Protein AF-A0A2G8K1V8-F1 (afdb_monomer)

pLDDT: mean 70.68, std 26.76, range [28.2, 98.19]

Sequence (501 aa):
MASGQPIEHNTVLDRLANGLPRGEQGTGIEHSLQYPGMRNQDLNGSEVDSEEAGELIFDANVTGGLTEKPRKEKEEWYPQGLLGGAAPRSRRSQKKMRSLNVNGNGSPSVHMNNWQELLDEYDGLDYSSSSMGDGDEDDSIGNLSPVTASTPMVPTGSSPMFPAGSLPISSTFQLSQTGGTTHFQNIVQDLRYKIAKEKQSARLATSKLRQISDEKQDILMRMDDINRERQELKDAMLQMEKKLQTFTHEIELEREKRCSAELLLKKTKDQMTKKDHQLSDEQHTREQAELALCKLQVDYQNVPECSATVYKLEAERDELHHQLIERENSRKFQQKLMDTQQMKQEAIYETGSVVLLEAADESRKAAWSQSEKLKEELFAMKVEMERLQFKHKGNEGVLTGQILELESKLADLRQEQIVSEDALHHASQAFHAQLTAVKIENSQLKSALDQEGRKTEELNEKLNASEKENREKDKELQDLDHMHQELERNAKSELDKMNVI

Structure (mmCIF, N/CA/C/O backbone):
data_AF-A0A2G8K1V8-F1
#
_entry.id   AF-A0A2G8K1V8-F1
#
loop_
_atom_site.group_PDB
_atom_site.id
_atom_site.type_symbol
_atom_site.label_atom_id
_atom_site.label_alt_id
_atom_site.label_comp_id
_atom_site.label_asym_id
_atom_site.label_entity_id
_atom_site.label_seq_id
_atom_site.pdbx_PDB_ins_code
_atom_site.Cartn_x
_atom_site.Cartn_y
_atom_site.Cartn_z
_atom_site.occupancy
_atom_site.B_iso_or_equiv
_atom_site.auth_seq_id
_atom_site.auth_comp_id
_atom_site.auth_asym_id
_atom_site.auth_atom_id
_atom_site.pdbx_PDB_model_num
ATOM 1 N N . MET A 1 1 ? -20.005 2.394 119.372 1.00 39.12 1 MET A N 1
ATOM 2 C CA . MET A 1 1 ? -19.359 1.837 118.165 1.00 39.12 1 MET A CA 1
ATOM 3 C C . MET A 1 1 ? -20.028 2.528 116.989 1.00 39.12 1 MET A C 1
ATOM 5 O O . MET A 1 1 ? -21.221 2.345 116.822 1.00 39.12 1 MET A O 1
ATOM 9 N N . ALA A 1 2 ? -19.462 3.662 116.561 1.00 36.28 2 ALA A N 1
ATOM 10 C CA . ALA A 1 2 ? -18.552 3.774 115.406 1.00 36.28 2 ALA A CA 1
ATOM 11 C C . ALA A 1 2 ? -19.291 3.398 114.111 1.00 36.28 2 ALA A C 1
ATOM 13 O O . ALA A 1 2 ? -19.784 2.283 114.024 1.00 36.28 2 ALA A O 1
ATOM 14 N N . SER A 1 3 ? -19.440 4.229 113.085 1.00 38.47 3 SER A N 1
ATOM 15 C CA . SER A 1 3 ? -18.963 5.578 112.716 1.00 38.47 3 SER A CA 1
ATOM 16 C C . SER A 1 3 ? -19.802 5.928 111.467 1.00 38.47 3 SER A C 1
ATOM 18 O O . SER A 1 3 ? -19.991 5.049 110.635 1.00 38.47 3 SER A O 1
ATOM 20 N N . GLY A 1 4 ? -20.505 7.060 111.354 1.00 34.50 4 GLY A N 1
ATOM 21 C CA . GLY A 1 4 ? -19.966 8.399 111.066 1.00 34.50 4 GLY A CA 1
ATOM 22 C C . GLY A 1 4 ? -19.501 8.471 109.602 1.00 34.50 4 GLY A C 1
ATOM 23 O O . GLY A 1 4 ? -18.690 7.648 109.212 1.00 34.50 4 GLY A O 1
ATOM 24 N N . GLN A 1 5 ? -19.905 9.387 108.727 1.00 37.78 5 GLN A N 1
ATOM 25 C CA . GLN A 1 5 ? -20.803 10.544 108.735 1.00 37.78 5 GLN A CA 1
ATOM 26 C C . GLN A 1 5 ? -20.985 10.967 107.234 1.00 37.78 5 GLN A C 1
ATOM 28 O O . GLN A 1 5 ? -20.459 10.270 106.367 1.00 37.78 5 GLN A O 1
ATOM 33 N N . PRO A 1 6 ? -21.758 12.019 106.895 1.00 51.94 6 PRO A N 1
ATOM 34 C CA . PRO A 1 6 ? -22.650 12.016 105.725 1.00 51.94 6 PRO A CA 1
ATOM 35 C C . PRO A 1 6 ? -22.453 13.211 104.738 1.00 51.94 6 PRO A C 1
ATOM 37 O O . PRO A 1 6 ? -21.639 14.075 105.031 1.00 51.94 6 PRO A O 1
ATOM 40 N N . ILE A 1 7 ? -23.277 13.253 103.663 1.00 39.75 7 ILE A N 1
ATOM 41 C CA . ILE A 1 7 ? -23.833 14.409 102.874 1.00 39.75 7 ILE A CA 1
ATOM 42 C C . ILE A 1 7 ? -22.768 15.326 102.185 1.00 39.75 7 ILE A C 1
ATOM 44 O O . ILE A 1 7 ? -21.720 15.606 102.738 1.00 39.75 7 ILE A O 1
ATOM 48 N N . GLU A 1 8 ? -22.877 15.752 100.918 1.00 36.56 8 GLU A N 1
ATOM 49 C CA . GLU A 1 8 ? -23.840 16.726 100.377 1.00 36.56 8 GLU A CA 1
ATOM 50 C C . GLU A 1 8 ? -23.857 16.750 98.824 1.00 36.56 8 GLU A C 1
ATOM 52 O O . GLU A 1 8 ? -22.811 16.785 98.184 1.00 36.56 8 GLU A O 1
ATOM 57 N N . HIS A 1 9 ? -25.085 16.798 98.285 1.00 34.38 9 HIS A N 1
ATOM 58 C CA . HIS A 1 9 ? -25.606 17.543 97.119 1.00 34.38 9 HIS A CA 1
ATOM 59 C C . HIS A 1 9 ? -25.006 17.354 95.696 1.00 34.38 9 HIS A C 1
ATOM 61 O O . HIS A 1 9 ? -23.849 17.652 95.441 1.00 34.38 9 HIS A O 1
ATOM 67 N N . ASN A 1 10 ? -25.743 16.797 94.710 1.00 36.66 10 ASN A N 1
ATOM 68 C CA . ASN A 1 10 ? -26.861 17.390 93.922 1.00 36.66 10 ASN A CA 1
ATOM 69 C C . ASN A 1 10 ? -26.485 18.756 93.296 1.00 36.66 10 ASN A C 1
ATOM 71 O O . ASN A 1 10 ? -26.051 19.639 94.015 1.00 36.66 10 ASN A O 1
ATOM 75 N N . THR A 1 11 ? -26.625 19.047 91.996 1.00 40.75 11 THR A N 1
ATOM 76 C CA . THR A 1 11 ? -27.726 18.746 91.060 1.00 40.75 11 THR A CA 1
ATOM 77 C C . THR A 1 11 ? -27.368 19.192 89.622 1.00 40.75 11 THR A C 1
ATOM 79 O O . THR A 1 11 ? -26.747 20.232 89.451 1.00 40.75 11 THR A O 1
ATOM 82 N N . VAL A 1 12 ? -27.868 18.431 88.635 1.00 34.31 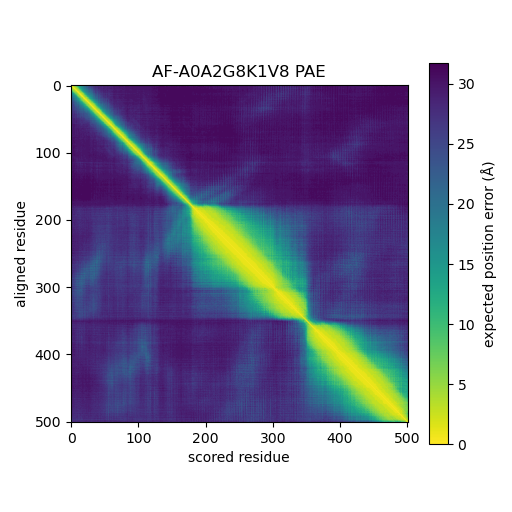12 VAL A N 1
ATOM 83 C CA . VAL A 1 12 ? -28.704 18.844 87.471 1.00 34.31 12 VAL A CA 1
ATOM 84 C C . VAL A 1 12 ? -28.117 19.704 86.326 1.00 34.31 12 VAL A C 1
ATOM 86 O O . VAL A 1 12 ? -27.719 20.844 86.509 1.00 34.31 12 VAL A O 1
ATOM 89 N N . LEU A 1 13 ? -28.202 19.108 85.121 1.00 38.31 13 LEU A N 1
ATOM 90 C CA . LEU A 1 13 ? -28.552 19.656 83.792 1.00 38.31 13 LEU A CA 1
ATOM 91 C C . LEU A 1 13 ? -28.467 21.182 83.595 1.00 38.31 13 LEU A C 1
ATOM 93 O O . LEU A 1 13 ? -29.262 21.902 84.186 1.00 38.31 13 LEU A O 1
ATOM 97 N N . ASP A 1 14 ? -27.674 21.638 82.616 1.00 32.78 14 ASP A N 1
ATOM 98 C CA . ASP A 1 14 ? -28.214 22.287 81.406 1.00 32.78 14 ASP A CA 1
ATOM 99 C C . ASP A 1 14 ? -27.119 22.667 80.377 1.00 32.78 14 ASP A C 1
ATOM 101 O O . ASP A 1 14 ? -26.053 23.160 80.734 1.00 32.78 14 ASP A O 1
ATOM 105 N N . ARG A 1 15 ? -27.496 22.549 79.093 1.00 34.97 15 ARG A N 1
ATOM 106 C CA . ARG A 1 15 ? -27.154 23.432 77.949 1.00 34.97 15 ARG A CA 1
ATOM 107 C C . ARG A 1 15 ? -25.833 23.297 77.162 1.00 34.97 15 ARG A C 1
ATOM 109 O O . ARG A 1 15 ? -24.773 23.750 77.560 1.00 34.97 15 ARG A O 1
ATOM 116 N N . LEU A 1 16 ? -26.061 22.877 75.909 1.00 33.94 16 LEU A N 1
ATOM 117 C CA . LEU A 1 16 ? -25.781 23.589 74.646 1.00 33.94 16 LEU A CA 1
ATOM 118 C C . LEU A 1 16 ? -24.328 23.871 74.222 1.00 33.94 16 LEU A C 1
ATOM 120 O O . LEU A 1 16 ? -23.631 24.698 74.789 1.00 33.94 16 L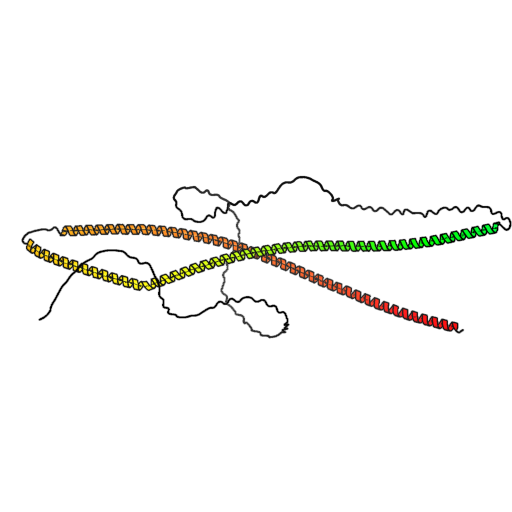EU A O 1
ATOM 124 N N . ALA A 1 17 ? -24.007 23.284 73.064 1.00 33.38 17 ALA A N 1
ATOM 125 C CA . ALA A 1 17 ? -23.553 23.960 71.845 1.00 33.38 17 ALA A CA 1
ATOM 126 C C . ALA A 1 17 ? -22.481 25.058 71.965 1.00 33.38 17 ALA A C 1
ATOM 128 O O . ALA A 1 17 ? -22.768 26.181 72.369 1.00 33.38 17 ALA A O 1
ATOM 129 N N . ASN A 1 18 ? -21.298 24.749 71.427 1.00 32.91 18 ASN A N 1
ATOM 130 C CA . ASN A 1 18 ? -20.546 25.513 70.415 1.00 32.91 18 ASN A CA 1
ATOM 131 C C . ASN A 1 18 ? -19.044 25.329 70.629 1.00 32.91 18 ASN A C 1
ATOM 133 O O . ASN A 1 18 ? -18.551 25.478 71.742 1.00 32.91 18 ASN A O 1
ATOM 137 N N . GLY A 1 19 ? -18.308 25.111 69.539 1.00 29.94 19 GLY A N 1
ATOM 138 C CA . GLY A 1 19 ? -16.871 25.377 69.527 1.00 29.94 19 GLY A CA 1
ATOM 139 C C . GLY A 1 19 ? -16.054 24.387 68.716 1.00 29.94 19 GLY A C 1
ATOM 140 O O . GLY A 1 19 ? -15.461 23.470 69.269 1.00 29.94 19 GLY A O 1
ATOM 141 N N . LEU A 1 20 ? -15.970 24.633 67.407 1.00 40.09 20 LEU A N 1
ATOM 142 C CA . LEU A 1 20 ? -14.781 24.312 66.610 1.00 40.09 20 LEU A CA 1
ATOM 143 C C . LEU A 1 20 ? -13.490 24.682 67.366 1.00 40.09 20 LEU A C 1
ATOM 145 O O . LEU A 1 20 ? -13.468 25.697 68.068 1.00 40.09 20 LEU A O 1
ATOM 149 N N . PRO A 1 21 ? -12.375 24.008 67.047 1.00 46.66 21 PRO A N 1
ATOM 150 C CA . PRO A 1 21 ? -11.209 24.798 66.669 1.00 46.66 21 PRO A CA 1
ATOM 151 C C . PRO A 1 21 ? -10.567 24.337 65.352 1.00 46.66 21 PRO A C 1
ATOM 153 O O . PRO A 1 21 ? -10.441 23.152 65.052 1.00 46.66 21 PRO A O 1
ATOM 156 N N . ARG A 1 22 ? -10.158 25.340 64.567 1.00 40.06 22 ARG A N 1
ATOM 157 C CA . ARG A 1 22 ? -9.173 25.263 63.477 1.00 40.06 22 ARG A CA 1
ATOM 158 C C . ARG A 1 22 ? -7.762 25.159 64.062 1.00 40.06 22 ARG A C 1
ATOM 160 O O . ARG A 1 22 ? -7.512 25.897 65.005 1.00 40.06 22 ARG A O 1
ATOM 167 N N . GLY A 1 23 ? -6.880 24.424 63.366 1.00 33.31 23 GLY A N 1
ATOM 168 C CA . GLY A 1 23 ? -5.416 24.632 63.262 1.00 33.31 23 GLY A CA 1
ATOM 169 C C . GLY A 1 23 ? -4.625 24.524 64.575 1.00 33.31 23 GLY A C 1
ATOM 170 O O . GLY A 1 23 ? -5.103 24.887 65.630 1.00 33.31 23 GLY A O 1
ATOM 171 N N . GLU A 1 24 ? -3.381 24.076 64.633 1.00 35.91 24 GLU A N 1
ATOM 172 C CA . GLU A 1 24 ? -2.321 24.054 63.639 1.00 35.91 24 GLU A CA 1
ATOM 173 C C . GLU A 1 24 ? -1.115 23.310 64.273 1.00 35.91 24 GLU A C 1
ATOM 175 O O . GLU A 1 24 ? -1.011 23.233 65.496 1.00 35.91 24 GLU A O 1
ATOM 180 N N . GLN A 1 25 ? -0.186 22.864 63.423 1.00 35.66 25 GLN A N 1
ATOM 181 C CA . GLN A 1 25 ? 1.227 22.543 63.700 1.00 35.66 25 GLN A CA 1
ATOM 182 C C . GLN A 1 25 ? 1.598 21.136 64.191 1.00 35.66 25 GLN A C 1
ATOM 184 O O . GLN A 1 25 ? 1.165 20.629 65.221 1.00 35.66 25 GLN A O 1
ATOM 189 N N . GLY A 1 26 ? 2.446 20.508 63.371 1.00 32.47 26 GLY A N 1
ATOM 190 C CA . GLY A 1 26 ? 2.947 19.158 63.546 1.00 32.47 26 GLY A CA 1
ATOM 191 C C . GLY A 1 26 ? 4.135 19.038 64.492 1.00 32.47 26 GLY A C 1
ATOM 192 O O . GLY A 1 26 ? 4.849 19.991 64.766 1.00 32.47 26 GLY A O 1
ATOM 193 N N . THR A 1 27 ? 4.368 17.797 64.894 1.00 38.88 27 THR A N 1
ATOM 194 C CA . THR A 1 27 ? 5.666 17.114 65.014 1.00 38.88 27 THR A CA 1
ATOM 195 C C . THR A 1 27 ? 5.323 15.646 64.685 1.00 38.88 27 THR A C 1
ATOM 197 O O . THR A 1 27 ? 4.282 15.158 65.107 1.00 38.88 27 THR A O 1
ATOM 200 N N . GLY A 1 28 ? 5.951 14.947 63.741 1.00 30.25 28 GLY A N 1
ATOM 201 C CA . GLY A 1 28 ? 7.371 14.644 63.685 1.00 30.25 28 GLY A CA 1
ATOM 202 C C . GLY A 1 28 ? 7.646 13.433 64.577 1.00 30.25 28 GLY A C 1
ATOM 203 O O . GLY A 1 28 ? 7.835 13.638 65.765 1.00 30.25 28 GLY A O 1
ATOM 204 N N . ILE A 1 29 ? 7.608 12.212 64.022 1.00 35.41 29 ILE A N 1
ATOM 205 C CA . ILE A 1 29 ? 8.532 11.087 64.285 1.00 35.41 29 ILE A CA 1
ATOM 206 C C . ILE A 1 29 ? 8.177 9.919 63.350 1.00 35.41 29 ILE A C 1
ATOM 208 O O . ILE A 1 29 ? 7.035 9.477 63.238 1.00 35.41 29 ILE A O 1
ATOM 212 N N . GLU A 1 30 ? 9.219 9.478 62.662 1.00 32.38 30 GLU A N 1
ATOM 213 C CA . GLU A 1 30 ? 9.320 8.397 61.695 1.00 32.38 30 GLU A CA 1
ATOM 214 C C . GLU A 1 30 ? 9.299 7.023 62.382 1.00 32.38 30 GLU A C 1
ATOM 216 O O . GLU A 1 30 ? 9.859 6.871 63.463 1.00 32.38 30 GLU A O 1
ATOM 221 N N . HIS A 1 31 ? 8.792 5.991 61.702 1.00 36.31 31 HIS A N 1
ATOM 222 C CA . HIS A 1 31 ? 9.449 4.683 61.716 1.00 36.31 31 HIS A CA 1
ATOM 223 C C . HIS A 1 31 ? 9.363 4.021 60.335 1.00 36.31 31 HIS A C 1
ATOM 225 O O . HIS A 1 31 ? 8.300 3.832 59.750 1.00 36.31 31 HIS A O 1
ATOM 231 N N . SER A 1 32 ? 10.565 3.733 59.850 1.00 34.16 32 SER A N 1
ATOM 232 C CA . SER A 1 32 ? 10.989 3.083 58.615 1.00 34.16 32 SER A CA 1
ATOM 233 C C . SER A 1 32 ? 10.643 1.589 58.564 1.00 34.16 32 SER A C 1
ATOM 235 O O . SER A 1 32 ? 10.622 0.961 59.617 1.00 34.16 32 SER A O 1
ATOM 237 N N . LEU A 1 33 ? 10.447 1.049 57.350 1.00 35.03 33 LEU A N 1
ATOM 238 C CA . LEU A 1 33 ? 10.785 -0.309 56.851 1.00 35.03 33 LEU A CA 1
ATOM 239 C C . LEU A 1 33 ? 10.371 -0.346 55.348 1.00 35.03 33 LEU A C 1
ATOM 241 O O . LEU A 1 33 ? 9.186 -0.397 55.051 1.00 35.03 33 LEU A O 1
ATOM 245 N N . GLN A 1 34 ? 11.203 -0.020 54.347 1.00 29.50 34 GLN A N 1
ATOM 246 C CA . GLN A 1 34 ? 12.388 -0.696 53.770 1.00 29.50 34 GLN A CA 1
ATOM 247 C C . GLN A 1 34 ? 12.076 -1.725 52.636 1.00 29.50 34 GLN A C 1
ATOM 249 O O . GLN A 1 34 ? 12.007 -2.915 52.906 1.00 29.50 34 GLN A O 1
ATOM 254 N N . TYR A 1 35 ? 12.021 -1.205 51.385 1.00 32.41 35 TYR A N 1
ATOM 255 C CA . TYR A 1 35 ? 12.565 -1.684 50.070 1.00 32.41 35 TYR A CA 1
ATOM 256 C C . TYR A 1 35 ? 12.156 -3.045 49.436 1.00 32.41 35 TYR A C 1
ATOM 258 O O . TYR A 1 35 ? 11.627 -3.891 50.146 1.00 32.41 35 TYR A O 1
ATOM 266 N N . PRO A 1 36 ? 12.477 -3.336 48.134 1.00 51.41 36 PRO A N 1
ATOM 267 C CA . PRO A 1 36 ? 13.115 -2.547 47.039 1.00 51.41 36 PRO A CA 1
ATOM 268 C C . PRO A 1 36 ? 12.257 -2.513 45.736 1.00 51.41 36 PRO A C 1
ATOM 270 O O . PRO A 1 36 ? 11.264 -3.212 45.640 1.00 51.41 36 PRO A O 1
ATOM 273 N N . GLY A 1 37 ? 12.491 -1.771 44.648 1.00 31.09 37 GLY A N 1
ATOM 274 C CA . GLY A 1 37 ? 13.639 -1.069 44.078 1.00 31.09 37 GLY A CA 1
ATOM 275 C C . GLY A 1 37 ? 13.636 -1.334 42.561 1.00 31.09 37 GLY A C 1
ATOM 276 O O . GLY A 1 37 ? 13.859 -2.467 42.163 1.00 31.09 37 GLY A O 1
ATOM 277 N N . MET A 1 38 ? 13.393 -0.325 41.718 1.00 33.84 38 MET A N 1
ATOM 278 C CA . MET A 1 38 ? 13.709 -0.345 40.279 1.00 33.84 38 MET A CA 1
ATOM 279 C C . MET A 1 38 ? 14.062 1.083 39.857 1.00 33.84 38 MET A C 1
ATOM 281 O O . MET A 1 38 ? 13.335 2.036 40.124 1.00 33.84 38 MET A O 1
ATOM 285 N N . ARG A 1 39 ? 15.263 1.210 39.300 1.00 34.16 39 ARG A N 1
ATOM 286 C CA . ARG A 1 39 ? 16.010 2.442 39.062 1.00 34.16 39 ARG A CA 1
ATOM 287 C C . ARG A 1 39 ? 15.945 2.728 37.564 1.00 34.16 39 ARG A C 1
ATOM 289 O O . ARG A 1 39 ? 16.475 1.937 36.792 1.00 34.16 39 ARG A O 1
ATOM 296 N N . ASN A 1 40 ? 15.334 3.842 37.172 1.00 37.81 40 ASN A N 1
ATOM 297 C CA . ASN A 1 40 ? 15.485 4.381 35.822 1.00 37.81 40 ASN A CA 1
ATOM 298 C C . ASN A 1 40 ? 16.899 4.955 35.677 1.00 37.81 40 ASN A C 1
ATOM 300 O O . ASN A 1 40 ? 17.365 5.692 36.549 1.00 37.81 40 ASN A O 1
ATOM 304 N N . GLN A 1 41 ? 17.580 4.591 34.595 1.00 35.41 41 GLN A N 1
ATOM 305 C CA . GLN A 1 41 ? 18.757 5.298 34.108 1.00 35.41 41 GLN A CA 1
ATOM 306 C C . GLN A 1 41 ? 18.497 5.681 32.658 1.00 35.41 41 GLN A C 1
ATOM 308 O O . GLN A 1 41 ? 18.479 4.829 31.774 1.00 35.41 41 GLN A O 1
ATOM 313 N N . ASP A 1 42 ? 18.297 6.979 32.462 1.00 37.44 42 ASP A N 1
ATOM 314 C CA . ASP A 1 42 ? 18.572 7.667 31.214 1.00 37.44 42 ASP A CA 1
ATOM 315 C C . ASP A 1 42 ? 20.082 7.618 30.964 1.00 37.44 42 ASP A C 1
ATOM 317 O O . ASP A 1 42 ? 20.871 7.919 31.865 1.00 37.44 42 ASP A O 1
ATOM 321 N N . LEU A 1 43 ? 20.494 7.280 29.743 1.00 38.31 43 LEU A N 1
ATOM 322 C CA . LEU A 1 43 ? 21.831 7.599 29.260 1.00 38.31 43 LEU A CA 1
ATOM 323 C C . LEU A 1 43 ? 21.760 8.181 27.853 1.00 38.31 43 LEU A C 1
ATOM 325 O O . LEU A 1 43 ? 21.160 7.626 26.935 1.00 38.31 43 LEU A O 1
ATOM 329 N N . ASN A 1 44 ? 22.396 9.343 27.772 1.00 34.66 44 ASN A N 1
ATOM 330 C CA . ASN A 1 44 ? 22.628 10.178 26.614 1.00 34.66 44 ASN A CA 1
ATOM 331 C C . ASN A 1 44 ? 23.350 9.442 25.486 1.00 34.66 44 ASN A C 1
ATOM 333 O O . ASN A 1 44 ? 24.187 8.570 25.718 1.00 34.66 44 ASN A O 1
ATOM 337 N N . GLY A 1 45 ? 23.072 9.901 24.268 1.00 32.69 45 GLY A N 1
ATOM 338 C CA . GLY A 1 45 ? 23.845 9.574 23.084 1.00 32.69 45 GLY A CA 1
ATOM 339 C C . GLY A 1 45 ? 25.270 10.123 23.139 1.00 32.69 45 GLY A C 1
ATOM 340 O O . GLY A 1 45 ? 25.528 11.211 23.656 1.00 32.69 45 GLY A O 1
ATOM 341 N N . SER A 1 46 ? 26.179 9.364 22.539 1.00 32.09 46 SER A N 1
ATOM 342 C CA . SER A 1 46 ? 27.445 9.863 22.020 1.00 32.09 46 SER A CA 1
ATOM 343 C C . SER A 1 46 ? 27.729 9.177 20.687 1.00 32.09 46 SER A C 1
ATOM 345 O O . SER A 1 46 ? 27.913 7.963 20.621 1.00 32.09 46 SER A O 1
ATOM 347 N N . GLU A 1 47 ? 27.728 10.002 19.653 1.00 37.03 47 GLU A N 1
ATOM 348 C CA . GLU A 1 47 ? 28.310 9.817 18.328 1.00 37.03 47 GLU A CA 1
ATOM 349 C C . GLU A 1 47 ? 29.815 9.533 18.460 1.00 37.03 47 GLU A C 1
ATOM 351 O O . GLU A 1 47 ? 30.510 10.334 19.085 1.00 37.03 47 GLU A O 1
ATOM 356 N N . VAL A 1 48 ? 30.320 8.436 17.882 1.00 37.62 48 VAL A N 1
ATOM 357 C CA . VAL A 1 48 ? 31.717 8.334 17.423 1.00 37.62 48 VAL A CA 1
ATOM 358 C C . VAL A 1 48 ? 31.791 7.345 16.255 1.00 37.62 48 VAL A C 1
ATOM 360 O O . VAL A 1 48 ? 31.415 6.181 16.391 1.00 37.62 48 VAL A O 1
ATOM 363 N N . ASP A 1 49 ? 32.297 7.835 15.126 1.00 38.25 49 ASP A N 1
ATOM 364 C CA . ASP A 1 49 ? 32.725 7.079 13.951 1.00 38.25 49 ASP A CA 1
ATOM 365 C C . ASP A 1 49 ? 33.853 6.092 14.274 1.00 38.25 49 ASP A C 1
ATOM 367 O O . ASP A 1 49 ? 34.772 6.425 15.024 1.00 38.25 49 ASP A O 1
ATOM 371 N N . SER A 1 50 ? 33.855 4.921 13.632 1.00 36.44 50 SER A N 1
ATOM 372 C CA . SER A 1 50 ? 35.079 4.223 13.206 1.00 36.44 50 SER A CA 1
ATOM 373 C C . SER A 1 50 ? 34.739 3.138 12.187 1.00 36.44 50 SER A C 1
ATOM 375 O O . SER A 1 50 ? 33.950 2.230 12.448 1.00 36.44 50 SER A O 1
ATOM 377 N N . GLU A 1 51 ? 35.351 3.278 11.018 1.00 37.00 51 GLU A N 1
ATOM 378 C CA . GLU A 1 51 ? 35.442 2.290 9.954 1.00 37.00 51 GLU A CA 1
ATOM 379 C C . GLU A 1 51 ? 36.305 1.080 10.365 1.00 37.00 51 GLU A C 1
ATOM 381 O O . GLU A 1 51 ? 37.112 1.150 11.290 1.00 37.00 51 GLU A O 1
ATOM 386 N N . GLU A 1 52 ? 36.177 0.026 9.554 1.00 35.00 52 GLU A N 1
ATOM 387 C CA . GLU A 1 52 ? 37.233 -0.916 9.149 1.00 35.00 52 GLU A CA 1
ATOM 388 C C . GLU A 1 52 ? 37.130 -2.390 9.618 1.00 35.00 52 GLU A C 1
ATOM 390 O O . GLU A 1 52 ? 37.346 -2.755 10.768 1.00 35.00 52 GLU A O 1
ATOM 395 N N . ALA A 1 53 ? 36.851 -3.215 8.597 1.00 34.34 53 ALA A N 1
ATOM 396 C CA . ALA A 1 53 ? 37.320 -4.571 8.292 1.00 34.34 53 ALA A CA 1
ATOM 397 C C . ALA A 1 53 ? 37.058 -5.759 9.241 1.00 34.34 53 ALA A C 1
ATOM 399 O O . ALA A 1 53 ? 37.519 -5.842 10.375 1.00 34.34 53 ALA A O 1
ATOM 400 N N . GLY A 1 54 ? 36.452 -6.794 8.649 1.00 29.91 54 GLY A N 1
ATOM 401 C CA . GLY A 1 54 ? 36.424 -8.153 9.181 1.00 29.91 54 GLY A CA 1
ATOM 402 C C . GLY A 1 54 ? 35.671 -9.116 8.266 1.00 29.91 54 GLY A C 1
ATOM 403 O O . GLY A 1 54 ? 34.564 -9.534 8.594 1.00 29.91 54 GLY A O 1
ATOM 404 N N . GLU A 1 55 ? 36.259 -9.457 7.114 1.00 35.53 55 GLU A N 1
ATOM 405 C CA . GLU A 1 55 ? 35.886 -10.646 6.337 1.00 35.53 55 GLU A CA 1
ATOM 406 C C . GLU A 1 55 ? 35.993 -11.896 7.219 1.00 35.53 55 GLU A C 1
ATOM 408 O O . GLU A 1 55 ? 37.067 -12.197 7.739 1.00 35.53 55 GLU A O 1
ATOM 413 N N . LEU A 1 56 ? 34.912 -12.669 7.336 1.00 33.84 56 LEU A N 1
ATOM 414 C CA . LEU A 1 56 ? 34.988 -14.060 7.771 1.00 33.84 56 LEU A CA 1
ATOM 415 C C . LEU A 1 56 ? 34.087 -14.937 6.901 1.00 33.84 56 LEU A C 1
ATOM 417 O O . LEU A 1 56 ? 32.862 -14.938 6.990 1.00 33.84 56 LEU A O 1
ATOM 421 N N . ILE A 1 57 ? 34.782 -15.685 6.052 1.00 33.97 57 ILE A N 1
ATOM 422 C CA . ILE A 1 57 ? 34.357 -16.867 5.312 1.00 33.97 57 ILE A CA 1
ATOM 423 C C . ILE A 1 57 ? 33.897 -17.936 6.315 1.00 33.97 57 ILE A C 1
ATOM 425 O O . ILE A 1 57 ? 34.616 -18.224 7.272 1.00 33.97 57 ILE A O 1
ATOM 429 N N . PHE A 1 58 ? 32.751 -18.576 6.072 1.00 29.47 58 PHE A N 1
ATOM 430 C CA . PHE A 1 58 ? 32.427 -19.863 6.691 1.00 29.47 58 PHE A CA 1
ATOM 431 C C . PHE A 1 58 ? 31.926 -20.849 5.638 1.00 29.47 58 PHE A C 1
ATOM 433 O O . PHE A 1 58 ? 30.835 -20.703 5.088 1.00 29.47 58 PHE A O 1
ATOM 440 N N . ASP A 1 59 ? 32.756 -21.861 5.393 1.00 29.86 59 ASP A N 1
ATOM 441 C CA . ASP A 1 59 ? 32.412 -23.073 4.666 1.00 29.86 59 ASP A CA 1
ATOM 442 C C . ASP A 1 59 ? 31.704 -24.093 5.578 1.00 29.86 59 ASP A C 1
ATOM 444 O O . ASP A 1 59 ? 32.038 -24.275 6.747 1.00 29.86 59 ASP A O 1
ATOM 448 N N . ALA A 1 60 ? 30.723 -24.737 4.950 1.00 33.19 60 ALA A N 1
ATOM 449 C CA . ALA A 1 60 ? 30.114 -26.059 5.099 1.00 33.19 60 ALA A CA 1
ATOM 450 C C . ALA A 1 60 ? 30.301 -26.970 6.344 1.00 33.19 60 ALA A C 1
ATOM 452 O O . ALA A 1 60 ? 31.384 -27.204 6.869 1.00 33.19 60 ALA A O 1
ATOM 453 N N . ASN A 1 61 ? 29.201 -27.712 6.560 1.00 30.92 61 ASN A N 1
ATOM 454 C CA . ASN A 1 61 ? 29.044 -29.056 7.141 1.00 30.92 61 ASN A CA 1
ATOM 455 C C . ASN A 1 61 ? 28.960 -29.218 8.665 1.00 30.92 61 ASN A C 1
ATOM 457 O O . ASN A 1 61 ? 29.956 -29.492 9.322 1.00 30.92 61 ASN A O 1
ATOM 461 N N . VAL A 1 62 ? 27.719 -29.337 9.164 1.00 31.72 62 VAL A N 1
ATOM 462 C CA . VAL A 1 62 ? 27.358 -30.387 10.134 1.00 31.72 62 VAL A CA 1
ATOM 463 C C . VAL A 1 62 ? 25.978 -30.964 9.793 1.00 31.72 62 VAL A C 1
ATOM 465 O O . VAL A 1 62 ? 24.951 -30.296 9.850 1.00 31.72 62 VAL A O 1
ATOM 468 N N . THR A 1 63 ? 25.982 -32.244 9.437 1.00 38.00 63 THR A N 1
ATOM 469 C CA . THR A 1 63 ? 24.839 -33.154 9.317 1.00 38.00 63 THR A CA 1
ATOM 470 C C . THR A 1 63 ? 24.231 -33.485 10.681 1.00 38.00 63 THR A C 1
ATOM 472 O O . THR A 1 63 ? 24.956 -33.886 11.589 1.00 38.00 63 THR A O 1
ATOM 475 N N . GLY A 1 64 ? 22.902 -33.444 10.796 1.00 30.92 64 GLY A N 1
ATOM 476 C CA . GLY A 1 64 ? 22.174 -33.962 11.957 1.00 30.92 64 GLY A CA 1
ATOM 477 C C . GLY A 1 64 ? 20.711 -34.236 11.623 1.00 30.92 64 GLY A C 1
ATOM 478 O O . GLY A 1 64 ? 19.878 -33.341 11.693 1.00 30.92 64 GLY A O 1
ATOM 479 N N . GLY A 1 65 ? 20.409 -35.471 11.218 1.00 29.31 65 GLY A N 1
ATOM 480 C CA . GLY A 1 65 ? 19.047 -35.941 10.980 1.00 29.31 65 GLY A CA 1
ATOM 481 C C . GLY A 1 65 ? 18.354 -36.363 12.275 1.00 29.31 65 GLY A C 1
ATOM 482 O O . GLY A 1 65 ? 18.953 -37.041 13.107 1.00 29.31 65 GLY A O 1
ATOM 483 N N . LEU A 1 66 ? 17.072 -36.021 12.405 1.00 33.69 66 LEU A N 1
ATOM 484 C CA . LEU A 1 66 ? 16.152 -36.645 13.351 1.00 33.69 66 LEU A CA 1
ATOM 485 C C . LEU A 1 66 ? 14.843 -36.984 12.634 1.00 33.69 66 LEU A C 1
ATOM 487 O O . LEU A 1 66 ? 14.267 -36.193 11.897 1.00 33.69 66 LEU A O 1
ATOM 491 N N . THR A 1 67 ? 14.448 -38.234 12.828 1.00 36.03 67 THR A N 1
ATOM 492 C CA . THR A 1 67 ? 13.346 -38.959 12.203 1.00 36.03 67 THR A CA 1
ATOM 493 C C . THR A 1 67 ? 12.019 -38.682 12.912 1.00 36.03 67 THR A C 1
ATOM 495 O O . THR A 1 67 ? 11.919 -38.951 14.110 1.00 36.03 67 THR A O 1
ATOM 498 N N . GLU A 1 68 ? 10.976 -38.275 12.186 1.00 34.12 68 GLU A N 1
ATOM 499 C CA . GLU A 1 68 ? 9.597 -38.263 12.695 1.00 34.12 68 GLU A CA 1
ATOM 500 C C . GLU A 1 68 ? 8.772 -39.431 12.131 1.00 34.12 68 GLU A C 1
ATOM 502 O O . GLU A 1 68 ? 8.787 -39.733 10.938 1.00 34.12 68 GLU A O 1
ATOM 507 N N . LYS A 1 69 ? 8.065 -40.121 13.035 1.00 35.97 69 LYS A N 1
ATOM 508 C CA . LYS A 1 69 ? 7.126 -41.220 12.760 1.00 35.97 69 LYS A CA 1
ATOM 509 C C . LYS A 1 69 ? 5.731 -40.666 12.422 1.00 35.97 69 LYS A C 1
ATOM 511 O O . LYS A 1 69 ? 5.325 -39.682 13.037 1.00 35.97 69 LYS A O 1
ATOM 516 N N . PRO A 1 70 ? 4.932 -41.342 11.574 1.00 37.78 70 PRO A N 1
ATOM 517 C CA . PRO A 1 70 ? 3.561 -40.931 11.293 1.00 37.78 70 PRO A CA 1
ATOM 518 C C . PRO A 1 70 ? 2.583 -41.456 12.361 1.00 37.78 70 PRO A C 1
ATOM 520 O O . PRO A 1 70 ? 2.640 -42.622 12.761 1.00 37.78 70 PRO A O 1
ATOM 523 N N . ARG A 1 71 ? 1.655 -40.598 12.803 1.00 30.89 71 ARG A N 1
ATOM 524 C CA . ARG A 1 71 ? 0.478 -40.976 13.605 1.00 30.89 71 ARG A CA 1
ATOM 525 C C . ARG A 1 71 ? -0.653 -41.441 12.686 1.00 30.89 71 ARG A C 1
ATOM 527 O O . ARG A 1 71 ? -0.976 -40.774 11.709 1.00 30.89 71 ARG A O 1
ATOM 534 N N . LYS A 1 72 ? -1.261 -42.572 13.043 1.00 34.06 72 LYS A N 1
ATOM 535 C CA . LYS A 1 72 ? -2.459 -43.148 12.427 1.00 34.06 72 LYS A CA 1
ATOM 536 C C . LYS A 1 72 ? -3.713 -42.860 13.258 1.00 34.06 72 LYS A C 1
ATOM 538 O O . LYS A 1 72 ? -3.664 -42.966 14.478 1.00 34.06 72 LYS A O 1
ATOM 543 N N . GLU A 1 73 ? -4.791 -42.616 12.509 1.00 32.78 73 GLU A N 1
ATOM 544 C CA . GLU A 1 73 ? -6.190 -43.036 12.710 1.00 32.78 73 GLU A CA 1
ATOM 545 C C . GLU A 1 73 ? -6.976 -42.484 13.918 1.00 32.78 73 GLU A C 1
ATOM 547 O O . GLU A 1 73 ? -6.656 -42.744 15.075 1.00 32.78 73 GLU A O 1
ATOM 552 N N . LYS A 1 74 ? -8.115 -41.836 13.620 1.00 31.44 74 LYS A N 1
ATOM 553 C CA . LYS A 1 74 ? -9.443 -42.450 13.811 1.00 31.44 74 LYS A CA 1
ATOM 554 C C . LYS A 1 74 ? -10.535 -41.735 13.004 1.00 31.44 74 LYS A C 1
ATOM 556 O O . LYS A 1 74 ? -10.643 -40.514 13.021 1.00 31.44 74 LYS A O 1
ATOM 561 N N . GLU A 1 75 ? -11.297 -42.554 12.287 1.00 35.19 75 GLU A N 1
ATOM 562 C CA . GLU A 1 75 ? -12.551 -42.260 11.593 1.00 35.19 75 GLU A CA 1
ATOM 563 C C . GLU A 1 75 ? -13.701 -42.084 12.592 1.00 35.19 75 GLU A C 1
ATOM 565 O O . GLU A 1 75 ? -13.727 -42.790 13.597 1.00 35.19 75 GLU A O 1
ATOM 570 N N . GLU A 1 76 ? -14.697 -41.256 12.259 1.00 29.56 76 GLU A N 1
ATOM 571 C CA . GLU A 1 76 ? -16.097 -41.535 12.606 1.00 29.56 76 GLU A CA 1
ATOM 572 C C . GLU A 1 76 ? -17.080 -40.748 11.700 1.00 29.56 76 GLU A C 1
ATOM 574 O O . GLU A 1 76 ? -17.178 -39.528 11.755 1.00 29.56 76 GLU A O 1
ATOM 579 N N . TRP A 1 77 ? -17.735 -41.508 10.812 1.00 32.75 77 TRP A N 1
ATOM 580 C CA . TRP A 1 77 ? -19.119 -41.452 10.300 1.00 32.75 77 TRP A CA 1
ATOM 581 C C . TRP A 1 77 ? -19.819 -40.137 9.862 1.00 32.75 77 TRP A C 1
ATOM 583 O O . TRP A 1 77 ? -20.097 -39.233 10.640 1.00 32.75 77 TRP A O 1
ATOM 593 N N . TYR A 1 78 ? -20.267 -40.158 8.594 1.00 38.09 78 TYR A N 1
ATOM 594 C CA . TYR A 1 78 ? -21.310 -39.316 7.970 1.00 38.09 78 TYR A CA 1
ATOM 595 C C . TYR A 1 78 ? -22.741 -39.766 8.349 1.00 38.09 78 TYR A C 1
ATOM 597 O O . TYR A 1 78 ? -22.933 -40.904 8.785 1.00 38.09 78 TYR A O 1
ATOM 605 N N . PRO A 1 79 ? -23.773 -38.953 8.029 1.00 49.34 79 PRO A N 1
ATOM 606 C CA . PRO A 1 79 ? -24.635 -39.366 6.911 1.00 49.34 79 PRO A CA 1
ATOM 607 C C . PRO A 1 79 ? -25.075 -38.247 5.941 1.00 49.34 79 PRO A C 1
ATOM 609 O O . PRO A 1 79 ? -25.075 -37.058 6.244 1.00 49.34 79 PRO A O 1
ATOM 612 N N . GLN A 1 80 ? -25.443 -38.707 4.741 1.00 37.19 80 GLN A N 1
ATOM 613 C CA . GLN A 1 80 ? -25.892 -37.999 3.534 1.00 37.19 80 GLN A CA 1
ATOM 614 C C . GLN A 1 80 ? -27.318 -37.409 3.594 1.00 37.19 80 GLN A C 1
ATOM 616 O O . GLN A 1 80 ? -28.199 -37.961 4.247 1.00 37.19 80 GLN A O 1
ATOM 621 N N . GLY A 1 81 ? -27.569 -36.424 2.717 1.00 31.22 81 GLY A N 1
ATOM 622 C CA . GLY A 1 81 ? -28.869 -36.133 2.079 1.00 31.22 81 GLY A CA 1
ATOM 623 C C . GLY A 1 81 ? -28.811 -34.807 1.294 1.00 31.22 81 GLY A C 1
ATOM 624 O O . GLY A 1 81 ? -28.657 -33.765 1.909 1.00 31.22 81 GLY A O 1
ATOM 625 N N . LEU A 1 82 ? -28.585 -34.795 -0.029 1.00 35.41 82 LEU A N 1
ATOM 626 C CA . LEU A 1 82 ? -29.535 -34.830 -1.167 1.00 35.41 82 LEU A CA 1
ATOM 627 C C . LEU A 1 82 ? -30.471 -33.609 -1.334 1.00 35.41 82 LEU A C 1
ATOM 629 O O . LEU A 1 82 ? -31.261 -33.310 -0.448 1.00 35.41 82 LEU A O 1
ATOM 633 N N . LEU A 1 83 ? -30.464 -33.081 -2.576 1.00 33.16 83 LEU A N 1
ATOM 634 C CA . LEU A 1 83 ? -31.425 -32.166 -3.240 1.00 33.16 83 LEU A CA 1
ATOM 635 C C . LEU A 1 83 ? -31.357 -30.700 -2.774 1.00 33.16 83 LEU A C 1
ATOM 637 O O . LEU A 1 83 ? -31.268 -30.420 -1.595 1.00 33.16 83 LEU A O 1
ATOM 641 N N . GLY A 1 84 ? -31.417 -29.668 -3.609 1.00 29.62 84 GLY A N 1
ATOM 642 C CA . GLY A 1 84 ? -31.720 -29.497 -5.026 1.00 29.62 84 GLY A CA 1
ATOM 643 C C . GLY A 1 84 ? -31.822 -27.978 -5.257 1.00 29.62 84 GLY A C 1
ATOM 644 O O . GLY A 1 84 ? -32.160 -27.234 -4.338 1.00 29.62 84 GLY A O 1
ATOM 645 N N . GLY A 1 85 ? -31.452 -27.498 -6.443 1.00 34.38 85 GLY A N 1
ATOM 646 C CA . GLY A 1 85 ? -31.398 -26.063 -6.732 1.00 34.38 85 GLY A CA 1
ATOM 647 C C . GLY A 1 85 ? -32.765 -25.374 -6.802 1.00 34.38 85 GLY A C 1
ATOM 648 O O . GLY A 1 85 ? -33.756 -25.997 -7.164 1.00 34.38 85 GLY A O 1
ATOM 649 N N . ALA A 1 86 ? -32.779 -24.068 -6.525 1.00 30.53 86 ALA A N 1
ATOM 650 C CA . ALA A 1 86 ? -33.592 -23.054 -7.206 1.00 30.53 86 ALA A CA 1
ATOM 651 C C . ALA A 1 86 ? -33.276 -21.656 -6.640 1.00 30.53 86 ALA A C 1
ATOM 653 O O . ALA A 1 86 ? -33.272 -21.449 -5.430 1.00 30.53 86 ALA A O 1
ATOM 654 N N . ALA A 1 87 ? -33.055 -20.686 -7.530 1.00 41.78 87 ALA A N 1
ATOM 655 C CA . ALA A 1 87 ? -33.063 -19.257 -7.213 1.00 41.78 87 ALA A CA 1
ATOM 656 C C . ALA A 1 87 ? -34.475 -18.777 -6.809 1.00 41.78 87 ALA A C 1
ATOM 658 O O . ALA A 1 87 ? -35.470 -19.365 -7.240 1.00 41.78 87 ALA A O 1
ATOM 659 N N . PRO A 1 88 ? -34.590 -17.654 -6.075 1.00 44.59 88 PRO A N 1
ATOM 660 C CA . PRO A 1 88 ? -35.303 -16.504 -6.656 1.00 44.59 88 PRO A CA 1
ATOM 661 C C . PRO A 1 88 ? -34.672 -15.146 -6.276 1.00 44.59 88 PRO A C 1
ATOM 663 O O . PRO A 1 88 ? -34.261 -14.909 -5.150 1.00 44.59 88 PRO A O 1
ATOM 666 N N . ARG A 1 89 ? -34.443 -14.253 -7.246 1.00 33.72 89 ARG A N 1
ATOM 667 C CA . ARG A 1 89 ? -35.332 -13.142 -7.657 1.00 33.72 89 ARG A CA 1
ATOM 668 C C . ARG A 1 89 ? -35.657 -12.107 -6.564 1.00 33.72 89 ARG A C 1
ATOM 670 O O . ARG A 1 89 ? -36.595 -12.242 -5.788 1.00 33.72 89 ARG A O 1
ATOM 677 N N . SER A 1 90 ? -34.920 -11.001 -6.673 1.00 38.75 90 SER A N 1
ATOM 678 C CA . SER A 1 90 ? -35.194 -9.651 -6.172 1.00 38.75 90 SER A CA 1
ATOM 679 C C . SER A 1 90 ? -36.615 -9.153 -6.479 1.00 38.75 90 SER A C 1
ATOM 681 O O . SER A 1 90 ? -37.085 -9.274 -7.614 1.00 38.75 90 SER A O 1
ATOM 683 N N . ARG A 1 91 ? -37.267 -8.552 -5.469 1.00 37.50 91 ARG A N 1
ATOM 684 C CA . ARG A 1 91 ? -38.345 -7.546 -5.586 1.00 37.50 91 ARG A CA 1
ATOM 685 C C . ARG A 1 91 ? -38.724 -6.982 -4.207 1.00 37.50 91 ARG A C 1
ATOM 687 O O . ARG A 1 91 ? -39.360 -7.697 -3.443 1.00 37.50 91 ARG A O 1
ATOM 694 N N . ARG A 1 92 ? -38.469 -5.688 -3.950 1.00 32.41 92 ARG A N 1
ATOM 695 C CA . ARG A 1 92 ? -39.398 -4.719 -3.299 1.00 32.41 92 ARG A CA 1
ATOM 696 C C . ARG A 1 92 ? -38.718 -3.343 -3.227 1.00 32.41 92 ARG A C 1
ATOM 698 O O . ARG A 1 92 ? -37.658 -3.226 -2.642 1.00 32.41 92 ARG A O 1
ATOM 705 N N . SER A 1 93 ? -39.143 -2.351 -4.010 1.00 30.44 93 SER A N 1
ATOM 706 C CA . SER A 1 93 ? -40.295 -1.446 -3.817 1.00 30.44 93 SER A CA 1
ATOM 707 C C . SER A 1 93 ? -40.138 -0.498 -2.628 1.00 30.44 93 SER A C 1
ATOM 709 O O . SER A 1 93 ? -40.290 -0.889 -1.475 1.00 30.44 93 SER A O 1
ATOM 711 N N . GLN A 1 94 ? -39.962 0.777 -2.972 1.00 39.66 94 GLN A N 1
ATOM 712 C CA . GLN A 1 94 ? -40.145 1.948 -2.123 1.00 39.66 94 GLN A CA 1
ATOM 713 C C . GLN A 1 94 ? -41.535 1.968 -1.468 1.00 39.66 94 GLN A C 1
ATOM 715 O O . GLN A 1 94 ? -42.533 1.643 -2.121 1.00 39.66 94 GLN A O 1
ATOM 720 N N . LYS A 1 95 ? -41.620 2.448 -0.218 1.00 32.53 95 LYS A N 1
ATOM 721 C CA . LYS A 1 95 ? -42.823 3.124 0.290 1.00 32.53 95 LYS A CA 1
ATOM 722 C C . LYS A 1 95 ? -42.511 4.055 1.470 1.00 32.53 95 LYS A C 1
ATOM 724 O O . LYS A 1 95 ? -42.047 3.617 2.513 1.00 32.53 95 LYS A O 1
ATOM 729 N N . LYS A 1 96 ? -42.820 5.340 1.262 1.00 40.06 96 LYS A N 1
ATOM 730 C CA . LYS A 1 96 ? -42.944 6.421 2.255 1.00 40.06 96 LYS A CA 1
ATOM 731 C C . LYS A 1 96 ? -43.969 6.074 3.340 1.00 40.06 96 LYS A C 1
ATOM 733 O O . LYS A 1 96 ? -45.044 5.584 3.000 1.00 40.06 96 LYS A O 1
ATOM 738 N N . MET A 1 97 ? -43.711 6.497 4.579 1.00 28.20 97 MET A N 1
ATOM 739 C CA . MET A 1 97 ? -44.743 6.776 5.585 1.00 28.20 97 MET A CA 1
ATOM 740 C C . MET A 1 97 ? -44.421 8.079 6.328 1.00 28.20 97 MET A C 1
ATOM 742 O O . MET A 1 97 ? -43.279 8.349 6.682 1.00 28.20 97 MET A O 1
ATOM 746 N N . ARG A 1 98 ? -45.472 8.891 6.478 1.00 35.53 98 ARG A N 1
ATOM 747 C CA . ARG A 1 98 ? -45.556 10.186 7.164 1.00 35.53 98 ARG A CA 1
ATOM 748 C C . ARG A 1 98 ? -45.349 10.031 8.674 1.00 35.53 98 ARG A C 1
ATOM 750 O O . ARG A 1 98 ? -45.890 9.091 9.250 1.00 35.53 98 ARG A O 1
ATOM 757 N N . SER A 1 99 ? -44.711 11.012 9.309 1.00 31.22 99 SER A N 1
ATOM 758 C CA . SER A 1 99 ? -44.787 11.237 10.756 1.00 31.22 99 SER A CA 1
ATOM 759 C C . SER A 1 99 ? -45.849 12.294 11.089 1.00 31.22 99 SER A C 1
ATOM 761 O O . SER A 1 99 ? -46.041 13.273 10.366 1.00 31.22 99 SER A O 1
ATOM 763 N N . LEU A 1 100 ? -46.581 12.033 12.174 1.00 32.66 100 LEU A N 1
ATOM 764 C CA . LEU A 1 100 ? -47.530 12.931 12.824 1.00 32.66 100 LEU A CA 1
ATOM 765 C C . LEU A 1 100 ? -46.808 13.753 13.894 1.00 32.66 100 LEU A C 1
ATOM 767 O O . LEU A 1 100 ? -45.887 13.271 14.548 1.00 32.66 100 LEU A O 1
ATOM 771 N N . ASN A 1 101 ? -47.277 14.985 14.056 1.00 34.06 101 ASN A N 1
ATOM 772 C CA . ASN A 1 101 ? -46.793 15.995 14.984 1.00 34.06 101 ASN A CA 1
ATOM 773 C C . ASN A 1 101 ? -47.647 15.970 16.268 1.00 34.06 101 ASN A C 1
ATOM 775 O O . ASN A 1 101 ? -48.874 15.981 16.155 1.00 34.06 101 ASN A O 1
ATOM 779 N N . VAL A 1 102 ? -47.032 15.986 17.457 1.00 35.41 102 VAL A N 1
ATOM 780 C CA . VAL A 1 102 ? -47.691 16.303 18.742 1.00 35.41 102 VAL A CA 1
ATOM 781 C C . VAL A 1 102 ? -46.728 17.117 19.616 1.00 35.41 102 VAL A C 1
ATOM 783 O O . VAL A 1 102 ? -45.607 16.699 19.884 1.00 35.41 102 VAL A O 1
ATOM 786 N N . ASN A 1 103 ? -47.213 18.286 20.041 1.00 35.06 103 ASN A N 1
ATOM 787 C CA . ASN A 1 103 ? -46.593 19.268 20.936 1.00 35.06 103 ASN A CA 1
ATOM 788 C C . ASN A 1 103 ? -46.745 18.893 22.426 1.00 35.06 103 ASN A C 1
ATOM 790 O O . ASN A 1 103 ? -47.792 18.366 22.800 1.00 35.06 103 ASN A O 1
ATOM 794 N N . GLY A 1 104 ? -45.819 19.367 23.281 1.00 32.94 104 GLY A N 1
ATOM 795 C CA . GLY A 1 104 ? -46.196 19.903 24.604 1.00 32.94 104 GLY A CA 1
ATOM 796 C C . GLY A 1 104 ? -45.240 19.745 25.804 1.00 32.94 104 GLY A C 1
ATOM 797 O O . GLY A 1 104 ? -45.431 18.836 26.597 1.00 32.94 104 GLY A O 1
ATOM 798 N N . ASN A 1 105 ? -44.369 20.751 25.995 1.00 32.34 105 ASN A N 1
ATOM 799 C CA . ASN A 1 105 ? -43.945 21.431 27.246 1.00 32.34 105 ASN A CA 1
ATOM 800 C C . ASN A 1 105 ? -43.086 20.767 28.359 1.00 32.34 105 ASN A C 1
ATOM 802 O O . ASN A 1 105 ? -43.542 19.873 29.061 1.00 32.34 105 ASN A O 1
ATOM 806 N N . GLY A 1 106 ? -41.961 21.441 28.693 1.00 30.34 106 GLY A N 1
ATOM 807 C CA . GLY A 1 106 ? -41.571 21.751 30.091 1.00 30.34 106 GLY A CA 1
ATOM 808 C C . GLY A 1 106 ? -40.126 21.446 30.550 1.00 30.34 106 GLY A C 1
ATOM 809 O O . GLY A 1 106 ? -39.886 20.395 31.123 1.00 30.34 106 GLY A O 1
ATOM 810 N N . SER A 1 107 ? -39.201 22.400 30.364 1.00 34.09 107 SER A N 1
ATOM 811 C CA . SER A 1 107 ? -37.774 22.479 30.806 1.00 34.09 107 SER A CA 1
ATOM 812 C C . SER A 1 107 ? -37.542 22.510 32.350 1.00 34.09 107 SER A C 1
ATOM 814 O O . SER A 1 107 ? -38.525 22.782 33.041 1.00 34.09 107 SER A O 1
ATOM 816 N N . PRO A 1 108 ? -36.303 22.337 32.926 1.00 45.59 108 PRO A N 1
ATOM 817 C CA . PRO A 1 108 ? -35.023 22.878 32.416 1.00 45.59 108 PRO A CA 1
ATOM 818 C C . PRO A 1 108 ? -33.697 22.077 32.576 1.00 45.59 108 PRO A C 1
ATOM 820 O O . PRO A 1 108 ? -33.421 21.437 33.581 1.00 45.59 108 PRO A O 1
ATOM 823 N N . SER A 1 109 ? -32.829 22.293 31.576 1.00 35.88 109 SER A N 1
ATOM 824 C CA . SER A 1 109 ? -31.382 22.593 31.646 1.00 35.88 109 SER A CA 1
ATOM 825 C C . SER A 1 109 ? -30.440 21.716 32.486 1.00 35.88 109 SER A C 1
ATOM 827 O O . SER A 1 109 ? -30.226 22.001 33.661 1.00 35.88 109 SER A O 1
ATOM 829 N N . VAL A 1 110 ? -29.676 20.850 31.803 1.00 35.34 110 VAL A N 1
ATOM 830 C CA . VAL A 1 110 ? -28.218 20.714 32.005 1.00 35.34 110 VAL A CA 1
ATOM 831 C C . VAL A 1 110 ? -27.554 20.526 30.632 1.00 35.34 110 VAL A C 1
ATOM 833 O O . VAL A 1 110 ? -28.000 19.714 29.828 1.00 35.34 110 VAL A O 1
ATOM 836 N N . HIS A 1 111 ? -26.523 21.328 30.367 1.00 43.19 111 HIS A N 1
ATOM 837 C CA . HIS A 1 111 ? -25.655 21.319 29.186 1.00 43.19 111 HIS A CA 1
ATOM 838 C C . HIS A 1 111 ? -25.283 19.914 28.681 1.00 43.19 111 HIS A C 1
ATOM 840 O O . HIS A 1 111 ? -24.634 19.172 29.412 1.00 43.19 111 HIS A O 1
ATOM 846 N N . MET A 1 112 ? -25.549 19.623 27.401 1.00 35.16 112 MET A N 1
ATOM 847 C CA . MET A 1 112 ? -24.702 18.740 26.589 1.00 35.16 112 MET A CA 1
ATOM 848 C C . MET A 1 112 ? -24.774 19.093 25.094 1.00 35.16 112 MET A C 1
ATOM 850 O O . MET A 1 112 ? -25.762 18.848 24.415 1.00 35.16 112 MET A O 1
ATOM 854 N N . ASN A 1 113 ? -23.664 19.671 24.639 1.00 43.28 113 ASN A N 1
ATOM 855 C CA . ASN A 1 113 ? -22.926 19.363 23.414 1.00 43.28 113 ASN A CA 1
ATOM 856 C C . ASN A 1 113 ? -23.637 19.493 22.061 1.00 43.28 113 ASN A C 1
ATOM 858 O O . ASN A 1 113 ? -24.211 18.569 21.492 1.00 43.28 113 ASN A O 1
ATOM 862 N N . ASN A 1 114 ? -23.423 20.696 21.545 1.00 41.47 114 ASN A N 1
ATOM 863 C CA . ASN A 1 114 ? -23.510 21.169 20.182 1.00 41.47 114 ASN A CA 1
ATOM 864 C C . ASN A 1 114 ? -22.679 20.305 19.202 1.00 41.47 114 ASN A C 1
ATOM 866 O O . ASN A 1 114 ? -21.461 20.438 19.144 1.00 41.47 114 ASN A O 1
ATOM 870 N N . TRP A 1 115 ? -23.332 19.423 18.441 1.00 38.47 115 TRP A N 1
ATOM 871 C CA . TRP A 1 115 ? -22.737 18.714 17.289 1.00 38.47 115 TRP A CA 1
ATOM 872 C C . TRP A 1 115 ? -23.466 19.001 15.968 1.00 38.47 115 TRP A C 1
ATOM 874 O O . TRP A 1 115 ? -23.116 18.443 14.933 1.00 38.47 115 TRP A O 1
ATOM 884 N N . GLN A 1 116 ? -24.474 19.876 15.984 1.00 38.81 116 GLN A N 1
ATOM 885 C CA . GLN A 1 116 ? -25.278 20.212 14.803 1.00 38.81 116 GLN A CA 1
ATOM 886 C C . GLN A 1 116 ? -24.975 21.589 14.211 1.00 38.81 116 GLN A C 1
ATOM 888 O O . GLN A 1 116 ? -25.437 21.874 13.116 1.00 38.81 116 GLN A O 1
ATOM 893 N N . GLU A 1 117 ? -24.135 22.394 14.860 1.00 40.38 117 GLU A N 1
ATOM 894 C CA . GLU A 1 117 ? -23.667 23.684 14.329 1.00 40.38 117 GLU A CA 1
ATOM 895 C C . GLU A 1 117 ? -22.351 23.559 13.528 1.00 40.38 117 GLU A C 1
ATOM 897 O O . GLU A 1 117 ? -21.832 24.546 13.027 1.00 40.38 117 GLU A O 1
ATOM 902 N N . LEU A 1 118 ? -21.828 22.336 13.358 1.00 42.97 118 LEU A N 1
ATOM 903 C CA . LEU A 1 118 ? -20.595 22.037 12.606 1.00 42.97 118 LEU A CA 1
ATOM 904 C C . LEU A 1 118 ? -20.862 21.383 11.237 1.00 42.97 118 LEU A C 1
ATOM 906 O O . LEU A 1 118 ? -19.953 20.838 10.618 1.00 42.97 118 LEU A O 1
ATOM 910 N N . LEU A 1 119 ? -22.121 21.394 10.787 1.00 42.41 119 LEU A N 1
ATOM 911 C CA . LEU A 1 119 ? -22.550 20.820 9.505 1.00 42.41 119 LEU A CA 1
ATOM 912 C C . LEU A 1 119 ? -23.093 21.861 8.511 1.00 42.41 119 LEU A C 1
ATOM 914 O O . LEU A 1 119 ? -23.447 21.476 7.402 1.00 42.41 119 LEU A O 1
ATOM 918 N N . ASP A 1 120 ? -23.105 23.150 8.872 1.00 41.72 120 ASP A N 1
ATOM 919 C CA . ASP A 1 120 ? -23.596 24.241 8.009 1.00 41.72 120 ASP A CA 1
ATOM 920 C C . ASP A 1 120 ? -22.489 25.205 7.518 1.00 41.72 120 ASP A C 1
ATOM 922 O O . ASP A 1 120 ? -22.783 26.205 6.860 1.00 41.72 120 ASP A O 1
ATOM 926 N N . GLU A 1 121 ? -21.204 24.895 7.730 1.00 40.53 121 GLU A N 1
ATOM 927 C CA . GLU A 1 121 ? -20.106 25.609 7.055 1.00 40.53 121 GLU A CA 1
ATOM 928 C C . GLU A 1 121 ? -19.905 25.078 5.628 1.00 40.53 121 GLU A C 1
ATOM 930 O O . GLU A 1 121 ? -19.067 24.233 5.343 1.00 40.53 121 GLU A O 1
ATOM 935 N N . TYR A 1 122 ? -20.761 25.572 4.735 1.00 41.62 122 TYR A N 1
ATOM 936 C CA . TYR A 1 122 ? -20.381 26.229 3.481 1.00 41.62 122 TYR A CA 1
ATOM 937 C C . TYR A 1 122 ? -19.049 25.776 2.834 1.00 41.62 122 TYR A C 1
ATOM 939 O O . TYR A 1 122 ? -18.067 26.520 2.815 1.00 41.62 122 TYR A O 1
ATOM 947 N N . ASP A 1 123 ? -19.033 24.597 2.206 1.00 38.53 123 ASP A N 1
ATOM 948 C CA . ASP A 1 123 ? -17.999 24.253 1.221 1.00 38.53 123 ASP A CA 1
ATOM 949 C C . ASP A 1 123 ? -18.207 25.113 -0.038 1.00 38.53 123 ASP A C 1
ATOM 951 O O . ASP A 1 123 ? -18.986 24.798 -0.942 1.00 38.53 123 ASP A O 1
ATOM 955 N N . GLY A 1 124 ? -17.512 26.250 -0.066 1.00 43.00 124 GLY A N 1
ATOM 956 C CA . GLY A 1 124 ? -17.352 27.120 -1.226 1.00 43.00 124 GLY A CA 1
ATOM 957 C C . GLY A 1 124 ? -16.489 26.464 -2.300 1.00 43.00 124 GLY A C 1
ATOM 958 O O . GLY A 1 124 ? -15.338 26.845 -2.492 1.00 43.00 124 GLY A O 1
A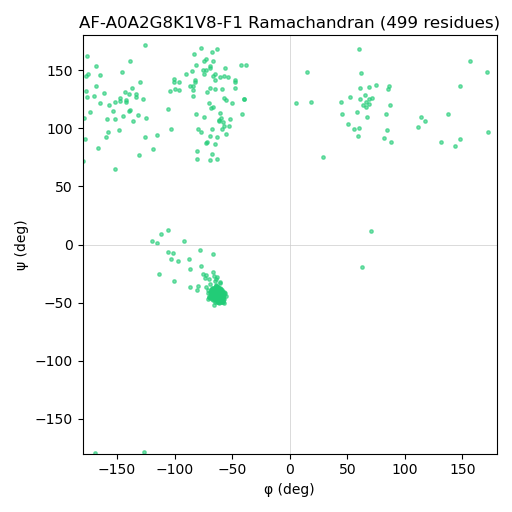TOM 959 N N . LEU A 1 125 ? -17.047 25.467 -2.986 1.00 38.72 125 LEU A N 1
ATOM 960 C CA . LEU A 1 125 ? -16.515 24.949 -4.243 1.00 38.72 125 LEU A CA 1
ATOM 961 C C . LEU A 1 125 ? -17.552 25.145 -5.345 1.00 38.72 125 LEU A C 1
ATOM 963 O O . LEU A 1 125 ? -18.325 24.263 -5.723 1.00 38.72 125 LEU A O 1
ATOM 967 N N . ASP A 1 126 ? -17.543 26.361 -5.857 1.00 36.41 126 ASP A N 1
ATOM 968 C CA . ASP A 1 126 ? -18.142 26.783 -7.101 1.00 36.41 126 ASP A CA 1
ATOM 969 C C . ASP A 1 126 ? -17.542 25.981 -8.266 1.00 36.41 126 ASP A C 1
ATOM 971 O O . ASP A 1 126 ? -16.473 26.256 -8.809 1.00 36.41 126 ASP A O 1
ATOM 975 N N . TYR A 1 127 ? -18.297 24.963 -8.679 1.00 41.16 127 TYR A N 1
ATOM 976 C CA . TYR A 1 127 ? -18.224 24.388 -10.013 1.00 41.16 127 TYR A CA 1
ATOM 977 C C . TYR A 1 127 ? -18.584 25.471 -11.037 1.00 41.16 127 TYR A C 1
ATOM 979 O O . TYR A 1 127 ? -19.753 25.813 -11.205 1.00 41.16 127 TYR A O 1
ATOM 987 N N . SER A 1 128 ? -17.590 25.966 -11.769 1.00 35.00 128 SER A N 1
ATOM 988 C CA . SER A 1 128 ? -17.811 26.634 -13.052 1.00 35.00 128 SER A CA 1
ATOM 989 C C . SER A 1 128 ? -17.158 25.823 -14.162 1.00 35.00 128 SER A C 1
ATOM 991 O O . SER A 1 128 ? -15.975 25.957 -14.462 1.00 35.00 128 SER A O 1
ATOM 993 N N . SER A 1 129 ? -17.969 24.966 -14.780 1.00 38.59 129 SER A N 1
ATOM 994 C CA . SER A 1 129 ? -17.777 24.544 -16.163 1.00 38.59 129 SER A CA 1
ATOM 995 C C . SER A 1 129 ? -18.730 25.361 -17.034 1.00 38.59 129 SER A C 1
ATOM 997 O O . SER A 1 129 ? -19.907 25.463 -16.703 1.00 38.59 129 SER A O 1
ATOM 999 N N . SER A 1 130 ? -18.188 25.874 -18.144 1.00 36.72 130 SER A N 1
ATOM 1000 C CA . SER A 1 130 ? -18.827 26.449 -19.340 1.00 36.72 130 SER A CA 1
ATOM 1001 C C . SER A 1 130 ? -18.659 27.961 -19.543 1.00 36.72 130 SER A C 1
ATOM 1003 O O . SER A 1 130 ? -19.426 28.762 -19.020 1.00 36.72 130 SER A O 1
ATOM 1005 N N . SER A 1 131 ? -17.732 28.330 -20.431 1.00 33.25 131 SER A N 1
ATOM 1006 C CA . SER A 1 131 ? -18.017 29.296 -21.498 1.00 33.25 131 SER A CA 1
ATOM 1007 C C . SER A 1 131 ? -17.078 29.046 -22.677 1.00 33.25 131 SER A C 1
ATOM 1009 O O . SER A 1 131 ? -15.863 29.161 -22.556 1.00 33.25 131 SER A O 1
ATOM 1011 N N . MET A 1 132 ? -17.674 28.653 -23.800 1.00 41.28 132 MET A N 1
ATOM 1012 C CA . MET A 1 132 ? -17.082 28.709 -25.135 1.00 41.28 132 MET A CA 1
ATOM 1013 C C . MET A 1 132 ? -17.056 30.156 -25.661 1.00 41.28 132 MET A C 1
ATOM 1015 O O . MET A 1 132 ? -17.902 30.951 -25.254 1.00 41.28 132 MET A O 1
ATOM 1019 N N . GLY A 1 133 ? -16.160 30.414 -26.626 1.00 32.16 133 GLY A N 1
ATOM 1020 C CA . GLY A 1 133 ? -16.094 31.606 -27.497 1.00 32.16 133 GLY A CA 1
ATOM 1021 C C . GLY A 1 133 ? -15.321 32.771 -26.870 1.00 32.16 133 GLY A C 1
ATOM 1022 O O . GLY A 1 133 ? -15.503 33.048 -25.693 1.00 32.16 133 GLY A O 1
ATOM 1023 N N . ASP A 1 134 ? -14.438 33.507 -27.540 1.00 35.34 134 ASP A N 1
ATOM 1024 C CA . ASP A 1 134 ? -14.115 33.678 -28.963 1.00 35.34 134 ASP A CA 1
ATOM 1025 C C . ASP A 1 134 ? -12.784 34.462 -29.051 1.00 35.34 134 ASP A C 1
ATOM 1027 O O . ASP A 1 134 ? -12.529 35.268 -28.157 1.00 35.34 134 ASP A O 1
ATOM 1031 N N . GLY A 1 135 ? -12.030 34.272 -30.147 1.00 33.53 135 GLY A N 1
ATOM 1032 C CA . GLY A 1 135 ? -11.043 35.214 -30.722 1.00 33.53 135 GLY A CA 1
ATOM 1033 C C . GLY A 1 135 ? -9.758 35.469 -29.913 1.00 33.53 135 GLY A C 1
ATOM 1034 O O . GLY A 1 135 ? -9.798 35.669 -28.711 1.00 33.53 135 GLY A O 1
ATOM 1035 N N . ASP A 1 136 ? -8.542 35.504 -30.450 1.00 37.16 136 ASP A N 1
ATOM 1036 C CA . ASP A 1 136 ? -8.085 35.710 -31.818 1.00 37.16 136 ASP A CA 1
ATOM 1037 C C . ASP A 1 136 ? -6.604 35.276 -31.921 1.00 37.16 136 ASP A C 1
ATOM 1039 O O . ASP A 1 136 ? -5.833 35.434 -30.976 1.00 37.16 136 ASP A O 1
ATOM 1043 N N . GLU A 1 137 ? -6.261 34.740 -33.095 1.00 46.88 137 GLU A N 1
ATOM 1044 C CA . GLU A 1 137 ? -5.009 34.940 -33.847 1.00 46.88 137 GLU A CA 1
ATOM 1045 C C . GLU A 1 137 ? -3.646 34.650 -33.173 1.00 46.88 137 GLU A C 1
ATOM 1047 O O . GLU A 1 137 ? -3.048 35.521 -32.550 1.00 46.88 137 GLU A O 1
ATOM 1052 N N . ASP A 1 138 ? -3.071 33.470 -33.460 1.00 36.75 138 ASP A N 1
ATOM 1053 C CA . ASP A 1 138 ? -1.781 33.411 -34.181 1.00 36.75 138 ASP A CA 1
ATOM 1054 C C . ASP A 1 138 ? -1.596 32.036 -34.864 1.00 36.75 138 ASP A C 1
ATOM 1056 O O . ASP A 1 138 ? -1.212 31.033 -34.255 1.00 36.75 138 ASP A O 1
ATOM 1060 N N . ASP A 1 139 ? -1.933 31.991 -36.154 1.00 35.53 139 ASP A N 1
ATOM 1061 C CA . ASP A 1 139 ? -1.700 30.868 -37.059 1.00 35.53 139 ASP A CA 1
ATOM 1062 C C . ASP A 1 139 ? -0.254 30.908 -37.581 1.00 35.53 139 ASP A C 1
ATOM 1064 O O . ASP A 1 139 ? 0.112 31.739 -38.416 1.00 35.53 139 ASP A O 1
ATOM 1068 N N . SER A 1 140 ? 0.572 29.936 -37.190 1.00 43.72 140 SER A N 1
ATOM 1069 C CA . SER A 1 140 ? 1.725 29.518 -38.001 1.00 43.72 140 SER A CA 1
ATOM 1070 C C . SER A 1 140 ? 2.083 28.056 -37.764 1.00 43.72 140 SER A C 1
ATOM 1072 O O . SER A 1 140 ? 3.168 27.711 -37.302 1.00 43.72 140 SER A O 1
ATOM 1074 N N . ILE A 1 141 ? 1.168 27.168 -38.153 1.00 38.09 141 ILE A N 1
ATOM 1075 C CA . ILE A 1 141 ? 1.510 25.786 -38.503 1.00 38.09 141 ILE A CA 1
ATOM 1076 C C . ILE A 1 141 ? 0.959 25.516 -39.903 1.00 38.09 141 ILE A C 1
ATOM 1078 O O . ILE A 1 141 ? -0.194 25.144 -40.102 1.00 38.09 141 ILE A O 1
ATOM 1082 N N . GLY A 1 142 ? 1.814 25.748 -40.899 1.00 33.44 142 GLY A N 1
ATOM 1083 C CA . GLY A 1 142 ? 1.559 25.387 -42.286 1.00 33.44 142 GLY A CA 1
ATOM 1084 C C . GLY A 1 142 ? 1.607 23.873 -42.481 1.00 33.44 142 GLY A C 1
ATOM 1085 O O . GLY A 1 142 ? 2.616 23.224 -42.213 1.00 33.44 142 GLY A O 1
ATOM 1086 N N . ASN A 1 143 ? 0.487 23.350 -42.969 1.00 33.81 143 ASN A N 1
ATOM 1087 C CA . ASN A 1 143 ? 0.217 21.975 -43.365 1.00 33.81 143 ASN A CA 1
ATOM 1088 C C . ASN A 1 143 ? 1.276 21.305 -44.262 1.00 33.81 143 ASN A C 1
ATOM 1090 O O . ASN A 1 143 ? 1.756 21.862 -45.247 1.00 33.81 143 ASN A O 1
ATOM 1094 N N . LEU A 1 144 ? 1.501 20.029 -43.941 1.00 37.44 144 LEU A N 1
ATOM 1095 C CA . LEU A 1 144 ? 1.455 18.840 -44.806 1.00 37.44 144 LEU A CA 1
ATOM 1096 C C . LEU A 1 144 ? 1.229 19.065 -46.318 1.00 37.44 144 LEU A C 1
ATOM 1098 O O . LEU A 1 144 ? 0.164 19.518 -46.729 1.00 37.44 144 LEU A O 1
ATOM 1102 N N . SER A 1 145 ? 2.167 18.589 -47.148 1.00 35.38 145 SER A N 1
ATOM 1103 C CA . SER A 1 145 ? 2.038 17.378 -47.995 1.00 35.38 145 SER A CA 1
ATOM 1104 C C . SER A 1 145 ? 2.971 17.394 -49.223 1.00 35.38 145 SER A C 1
ATOM 1106 O O . SER A 1 145 ? 3.466 18.448 -49.622 1.00 35.38 145 SER A O 1
ATOM 1108 N N . PRO A 1 146 ? 3.284 16.213 -49.792 1.00 49.22 146 PRO A N 1
ATOM 1109 C CA . PRO A 1 146 ? 4.506 15.970 -50.543 1.00 49.22 146 PRO A CA 1
ATOM 1110 C C . PRO A 1 146 ? 4.357 16.352 -52.015 1.00 49.22 146 PRO A C 1
ATOM 1112 O O . PRO A 1 146 ? 3.385 15.987 -52.673 1.00 49.22 146 PRO A O 1
ATOM 1115 N N . VAL A 1 147 ? 5.370 17.019 -52.563 1.00 33.66 147 VAL A N 1
ATOM 1116 C CA . VAL A 1 147 ? 5.495 17.202 -54.010 1.00 33.66 147 VAL A CA 1
ATOM 1117 C C . VAL A 1 147 ? 6.547 16.233 -54.530 1.00 33.66 147 VAL A C 1
ATOM 1119 O O . VAL A 1 147 ? 7.751 16.466 -54.465 1.00 33.66 147 VAL A O 1
ATOM 1122 N N . THR A 1 148 ? 6.061 15.123 -55.077 1.00 51.06 148 THR A N 1
ATOM 1123 C CA . THR A 1 148 ? 6.743 14.403 -56.146 1.00 51.06 148 THR A CA 1
ATOM 1124 C C . THR A 1 148 ? 6.895 15.348 -57.336 1.00 51.06 148 THR A C 1
ATOM 1126 O O . THR A 1 148 ? 5.917 15.663 -58.011 1.00 51.06 148 THR A O 1
ATOM 1129 N N . ALA A 1 149 ? 8.118 15.786 -57.609 1.00 33.81 149 ALA A N 1
ATOM 1130 C CA . ALA A 1 149 ? 8.482 16.395 -58.880 1.00 33.81 149 ALA A CA 1
ATOM 1131 C C . ALA A 1 149 ? 9.761 15.729 -59.384 1.00 33.81 149 ALA A C 1
ATOM 1133 O O . ALA A 1 149 ? 10.862 16.271 -59.314 1.00 33.81 149 ALA A O 1
ATOM 1134 N N . SER A 1 150 ? 9.596 14.517 -59.913 1.00 44.97 150 SER A N 1
ATOM 1135 C CA . SER A 1 150 ? 10.471 14.028 -60.968 1.00 44.97 150 SER A CA 1
ATOM 1136 C C . SER A 1 150 ? 10.381 15.021 -62.123 1.00 44.97 150 SER A C 1
ATOM 1138 O O . SER A 1 150 ? 9.385 15.056 -62.840 1.00 44.97 150 SER A O 1
ATOM 1140 N N . THR A 1 151 ? 11.418 15.835 -62.296 1.00 35.47 151 THR A N 1
ATOM 1141 C CA . THR A 1 151 ? 11.647 16.548 -63.552 1.00 35.47 151 THR A CA 1
ATOM 1142 C C . THR A 1 151 ? 13.076 16.241 -63.981 1.00 35.47 151 THR A C 1
ATOM 1144 O O . THR A 1 151 ? 13.994 16.370 -63.168 1.00 35.47 151 THR A O 1
ATOM 1147 N N . PRO A 1 152 ? 13.270 15.741 -65.210 1.00 40.19 152 PRO A N 1
ATOM 1148 C CA . PRO A 1 152 ? 14.546 15.228 -65.673 1.00 40.19 152 PRO A CA 1
ATOM 1149 C C . PRO A 1 152 ? 15.584 16.344 -65.727 1.00 40.19 152 PRO A C 1
ATOM 1151 O O . PRO A 1 152 ? 15.293 17.461 -66.160 1.00 40.19 152 PRO A O 1
ATOM 1154 N N . MET A 1 153 ? 16.818 16.012 -65.347 1.00 37.38 153 MET A N 1
ATOM 1155 C CA . MET A 1 153 ? 17.978 16.791 -65.752 1.00 37.38 153 MET A CA 1
ATOM 1156 C C . MET A 1 153 ? 17.994 16.846 -67.281 1.00 37.38 153 MET A C 1
ATOM 1158 O O . MET A 1 153 ? 18.371 15.884 -67.945 1.00 37.38 153 MET A O 1
ATOM 1162 N N . VAL A 1 154 ? 17.567 17.972 -67.846 1.00 37.84 154 VAL A N 1
ATOM 1163 C CA . VAL A 1 154 ? 18.007 18.368 -69.177 1.00 37.84 154 VAL A CA 1
ATOM 1164 C C . VAL A 1 154 ? 19.489 18.694 -69.017 1.00 37.84 154 VAL A C 1
ATOM 1166 O O . VAL A 1 154 ? 19.815 19.607 -68.254 1.00 37.84 154 VAL A O 1
ATOM 1169 N N . PRO A 1 155 ? 20.409 17.981 -69.686 1.00 40.62 155 PRO A N 1
ATOM 1170 C CA . PRO A 1 155 ? 21.759 18.478 -69.814 1.00 40.62 155 PRO A CA 1
ATOM 1171 C C . PRO A 1 155 ? 21.640 19.703 -70.714 1.00 40.62 155 PRO A C 1
ATOM 1173 O O . PRO A 1 155 ? 21.510 19.587 -71.933 1.00 40.62 155 PRO A O 1
ATOM 1176 N N . THR A 1 156 ? 21.629 20.900 -70.131 1.00 36.41 156 THR A N 1
ATOM 1177 C CA . THR A 1 156 ? 22.018 22.086 -70.882 1.00 36.41 156 THR A CA 1
ATOM 1178 C C . THR A 1 156 ? 23.471 21.858 -71.249 1.00 36.41 156 THR A C 1
ATOM 1180 O O . THR A 1 156 ? 24.388 22.094 -70.467 1.00 36.41 156 THR A O 1
ATOM 1183 N N . GLY A 1 157 ? 23.654 21.285 -72.439 1.00 43.66 157 GLY A N 1
ATOM 1184 C CA . GLY A 1 157 ? 24.924 21.210 -73.120 1.00 43.66 157 GLY A CA 1
ATOM 1185 C C . GLY A 1 157 ? 25.453 22.625 -73.237 1.00 43.66 157 GLY A C 1
ATOM 1186 O O . GLY A 1 157 ? 25.120 23.359 -74.164 1.00 43.66 157 GLY A O 1
ATOM 1187 N N . SER A 1 158 ? 26.288 23.011 -72.281 1.00 36.97 158 SER A N 1
ATOM 1188 C CA . SER A 1 158 ? 27.300 24.029 -72.466 1.00 36.97 158 SER A CA 1
ATOM 1189 C C . SER A 1 158 ? 28.317 23.435 -73.431 1.00 36.97 158 SER A C 1
ATOM 1191 O O . SER A 1 158 ? 29.381 22.943 -73.062 1.00 36.97 158 SER A O 1
ATOM 1193 N N . SER A 1 159 ? 27.928 23.449 -74.708 1.00 39.19 159 SER A N 1
ATOM 1194 C CA . SER A 1 159 ? 28.841 23.430 -75.834 1.00 39.19 159 SER A CA 1
ATOM 1195 C C . SER A 1 159 ? 30.024 24.326 -75.475 1.00 39.19 159 SER A C 1
ATOM 1197 O O . SER A 1 159 ? 29.798 25.494 -75.136 1.00 39.19 159 SER A O 1
ATOM 1199 N N . PRO A 1 160 ? 31.276 23.844 -75.536 1.00 41.16 160 PRO A N 1
ATOM 1200 C CA . PRO A 1 160 ? 32.388 24.765 -75.580 1.00 41.16 160 PRO A CA 1
ATOM 1201 C C . PRO A 1 160 ? 32.178 25.574 -76.856 1.00 41.16 160 PRO A C 1
ATOM 1203 O O . PRO A 1 160 ? 32.298 25.065 -77.971 1.00 41.16 160 PRO A O 1
ATOM 1206 N N . MET A 1 161 ? 31.761 26.826 -76.683 1.00 36.78 161 MET A N 1
ATOM 1207 C CA . MET A 1 161 ? 31.734 27.818 -77.737 1.00 36.78 161 MET A CA 1
ATOM 1208 C C . MET A 1 161 ? 33.201 28.038 -78.096 1.00 36.78 161 MET A C 1
ATOM 1210 O O . MET A 1 161 ? 33.891 28.864 -77.502 1.00 36.78 161 MET A O 1
ATOM 1214 N N . PHE A 1 162 ? 33.714 27.204 -79.002 1.00 43.25 162 PHE A N 1
ATOM 1215 C CA . PHE A 1 162 ? 34.957 27.470 -79.695 1.00 43.25 162 PHE A CA 1
ATOM 1216 C C . PHE A 1 162 ? 34.831 28.896 -80.232 1.00 43.25 162 PHE A C 1
ATOM 1218 O O . PHE A 1 162 ? 33.890 29.162 -80.989 1.00 43.25 162 PHE A O 1
ATOM 1225 N N . PRO A 1 163 ? 35.720 29.836 -79.878 1.00 42.22 163 PRO A N 1
ATOM 1226 C CA . PRO A 1 163 ? 35.834 31.015 -80.700 1.00 42.22 163 PRO A CA 1
ATOM 1227 C C . PRO A 1 163 ? 36.253 30.498 -82.076 1.00 42.22 163 PRO A C 1
ATOM 1229 O O . PRO A 1 163 ? 37.335 29.931 -82.237 1.00 42.22 163 PRO A O 1
ATOM 1232 N N . ALA A 1 164 ? 35.362 30.646 -83.056 1.00 43.69 164 ALA A N 1
ATOM 1233 C CA . ALA A 1 164 ? 35.684 30.565 -84.469 1.00 43.69 164 ALA A CA 1
ATOM 1234 C C . ALA A 1 164 ? 36.660 31.707 -84.787 1.00 43.69 164 ALA A C 1
ATOM 1236 O O . ALA A 1 164 ? 36.306 32.728 -85.368 1.00 43.69 164 ALA A O 1
ATOM 1237 N N . GLY A 1 165 ? 37.903 31.551 -84.335 1.00 38.62 165 GLY A N 1
ATOM 1238 C CA . GLY A 1 165 ? 39.045 32.296 -84.810 1.00 38.62 165 GLY A CA 1
ATOM 1239 C C . GLY A 1 165 ? 39.351 31.768 -86.196 1.00 38.62 165 GLY A C 1
ATOM 1240 O O . GLY A 1 165 ? 40.102 30.810 -86.356 1.00 38.62 165 GLY A O 1
ATOM 1241 N N . SER A 1 166 ? 38.710 32.372 -87.191 1.00 37.97 166 SER A N 1
ATOM 1242 C CA . SER A 1 166 ? 39.125 32.313 -88.582 1.00 37.97 166 SER A CA 1
ATOM 1243 C C . SER A 1 166 ? 40.646 32.455 -88.655 1.00 37.97 166 SER A C 1
ATOM 1245 O O . SER A 1 166 ? 41.185 33.522 -88.358 1.00 37.97 166 SER A O 1
ATOM 1247 N N . LEU A 1 167 ? 41.348 31.395 -89.048 1.00 47.59 167 LEU A N 1
ATOM 1248 C CA . LEU A 1 167 ? 42.681 31.548 -89.611 1.00 47.59 167 LEU A CA 1
ATOM 1249 C C . LEU A 1 167 ? 42.497 32.277 -90.947 1.00 47.59 167 LEU A C 1
ATOM 1251 O O . LEU A 1 167 ? 41.837 31.721 -91.830 1.00 47.59 167 LEU A O 1
ATOM 1255 N N . PRO A 1 168 ? 43.052 33.482 -91.156 1.00 44.38 168 PRO A N 1
ATOM 1256 C CA . PRO A 1 168 ? 43.167 34.005 -92.501 1.00 44.38 168 PRO A CA 1
ATOM 1257 C C . PRO A 1 168 ? 44.274 33.208 -93.201 1.00 44.38 168 PRO A C 1
ATOM 1259 O O . PRO A 1 168 ? 45.437 33.600 -93.204 1.00 44.38 168 PRO A O 1
ATOM 1262 N N . ILE A 1 169 ? 43.926 32.073 -93.808 1.00 48.78 169 ILE A N 1
ATOM 1263 C CA . ILE A 1 169 ? 44.724 31.517 -94.907 1.00 48.78 169 ILE A CA 1
ATOM 1264 C C . ILE A 1 169 ? 44.307 32.292 -96.156 1.00 48.78 169 ILE A C 1
ATOM 1266 O O . ILE A 1 169 ? 43.524 31.817 -96.970 1.00 48.78 169 ILE A O 1
ATOM 1270 N N . SER A 1 170 ? 44.754 33.543 -96.248 1.00 43.91 170 SER A N 1
ATOM 1271 C CA . SER A 1 170 ? 44.780 34.290 -97.504 1.00 43.91 170 SER A CA 1
ATOM 1272 C C . SER A 1 170 ? 45.646 35.534 -97.339 1.00 43.91 170 SER A C 1
ATOM 1274 O O . SER A 1 170 ? 45.173 36.634 -97.066 1.00 43.91 170 SER A O 1
ATOM 1276 N N . SER A 1 171 ? 46.952 35.351 -97.493 1.00 39.69 171 SER A N 1
ATOM 1277 C CA . SER A 1 171 ? 47.823 36.419 -97.963 1.00 39.69 171 SER A CA 1
ATOM 1278 C C . SER A 1 171 ? 48.917 35.809 -98.832 1.00 39.69 171 SER A C 1
ATOM 1280 O O . SER A 1 171 ? 49.778 35.044 -98.402 1.00 39.69 171 SER A O 1
ATOM 1282 N N . THR A 1 172 ? 48.803 36.111 -100.116 1.00 47.00 172 THR A N 1
ATOM 1283 C CA . THR A 1 172 ? 49.746 35.821 -101.186 1.00 47.00 172 THR A CA 1
ATOM 1284 C C . THR A 1 172 ? 51.139 36.317 -100.785 1.00 47.00 172 THR A C 1
ATOM 1286 O O . THR A 1 172 ? 51.383 37.521 -100.747 1.00 47.00 172 THR A O 1
ATOM 1289 N N . PHE A 1 173 ? 52.064 35.408 -100.471 1.00 43.78 173 PHE A N 1
ATOM 1290 C CA . PHE A 1 173 ? 53.465 35.753 -100.220 1.00 43.78 173 PHE A CA 1
ATOM 1291 C C . PHE A 1 173 ? 54.175 35.949 -101.568 1.00 43.78 173 PHE A C 1
ATOM 1293 O O . PHE A 1 173 ? 54.562 34.984 -102.226 1.00 43.78 173 PHE A O 1
ATOM 1300 N N . GLN A 1 174 ? 54.344 37.202 -101.998 1.00 44.91 174 GLN A N 1
ATOM 1301 C CA . GLN A 1 174 ? 55.330 37.533 -103.028 1.00 44.91 174 GLN A CA 1
ATOM 1302 C C . GLN A 1 174 ? 56.726 37.479 -102.394 1.00 44.91 174 GLN A C 1
ATOM 1304 O O . GLN A 1 174 ? 57.081 38.300 -101.550 1.00 44.91 174 GLN A O 1
ATOM 1309 N N . LEU A 1 175 ? 57.508 36.471 -102.783 1.00 46.94 175 LEU A N 1
ATOM 1310 C CA . LEU A 1 175 ? 58.907 36.313 -102.397 1.00 46.94 175 LEU A CA 1
ATOM 1311 C C . LEU A 1 175 ? 59.774 37.281 -103.221 1.00 46.94 175 LEU A C 1
ATOM 1313 O O . LEU A 1 175 ? 60.169 36.975 -104.344 1.00 46.94 175 LEU A O 1
ATOM 1317 N N . SER A 1 176 ? 60.102 38.441 -102.654 1.00 42.00 176 SER A N 1
ATOM 1318 C CA . SER A 1 176 ? 61.280 39.217 -103.057 1.00 42.00 176 SER A CA 1
ATOM 1319 C C . SER A 1 176 ? 62.421 38.991 -102.058 1.00 42.00 176 SER A C 1
ATOM 1321 O O . SER A 1 176 ? 62.207 38.870 -100.851 1.00 42.00 176 SER A O 1
ATOM 1323 N N . GLN A 1 177 ? 63.627 38.868 -102.612 1.00 49.31 177 GLN A N 1
ATOM 1324 C CA . GLN A 1 177 ? 64.863 38.355 -102.018 1.00 49.31 177 GLN A CA 1
ATOM 1325 C C . GLN A 1 177 ? 65.206 38.931 -100.622 1.00 49.31 177 GLN A C 1
ATOM 1327 O O . GLN A 1 177 ? 64.992 40.106 -100.332 1.00 49.31 177 GLN A O 1
ATOM 1332 N N . THR A 1 178 ? 65.736 38.048 -99.763 1.00 52.59 178 THR A N 1
ATOM 1333 C CA . THR A 1 178 ? 66.425 38.278 -98.467 1.00 52.59 178 THR A CA 1
ATOM 1334 C C . THR A 1 178 ? 65.675 38.931 -97.290 1.00 52.59 178 THR A C 1
ATOM 1336 O O . THR A 1 178 ? 66.092 38.708 -96.156 1.00 52.59 178 THR A O 1
ATOM 1339 N N . GLY A 1 179 ? 64.559 39.642 -97.490 1.00 54.62 179 GLY A N 1
ATOM 1340 C CA . GLY A 1 179 ? 63.767 40.248 -96.397 1.00 54.62 179 GLY A CA 1
ATOM 1341 C C . GLY A 1 179 ? 62.504 39.475 -95.977 1.00 54.62 179 GLY A C 1
ATOM 1342 O O . GLY A 1 179 ? 62.129 39.483 -94.811 1.00 54.62 179 GLY A O 1
ATOM 1343 N N . GLY A 1 180 ? 61.838 38.766 -96.896 1.00 57.59 180 GLY A N 1
ATOM 1344 C CA . GLY A 1 180 ? 60.562 38.083 -96.608 1.00 57.59 180 GLY A CA 1
ATOM 1345 C C . GLY A 1 180 ? 60.683 36.787 -95.791 1.00 57.59 180 GLY A C 1
ATOM 1346 O O . GLY A 1 180 ? 59.750 36.402 -95.085 1.00 57.59 180 GLY A O 1
ATOM 1347 N N . THR A 1 181 ? 61.838 36.120 -95.843 1.00 61.84 181 THR A N 1
ATOM 1348 C CA . THR A 1 181 ? 62.099 34.863 -95.121 1.00 61.84 181 THR A CA 1
ATOM 1349 C C . THR A 1 181 ? 62.262 35.072 -93.617 1.00 61.84 181 THR A C 1
ATOM 1351 O O . THR A 1 181 ? 61.772 34.256 -92.840 1.00 61.84 181 THR A O 1
ATOM 1354 N N . THR A 1 182 ? 62.878 36.177 -93.190 1.00 70.19 182 THR A N 1
ATOM 1355 C CA . THR A 1 182 ? 63.045 36.526 -91.768 1.00 70.19 182 THR A CA 1
ATOM 1356 C C . THR A 1 182 ? 61.715 36.940 -91.135 1.00 70.19 182 THR A C 1
ATOM 1358 O O . THR A 1 182 ? 61.404 36.517 -90.024 1.00 70.19 182 THR A O 1
ATOM 1361 N N . HIS A 1 183 ? 60.865 37.676 -91.860 1.00 74.00 183 HIS A N 1
ATOM 1362 C CA . HIS A 1 183 ? 59.505 37.995 -91.410 1.00 74.00 183 HIS A CA 1
ATOM 1363 C C . HIS A 1 183 ? 58.630 36.745 -91.251 1.00 74.00 183 HIS A C 1
ATOM 1365 O O . HIS A 1 183 ? 57.949 36.604 -90.237 1.00 74.00 183 HIS A O 1
ATOM 1371 N N . PHE A 1 184 ? 58.685 35.807 -92.201 1.00 77.00 184 PHE A N 1
ATOM 1372 C CA . PHE A 1 184 ? 57.973 34.532 -92.084 1.00 77.00 184 PHE A CA 1
ATOM 1373 C C . PHE A 1 184 ? 58.482 33.692 -90.900 1.00 77.00 184 PHE A C 1
ATOM 1375 O O . PHE A 1 184 ? 57.681 33.160 -90.133 1.00 77.00 184 PHE A O 1
ATOM 1382 N N . GLN A 1 185 ? 59.802 33.622 -90.694 1.00 83.19 185 GLN A N 1
ATOM 1383 C CA . GLN A 1 185 ? 60.398 32.936 -89.541 1.00 83.19 185 GLN A CA 1
ATOM 1384 C C . GLN A 1 185 ? 59.958 33.550 -88.204 1.00 83.19 185 GLN A C 1
ATOM 1386 O O . GLN A 1 185 ? 59.585 32.807 -87.296 1.00 83.19 185 GLN A O 1
ATOM 1391 N N . ASN A 1 186 ? 59.909 34.881 -88.103 1.00 83.88 186 ASN A N 1
ATOM 1392 C CA . ASN A 1 186 ? 59.435 35.582 -86.907 1.00 83.88 186 ASN A CA 1
ATOM 1393 C C . ASN A 1 186 ? 57.946 35.318 -86.629 1.00 83.88 186 ASN A C 1
ATOM 1395 O O . ASN A 1 186 ? 57.574 35.073 -85.484 1.00 83.88 186 ASN A O 1
ATOM 1399 N N . ILE A 1 187 ? 57.096 35.297 -87.664 1.00 88.19 187 ILE A N 1
ATOM 1400 C CA . ILE A 1 187 ? 55.668 34.960 -87.526 1.00 88.19 187 ILE A CA 1
ATOM 1401 C C . ILE A 1 187 ? 55.500 33.511 -87.056 1.00 88.19 187 ILE A C 1
ATOM 1403 O O . ILE A 1 187 ? 54.729 33.240 -86.138 1.00 88.19 187 ILE A O 1
ATOM 1407 N N . VAL A 1 188 ? 56.245 32.567 -87.637 1.00 87.81 188 VAL A N 1
ATOM 1408 C CA . VAL A 1 188 ? 56.209 31.158 -87.217 1.00 87.81 188 VAL A CA 1
ATOM 1409 C C . VAL A 1 188 ? 56.698 30.999 -85.775 1.00 87.81 188 VAL A C 1
ATOM 1411 O O . VAL A 1 188 ? 56.116 30.221 -85.019 1.00 87.81 188 VAL A O 1
ATOM 1414 N N . GLN A 1 189 ? 57.736 31.730 -85.364 1.00 90.06 189 GLN A N 1
ATOM 1415 C CA . GLN A 1 189 ? 58.238 31.706 -83.990 1.00 90.06 189 GLN A CA 1
ATOM 1416 C C . GLN A 1 189 ? 57.224 32.293 -82.994 1.00 90.06 189 GLN A C 1
ATOM 1418 O O . GLN A 1 189 ? 56.990 31.680 -81.951 1.00 90.06 189 GLN A O 1
ATOM 1423 N N . ASP A 1 190 ? 56.569 33.408 -83.328 1.00 90.00 190 ASP A N 1
ATOM 1424 C CA . ASP A 1 190 ? 55.509 34.013 -82.508 1.00 90.00 190 ASP A CA 1
ATOM 1425 C C . ASP A 1 190 ? 54.286 33.087 -82.382 1.00 90.00 190 ASP A C 1
ATOM 1427 O O . ASP A 1 190 ? 53.772 32.864 -81.285 1.00 90.00 190 ASP A O 1
ATOM 1431 N N . LEU A 1 191 ? 53.868 32.443 -83.477 1.00 91.56 191 LEU A N 1
ATOM 1432 C CA . LEU A 1 191 ? 52.800 31.439 -83.449 1.00 91.56 191 LEU A CA 1
ATOM 1433 C C . LEU A 1 191 ? 53.178 30.223 -82.594 1.00 91.56 191 LEU A C 1
ATOM 1435 O O . LEU A 1 191 ? 52.360 29.753 -81.805 1.00 91.56 191 LEU A O 1
ATOM 1439 N N . ARG A 1 192 ? 54.422 29.731 -82.684 1.00 92.31 192 ARG A N 1
ATOM 1440 C CA . ARG A 1 192 ? 54.915 28.642 -81.818 1.00 92.31 192 ARG A CA 1
ATOM 1441 C C . ARG A 1 192 ? 54.889 29.039 -80.345 1.00 92.31 192 ARG A C 1
ATOM 1443 O O . ARG A 1 192 ? 54.469 28.232 -79.517 1.00 92.31 192 ARG A O 1
ATOM 1450 N N . TYR A 1 193 ? 55.299 30.265 -80.022 1.00 94.44 193 TYR A N 1
ATOM 1451 C CA . TYR A 1 193 ? 55.247 30.786 -78.659 1.00 94.44 193 TYR A CA 1
ATOM 1452 C C . TYR A 1 193 ? 53.803 30.896 -78.146 1.00 94.44 193 TYR A C 1
ATOM 1454 O O . TYR A 1 193 ? 53.507 30.423 -77.047 1.00 94.44 193 TYR A O 1
ATOM 1462 N N . LYS A 1 194 ? 52.880 31.431 -78.955 1.00 94.12 194 LYS A N 1
ATOM 1463 C CA . LYS A 1 194 ? 51.448 31.509 -78.620 1.00 94.12 194 LYS A CA 1
ATOM 1464 C C . LYS A 1 194 ? 50.838 30.128 -78.385 1.00 94.12 194 LYS A C 1
ATOM 1466 O O . LYS A 1 194 ? 50.220 29.923 -77.346 1.00 94.12 194 LYS A O 1
ATOM 1471 N N . ILE A 1 195 ? 51.103 29.161 -79.268 1.00 92.94 195 ILE A N 1
ATOM 1472 C CA . ILE A 1 195 ? 50.653 27.768 -79.108 1.00 92.94 195 ILE A CA 1
ATOM 1473 C C . ILE A 1 195 ? 51.232 27.148 -77.830 1.00 92.94 195 ILE A C 1
ATOM 1475 O O . ILE A 1 195 ? 50.526 26.444 -77.112 1.00 92.94 195 ILE A O 1
ATOM 1479 N N . ALA A 1 196 ? 52.509 27.389 -77.517 1.00 93.81 196 ALA A N 1
ATOM 1480 C CA . ALA A 1 196 ? 53.123 26.879 -76.292 1.00 93.81 196 ALA A CA 1
ATOM 1481 C C . ALA A 1 196 ? 52.476 27.482 -75.032 1.00 93.81 196 ALA A C 1
ATOM 1483 O O . ALA A 1 196 ? 52.156 26.746 -74.096 1.00 93.81 196 ALA A O 1
ATOM 1484 N N . LYS A 1 197 ? 52.220 28.796 -75.028 1.00 95.38 197 LYS A N 1
ATOM 1485 C CA . LYS A 1 197 ? 51.526 29.497 -73.938 1.00 95.38 197 LYS A CA 1
ATOM 1486 C C . LYS A 1 197 ? 50.092 28.994 -73.763 1.00 95.38 197 LYS A C 1
ATOM 1488 O O . LYS A 1 197 ? 49.659 28.766 -72.636 1.00 95.38 197 LYS A O 1
ATOM 1493 N N . GLU A 1 198 ? 49.371 28.779 -74.857 1.00 93.81 198 GLU A N 1
ATOM 1494 C CA . GLU A 1 198 ? 48.004 28.257 -74.839 1.00 93.81 198 GLU A CA 1
ATOM 1495 C C . GLU A 1 198 ? 47.953 26.802 -74.359 1.00 93.81 198 GLU A C 1
ATOM 1497 O O . GLU A 1 198 ? 47.153 26.477 -73.487 1.00 93.81 198 GLU A O 1
ATOM 1502 N N . LYS A 1 199 ? 48.879 25.944 -74.811 1.00 94.88 199 LYS A N 1
ATOM 1503 C CA . LYS A 1 199 ? 49.029 24.575 -74.286 1.00 94.88 199 LYS A CA 1
ATOM 1504 C C . LYS A 1 199 ? 49.321 24.566 -72.786 1.00 94.88 199 LYS A C 1
ATOM 1506 O O . LYS A 1 199 ? 48.760 23.742 -72.067 1.00 94.88 199 LYS A O 1
ATOM 1511 N N . GLN A 1 200 ? 50.173 25.470 -72.303 1.00 95.25 200 GLN A N 1
ATOM 1512 C CA . GLN A 1 200 ? 50.448 25.597 -70.871 1.00 95.25 200 GLN A CA 1
ATOM 1513 C C . GLN A 1 200 ? 49.209 26.071 -70.098 1.00 95.25 200 GLN A C 1
ATOM 1515 O O . GLN A 1 200 ? 48.895 25.509 -69.051 1.00 95.25 200 GLN A O 1
ATOM 1520 N N . SER A 1 201 ? 48.471 27.047 -70.632 1.00 95.56 201 SER A N 1
ATOM 1521 C CA . SER A 1 201 ? 47.200 27.512 -70.062 1.00 95.56 201 SER A CA 1
ATOM 1522 C C . SER A 1 201 ? 46.163 26.384 -69.987 1.00 95.56 201 SER A C 1
ATOM 1524 O O . SER A 1 201 ? 45.564 26.163 -68.936 1.00 95.56 201 SER A O 1
ATOM 1526 N N . ALA A 1 202 ? 46.017 25.597 -71.058 1.00 94.50 202 ALA A N 1
ATOM 1527 C CA . ALA A 1 202 ? 45.105 24.457 -71.114 1.00 94.50 202 ALA A CA 1
ATOM 1528 C C . ALA A 1 202 ? 45.466 23.370 -70.087 1.00 94.50 202 ALA A C 1
ATOM 1530 O O . ALA A 1 202 ? 44.582 22.834 -69.418 1.00 94.50 202 ALA A O 1
ATOM 1531 N N . ARG A 1 203 ? 46.762 23.078 -69.895 1.00 95.75 203 ARG A N 1
ATOM 1532 C CA . ARG A 1 203 ? 47.228 22.148 -68.849 1.00 95.75 203 ARG A CA 1
ATOM 1533 C C . ARG A 1 203 ? 46.879 22.645 -67.446 1.00 95.75 203 ARG A C 1
ATOM 1535 O O . ARG A 1 203 ? 46.364 21.869 -66.646 1.00 95.75 203 ARG A O 1
ATOM 1542 N N . LEU A 1 204 ? 47.107 23.929 -67.159 1.00 97.06 204 LEU A N 1
ATOM 1543 C CA . LEU A 1 204 ? 46.757 24.531 -65.867 1.00 97.06 204 LEU A CA 1
ATOM 1544 C C . LEU A 1 204 ? 45.243 24.514 -65.622 1.00 97.06 204 LEU A C 1
ATOM 1546 O O . LEU A 1 204 ? 44.811 24.167 -64.527 1.00 97.06 204 LEU A O 1
ATOM 1550 N N . ALA A 1 205 ? 44.438 24.837 -66.637 1.00 96.06 205 ALA A N 1
ATOM 1551 C CA . ALA A 1 205 ? 42.982 24.768 -66.552 1.00 96.06 205 ALA A CA 1
ATOM 1552 C C . ALA A 1 205 ? 42.494 23.335 -66.287 1.00 96.06 205 ALA A C 1
ATOM 1554 O O . ALA A 1 205 ? 41.653 23.128 -65.419 1.00 96.06 205 ALA A O 1
ATOM 1555 N N . THR A 1 206 ? 43.078 22.343 -66.965 1.00 96.19 206 THR A N 1
ATOM 1556 C CA . THR A 1 206 ? 42.750 20.922 -66.760 1.00 96.19 206 THR A CA 1
ATOM 1557 C C . THR A 1 206 ? 43.108 20.467 -65.343 1.00 96.19 206 THR A C 1
ATOM 1559 O O . THR A 1 206 ? 42.313 19.796 -64.693 1.00 96.19 206 THR A O 1
ATOM 1562 N N . SER A 1 207 ? 44.274 20.875 -64.828 1.00 96.69 207 SER A N 1
ATOM 1563 C CA . SER A 1 207 ? 44.690 20.562 -63.455 1.00 96.69 207 SER A CA 1
ATOM 1564 C C . SER A 1 207 ? 43.763 21.191 -62.414 1.00 96.69 207 SER A C 1
ATOM 1566 O O . SER A 1 207 ? 43.405 20.524 -61.449 1.00 96.69 207 SER A O 1
ATOM 1568 N N . LYS A 1 208 ? 43.343 22.448 -62.613 1.00 97.81 208 LYS A N 1
ATOM 1569 C CA . LYS A 1 208 ? 42.371 23.115 -61.734 1.00 97.81 208 LYS A CA 1
ATOM 1570 C C . LYS A 1 208 ? 41.000 22.451 -61.793 1.00 97.81 208 LYS A C 1
ATOM 1572 O O . LYS A 1 208 ? 40.367 22.290 -60.761 1.00 97.81 208 LYS A O 1
ATOM 1577 N N . LEU A 1 209 ? 40.546 22.051 -62.981 1.00 97.44 209 LEU A N 1
ATOM 1578 C CA . LEU A 1 209 ? 39.270 21.355 -63.139 1.00 97.44 209 LEU A CA 1
ATOM 1579 C C . LEU A 1 209 ? 39.284 20.001 -62.426 1.00 97.44 209 LEU A C 1
ATOM 1581 O O . LEU A 1 209 ? 38.303 19.653 -61.777 1.00 97.44 209 LEU A O 1
ATOM 1585 N N . ARG A 1 210 ? 40.407 19.274 -62.488 1.00 97.50 210 ARG A N 1
ATOM 1586 C CA . ARG A 1 210 ? 40.600 18.046 -61.712 1.00 97.50 210 ARG A CA 1
ATOM 1587 C C . ARG A 1 210 ? 40.566 18.319 -60.208 1.00 97.50 210 ARG A C 1
ATOM 1589 O O . ARG A 1 210 ? 39.787 17.682 -59.521 1.00 97.50 210 ARG A O 1
ATOM 1596 N N . GLN A 1 211 ? 41.313 19.315 -59.729 1.00 97.88 211 GLN A N 1
ATOM 1597 C CA . GLN A 1 211 ? 41.305 19.700 -58.314 1.00 97.88 211 GLN A CA 1
ATOM 1598 C C . GLN A 1 211 ? 39.895 20.063 -57.820 1.00 97.88 211 GLN A C 1
ATOM 1600 O O . GLN A 1 211 ? 39.466 19.563 -56.791 1.00 97.88 211 GLN A O 1
ATOM 1605 N N . ILE A 1 212 ? 39.148 20.879 -58.570 1.00 97.62 212 ILE A N 1
ATOM 1606 C CA . ILE A 1 212 ? 37.764 21.242 -58.222 1.00 97.62 212 ILE A CA 1
ATOM 1607 C C . ILE A 1 212 ? 36.851 20.010 -58.241 1.00 97.62 212 ILE A C 1
ATOM 1609 O O . ILE A 1 212 ? 35.930 19.914 -57.435 1.00 97.62 212 ILE A O 1
ATOM 1613 N N . SER A 1 213 ? 37.076 19.068 -59.162 1.00 97.31 213 SER A N 1
ATOM 1614 C CA . SER A 1 213 ? 36.326 17.810 -59.202 1.00 97.31 213 SER A CA 1
ATOM 1615 C C . SER A 1 213 ? 36.591 16.954 -57.963 1.00 97.31 213 SER A C 1
ATOM 1617 O O . SER A 1 213 ? 35.642 16.405 -57.408 1.00 97.31 213 SER A O 1
ATOM 1619 N N . ASP A 1 214 ? 37.849 16.867 -57.530 1.00 97.94 214 ASP A N 1
ATOM 1620 C CA . ASP A 1 214 ? 38.252 16.128 -56.331 1.00 97.94 214 ASP A CA 1
ATOM 1621 C C . ASP A 1 214 ? 37.677 16.811 -55.070 1.00 97.94 214 ASP A C 1
ATOM 1623 O O . ASP A 1 214 ? 36.988 16.171 -54.282 1.00 97.94 214 ASP A O 1
ATOM 1627 N N . GLU A 1 215 ? 37.812 18.138 -54.944 1.00 97.94 215 GLU A N 1
ATOM 1628 C CA . GLU A 1 215 ? 37.220 18.928 -53.849 1.00 97.94 215 GLU A CA 1
ATOM 1629 C C . GLU A 1 215 ? 35.689 18.804 -53.801 1.00 97.94 215 GLU A C 1
ATOM 1631 O O . GLU A 1 215 ? 35.098 18.690 -52.726 1.00 97.94 215 GLU A O 1
ATOM 1636 N N . LYS A 1 216 ? 35.018 18.797 -54.960 1.00 97.69 216 LYS A N 1
ATOM 1637 C CA . LYS A 1 216 ? 33.570 18.570 -55.045 1.00 97.69 216 LYS A CA 1
ATOM 1638 C C . LYS A 1 216 ? 33.203 17.186 -54.515 1.00 97.69 216 LYS A C 1
ATOM 1640 O O . LYS A 1 216 ? 32.212 17.071 -53.796 1.00 97.69 216 LYS A O 1
ATOM 1645 N N . GLN A 1 217 ? 33.957 16.153 -54.886 1.00 97.88 217 GLN A N 1
ATOM 1646 C CA . GLN A 1 217 ? 33.711 14.792 -54.418 1.00 97.88 217 GLN A CA 1
ATOM 1647 C C . GLN A 1 217 ? 33.909 14.688 -52.900 1.00 97.88 217 GLN A C 1
ATOM 1649 O O . GLN A 1 217 ? 33.048 14.135 -52.218 1.00 97.88 217 GLN A O 1
ATOM 1654 N N . ASP A 1 218 ? 34.967 15.298 -52.365 1.00 97.88 218 ASP A N 1
ATOM 1655 C CA . ASP A 1 218 ? 35.226 15.356 -50.923 1.00 97.88 218 ASP A CA 1
ATOM 1656 C C . ASP A 1 218 ? 34.098 16.071 -50.164 1.00 97.88 218 ASP A C 1
ATOM 1658 O O . ASP A 1 218 ? 33.664 15.614 -49.105 1.00 97.88 218 ASP A O 1
ATOM 1662 N N . ILE A 1 219 ? 33.588 17.186 -50.700 1.00 97.94 219 ILE A N 1
ATOM 1663 C CA . ILE A 1 219 ? 32.454 17.911 -50.106 1.00 97.94 219 ILE A CA 1
ATOM 1664 C C . ILE A 1 219 ? 31.191 17.046 -50.109 1.00 97.94 219 ILE A C 1
ATOM 1666 O O . ILE A 1 219 ? 30.472 17.038 -49.111 1.00 97.94 219 ILE A O 1
ATOM 1670 N N . LEU A 1 220 ? 30.917 16.316 -51.195 1.00 97.81 220 LEU A N 1
ATOM 1671 C CA . LEU A 1 220 ? 29.765 15.414 -51.264 1.00 97.81 220 LEU A CA 1
ATOM 1672 C C . LEU A 1 220 ? 29.868 14.293 -50.226 1.00 97.81 220 LEU A C 1
ATOM 1674 O O . LEU A 1 220 ? 28.904 14.063 -49.503 1.00 97.81 220 LEU A O 1
ATOM 1678 N N . MET A 1 221 ? 31.043 13.675 -50.074 1.00 97.94 221 MET A N 1
ATOM 1679 C CA . MET A 1 221 ? 31.260 12.653 -49.045 1.00 97.94 221 MET A CA 1
ATOM 1680 C C . MET A 1 221 ? 31.038 13.206 -47.631 1.00 97.94 221 MET A C 1
ATOM 1682 O O . MET A 1 221 ? 30.313 12.606 -46.844 1.00 97.94 221 MET A O 1
ATOM 1686 N N . ARG A 1 222 ? 31.574 14.396 -47.324 1.00 98.19 222 ARG A N 1
ATOM 1687 C CA . ARG A 1 222 ? 31.340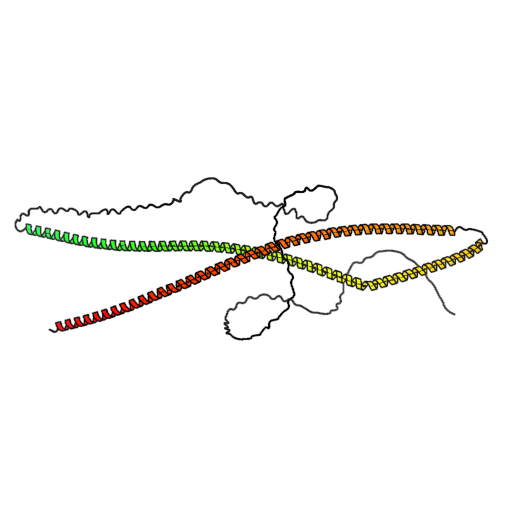 15.052 -46.024 1.00 98.19 222 ARG A CA 1
ATOM 1688 C C . ARG A 1 222 ? 29.870 15.394 -45.799 1.00 98.19 222 ARG A C 1
ATOM 1690 O O . ARG A 1 222 ? 29.387 15.317 -44.675 1.00 98.19 222 ARG A O 1
ATOM 1697 N N . MET A 1 223 ? 29.158 15.803 -46.846 1.00 98.00 223 MET A N 1
ATOM 1698 C CA . MET A 1 223 ? 27.726 16.081 -46.763 1.00 98.00 223 MET A CA 1
ATOM 1699 C C . MET A 1 223 ? 26.937 14.808 -46.437 1.00 98.00 223 MET A C 1
ATOM 1701 O O . MET A 1 223 ? 26.019 14.862 -45.618 1.00 98.00 223 MET A O 1
ATOM 1705 N N . ASP A 1 224 ? 27.302 13.674 -47.035 1.00 97.81 224 ASP A N 1
ATOM 1706 C CA . ASP A 1 224 ? 26.690 12.377 -46.743 1.00 97.81 224 ASP A CA 1
ATOM 1707 C C . ASP A 1 224 ? 26.977 11.924 -45.303 1.00 97.81 224 ASP A C 1
ATOM 1709 O O . ASP A 1 224 ? 26.052 11.493 -44.611 1.00 97.81 224 ASP A O 1
ATOM 1713 N N . ASP A 1 225 ? 28.203 12.119 -44.806 1.00 97.94 225 ASP A N 1
ATOM 1714 C CA . ASP A 1 225 ? 28.555 11.857 -43.404 1.00 97.94 225 ASP A CA 1
ATOM 1715 C C . ASP A 1 225 ? 27.740 12.719 -42.430 1.00 97.94 225 ASP A C 1
ATOM 1717 O O . ASP A 1 225 ? 27.118 12.189 -41.511 1.00 97.94 225 ASP A O 1
ATOM 1721 N N . ILE A 1 226 ? 27.640 14.030 -42.677 1.00 98.12 226 ILE A N 1
ATOM 1722 C CA . ILE A 1 226 ? 26.819 14.938 -41.858 1.00 98.12 226 ILE A CA 1
ATOM 1723 C C . ILE A 1 226 ? 25.340 14.528 -41.901 1.00 98.12 226 ILE A C 1
ATOM 1725 O O . ILE A 1 226 ? 24.635 14.593 -40.892 1.00 98.12 226 ILE A O 1
ATOM 1729 N N . ASN A 1 227 ? 24.832 14.114 -43.065 1.00 97.69 227 ASN A N 1
ATOM 1730 C CA . ASN A 1 227 ? 23.449 13.663 -43.198 1.00 97.69 227 ASN A CA 1
ATOM 1731 C C . ASN A 1 227 ? 23.189 12.379 -42.398 1.00 97.69 227 ASN A C 1
ATOM 1733 O O . ASN A 1 227 ? 22.116 12.263 -41.798 1.00 97.69 227 ASN A O 1
ATOM 1737 N N . ARG A 1 228 ? 24.156 11.456 -42.371 1.00 98.06 228 ARG A N 1
ATOM 1738 C CA . ARG A 1 228 ? 24.119 10.227 -41.572 1.00 98.06 228 ARG A CA 1
ATOM 1739 C C . ARG A 1 228 ? 24.156 10.534 -40.076 1.00 98.06 228 ARG A C 1
ATOM 1741 O O . ARG A 1 228 ? 23.234 10.131 -39.374 1.00 98.06 228 ARG A O 1
ATOM 1748 N N . GLU A 1 229 ? 25.115 11.333 -39.611 1.00 98.19 229 GLU A N 1
ATOM 1749 C CA . GLU A 1 229 ? 25.203 11.765 -38.205 1.00 98.19 229 GLU A CA 1
ATOM 1750 C C . GLU A 1 229 ? 23.928 12.488 -37.748 1.00 98.19 229 GLU A C 1
ATOM 1752 O O . GLU A 1 229 ? 23.410 12.250 -36.658 1.00 98.19 229 GLU A O 1
ATOM 1757 N N . ARG A 1 230 ? 23.351 13.339 -38.607 1.00 98.12 230 ARG A N 1
ATOM 1758 C CA . ARG A 1 230 ? 22.076 14.009 -38.320 1.00 98.12 230 ARG A CA 1
ATOM 1759 C C . ARG A 1 230 ? 20.925 13.015 -38.164 1.00 98.12 230 ARG A C 1
ATOM 1761 O O . ARG A 1 230 ? 20.029 13.266 -37.361 1.00 98.12 230 ARG A O 1
ATOM 1768 N N . GLN A 1 231 ? 20.898 11.939 -38.949 1.00 97.19 231 GLN A N 1
ATOM 1769 C CA . GLN A 1 231 ? 19.868 10.909 -38.819 1.00 97.19 231 GLN A CA 1
ATOM 1770 C C . GLN A 1 231 ? 20.055 10.106 -37.528 1.00 97.19 231 GLN A C 1
ATOM 1772 O O . GLN A 1 231 ? 19.097 9.956 -36.775 1.00 97.19 231 GLN A O 1
ATOM 1777 N N . GLU A 1 232 ? 21.287 9.699 -37.221 1.00 97.81 232 GLU A N 1
ATOM 1778 C CA . GLU A 1 232 ? 21.636 9.021 -35.966 1.00 97.81 232 GLU A CA 1
ATOM 1779 C C . GLU A 1 232 ? 21.243 9.871 -34.743 1.00 97.81 232 GLU A C 1
ATOM 1781 O O . GLU A 1 232 ? 20.651 9.363 -33.789 1.00 97.81 232 GLU A O 1
ATOM 1786 N N . LEU A 1 233 ? 21.477 11.188 -34.794 1.00 98.00 233 LEU A N 1
ATOM 1787 C CA . LEU A 1 233 ? 21.085 12.114 -33.731 1.00 98.00 233 LEU A CA 1
ATOM 1788 C C . LEU A 1 233 ? 19.561 12.216 -33.569 1.00 98.00 233 LEU A C 1
ATOM 1790 O O . LEU A 1 233 ? 19.066 12.259 -32.442 1.00 98.00 233 LEU A O 1
ATOM 1794 N N . LYS A 1 234 ? 18.802 12.243 -34.672 1.00 97.94 234 LYS A N 1
ATOM 1795 C CA . LYS A 1 234 ? 17.329 12.245 -34.626 1.00 97.94 234 LYS A CA 1
ATOM 1796 C C . LYS A 1 234 ? 16.788 10.962 -34.005 1.00 97.94 234 LYS A C 1
ATOM 1798 O O . LYS A 1 234 ? 15.892 11.030 -33.166 1.00 97.94 234 LYS A O 1
ATOM 1803 N N . ASP A 1 235 ? 17.351 9.820 -34.383 1.00 96.94 235 ASP A N 1
ATOM 1804 C CA . ASP A 1 235 ? 16.944 8.523 -33.849 1.00 96.94 235 ASP A CA 1
ATOM 1805 C C . ASP A 1 235 ? 17.265 8.432 -32.349 1.00 96.94 235 ASP A C 1
ATOM 1807 O O . ASP A 1 235 ? 16.422 8.005 -31.557 1.00 96.94 235 ASP A O 1
ATOM 1811 N N . ALA A 1 236 ? 18.441 8.914 -31.930 1.00 97.12 236 ALA A N 1
ATOM 1812 C CA . ALA A 1 236 ? 18.816 9.001 -30.520 1.00 97.12 236 ALA A CA 1
ATOM 1813 C C . ALA A 1 236 ? 17.880 9.927 -29.724 1.00 97.12 236 ALA A C 1
ATOM 1815 O O . ALA A 1 236 ? 17.458 9.577 -28.621 1.00 97.12 236 ALA A O 1
ATOM 1816 N N . MET A 1 237 ? 17.509 11.082 -30.283 1.00 98.00 237 MET A N 1
ATOM 1817 C CA . MET A 1 237 ? 16.579 12.022 -29.653 1.00 98.00 237 MET A CA 1
ATOM 1818 C C . MET A 1 237 ? 15.196 11.391 -29.444 1.00 98.00 237 MET A C 1
ATOM 1820 O O . MET A 1 237 ? 14.668 11.445 -28.336 1.00 98.00 237 MET A O 1
ATOM 1824 N N . LEU A 1 238 ? 14.656 10.713 -30.463 1.00 97.81 238 LEU A N 1
ATOM 1825 C CA . LEU A 1 238 ? 13.377 10.003 -30.371 1.00 97.81 238 LEU A CA 1
ATOM 1826 C C . LEU A 1 238 ? 13.418 8.888 -29.312 1.00 97.81 238 LEU A C 1
ATOM 1828 O O . LEU A 1 238 ? 12.472 8.706 -28.544 1.00 97.81 238 LEU A O 1
ATOM 1832 N N . GLN A 1 239 ? 14.524 8.140 -29.236 1.00 96.44 239 GLN A N 1
ATOM 1833 C CA . GLN A 1 239 ? 14.707 7.119 -28.203 1.00 96.44 239 GLN A CA 1
ATOM 1834 C C . GLN A 1 239 ? 14.740 7.721 -26.794 1.00 96.44 239 GLN A C 1
ATOM 1836 O O . GLN A 1 239 ? 14.152 7.147 -25.875 1.00 96.44 239 GLN A O 1
ATOM 1841 N N . MET A 1 240 ? 15.413 8.860 -26.610 1.00 95.69 240 MET A N 1
ATOM 1842 C CA . MET A 1 240 ? 15.449 9.553 -25.320 1.00 95.69 240 MET A CA 1
ATOM 1843 C C . MET A 1 240 ? 14.079 10.111 -24.938 1.00 95.69 240 MET A C 1
ATOM 1845 O O . MET A 1 240 ? 13.674 9.957 -23.791 1.00 95.69 240 MET A O 1
ATOM 1849 N N . GLU A 1 241 ? 13.329 10.673 -25.883 1.00 97.44 241 GLU A N 1
ATOM 1850 C CA . GLU A 1 241 ? 11.963 11.147 -25.645 1.00 97.44 241 GLU A CA 1
ATOM 1851 C C . GLU A 1 241 ? 11.035 10.004 -25.213 1.00 97.44 241 GLU A C 1
ATOM 1853 O O . GLU A 1 241 ? 10.316 10.121 -24.220 1.00 97.44 241 GLU A O 1
ATOM 1858 N N . LYS A 1 242 ? 11.131 8.844 -25.873 1.00 93.94 242 LYS A N 1
ATOM 1859 C CA . LYS A 1 242 ? 10.395 7.640 -25.466 1.00 93.94 242 LYS A CA 1
ATOM 1860 C C . LYS A 1 242 ? 10.769 7.182 -24.050 1.00 93.94 242 LYS A C 1
ATOM 1862 O O . LYS A 1 242 ? 9.890 6.808 -23.271 1.00 93.94 242 LYS A O 1
ATOM 1867 N N . LYS A 1 243 ? 12.061 7.206 -23.700 1.00 96.94 243 LYS A N 1
ATOM 1868 C CA . LYS A 1 243 ? 12.526 6.884 -22.338 1.00 96.94 243 LYS A CA 1
ATOM 1869 C C . LYS A 1 243 ? 11.995 7.884 -21.315 1.00 96.94 243 LYS A C 1
ATOM 1871 O O . LYS A 1 243 ? 11.527 7.459 -20.268 1.00 96.94 243 LYS A O 1
ATOM 1876 N N . LEU A 1 244 ? 12.010 9.181 -21.629 1.00 95.38 244 LEU A N 1
ATOM 1877 C CA . LEU A 1 244 ? 11.457 10.222 -20.762 1.00 95.38 244 LEU A CA 1
ATOM 1878 C C . LEU A 1 244 ? 9.968 9.991 -20.500 1.00 95.38 244 LEU A C 1
ATOM 1880 O O . LEU A 1 244 ? 9.575 9.960 -19.342 1.00 95.38 244 LEU A O 1
ATOM 1884 N N . GLN A 1 245 ? 9.166 9.737 -21.537 1.00 94.31 245 GLN A N 1
ATOM 1885 C CA . GLN A 1 245 ? 7.740 9.426 -21.372 1.00 94.31 245 GLN A CA 1
ATOM 1886 C C . GLN A 1 245 ? 7.512 8.182 -20.502 1.00 94.31 245 GLN A C 1
ATOM 1888 O O . GLN A 1 245 ? 6.628 8.177 -19.646 1.00 94.31 245 GLN A O 1
ATOM 1893 N N . THR A 1 246 ? 8.339 7.147 -20.683 1.00 91.94 246 THR A N 1
ATOM 1894 C CA . THR A 1 246 ? 8.281 5.924 -19.867 1.00 91.94 246 THR A CA 1
ATOM 1895 C C . THR A 1 246 ? 8.587 6.233 -18.398 1.00 91.94 246 THR A C 1
ATOM 1897 O O . THR A 1 246 ? 7.799 5.882 -17.525 1.00 91.94 246 THR A O 1
ATOM 1900 N N . PHE A 1 247 ? 9.670 6.964 -18.119 1.00 94.06 247 PHE A N 1
ATOM 1901 C CA . PHE A 1 247 ? 10.031 7.355 -16.754 1.00 94.06 247 PHE A CA 1
ATOM 1902 C C . PHE A 1 247 ? 9.002 8.287 -16.109 1.00 94.06 247 PHE A C 1
ATOM 1904 O O . PHE A 1 247 ? 8.723 8.151 -14.921 1.00 94.06 247 PHE A O 1
ATOM 1911 N N . THR A 1 248 ? 8.405 9.212 -16.863 1.00 94.62 248 THR A N 1
ATOM 1912 C CA . THR A 1 248 ? 7.318 10.063 -16.361 1.00 94.62 248 THR A CA 1
ATOM 1913 C C . THR A 1 248 ? 6.137 9.214 -15.897 1.00 94.62 248 THR A C 1
ATOM 1915 O O . THR A 1 248 ? 5.667 9.395 -14.774 1.00 94.62 248 THR A O 1
ATOM 1918 N N . HIS A 1 249 ? 5.718 8.241 -16.709 1.00 91.62 249 HIS A N 1
ATOM 1919 C CA . HIS A 1 249 ? 4.639 7.328 -16.346 1.00 91.62 249 HIS A CA 1
ATOM 1920 C C . HIS A 1 249 ? 4.988 6.460 -15.123 1.00 91.62 249 HIS A C 1
ATOM 1922 O O . HIS A 1 249 ? 4.173 6.317 -14.213 1.00 91.62 249 HIS A O 1
ATOM 1928 N N . GLU A 1 250 ? 6.210 5.922 -15.053 1.00 91.06 250 GLU A N 1
ATOM 1929 C CA . GLU A 1 250 ? 6.678 5.147 -13.895 1.00 91.06 250 GLU A CA 1
ATOM 1930 C C . GLU A 1 250 ? 6.673 5.976 -12.601 1.00 91.06 250 GLU A C 1
ATOM 1932 O O . GLU A 1 250 ? 6.246 5.489 -11.554 1.00 91.06 250 GLU A O 1
ATOM 1937 N N . ILE A 1 251 ? 7.090 7.245 -12.666 1.00 92.31 251 ILE A N 1
ATOM 1938 C CA . ILE A 1 251 ? 7.066 8.164 -11.520 1.00 92.31 251 ILE A CA 1
ATOM 1939 C C . ILE A 1 251 ? 5.631 8.440 -11.059 1.00 92.31 251 ILE A C 1
ATOM 1941 O O . ILE A 1 251 ? 5.380 8.493 -9.854 1.00 92.31 251 ILE A O 1
ATOM 1945 N N . GLU A 1 252 ? 4.691 8.634 -11.983 1.00 89.94 252 GLU A N 1
ATOM 1946 C CA . GLU A 1 252 ? 3.274 8.836 -11.658 1.00 89.94 252 GLU A CA 1
ATOM 1947 C C . GLU A 1 252 ? 2.672 7.606 -10.978 1.00 89.94 252 GLU A C 1
ATOM 1949 O O . GLU A 1 252 ? 2.066 7.732 -9.912 1.00 89.94 252 GLU A O 1
ATOM 1954 N N . LEU A 1 253 ? 2.935 6.415 -11.520 1.00 88.44 253 LEU A N 1
ATOM 1955 C CA . LEU A 1 253 ? 2.502 5.152 -10.927 1.00 88.44 253 LEU A CA 1
ATOM 1956 C C . LEU A 1 253 ? 3.090 4.959 -9.520 1.00 88.44 253 LEU A C 1
ATOM 1958 O O . LEU A 1 253 ? 2.401 4.524 -8.598 1.00 88.44 253 LEU A O 1
ATOM 1962 N N . GLU A 1 254 ? 4.365 5.298 -9.325 1.00 92.56 254 GLU A N 1
ATOM 1963 C CA . GLU A 1 254 ? 5.018 5.183 -8.021 1.00 92.56 254 GLU A CA 1
ATOM 1964 C C . GLU A 1 254 ? 4.478 6.203 -7.005 1.00 92.56 254 GLU A C 1
ATOM 1966 O O . GLU A 1 254 ? 4.345 5.902 -5.816 1.00 92.56 254 GLU A O 1
ATOM 1971 N N . ARG A 1 255 ? 4.101 7.406 -7.456 1.00 83.38 255 ARG A N 1
ATOM 1972 C CA . ARG A 1 255 ? 3.402 8.394 -6.618 1.00 83.38 255 ARG A CA 1
ATOM 1973 C C . ARG A 1 255 ? 2.025 7.893 -6.190 1.00 83.38 255 ARG A C 1
ATOM 1975 O O . ARG A 1 255 ? 1.684 8.042 -5.017 1.00 83.38 255 ARG A O 1
ATOM 1982 N N . GLU A 1 256 ? 1.268 7.278 -7.094 1.00 88.50 256 GLU A N 1
ATOM 1983 C CA . GLU A 1 256 ? -0.041 6.695 -6.781 1.00 88.50 256 GLU A CA 1
ATOM 1984 C C . GLU A 1 256 ? 0.085 5.554 -5.759 1.00 88.50 256 GLU A C 1
ATOM 1986 O O . GLU A 1 256 ? -0.609 5.555 -4.740 1.00 88.50 256 GLU A O 1
ATOM 1991 N N . LYS A 1 257 ? 1.046 4.638 -5.955 1.00 85.44 257 LYS A N 1
ATOM 1992 C CA . LYS A 1 257 ? 1.350 3.569 -4.987 1.00 85.44 257 LYS A CA 1
ATOM 1993 C C . LYS A 1 257 ? 1.719 4.124 -3.613 1.00 85.44 257 LYS A C 1
ATOM 1995 O O . LYS A 1 257 ? 1.210 3.631 -2.605 1.00 85.44 257 LYS A O 1
ATOM 2000 N N . ARG A 1 258 ? 2.570 5.157 -3.555 1.00 84.19 258 ARG A N 1
ATOM 2001 C CA . ARG A 1 258 ? 2.944 5.815 -2.293 1.00 84.19 258 ARG A CA 1
ATOM 2002 C C . ARG A 1 258 ? 1.726 6.425 -1.602 1.00 84.19 258 ARG A C 1
ATOM 2004 O O . ARG A 1 258 ? 1.525 6.170 -0.419 1.00 84.19 258 ARG A O 1
ATOM 2011 N N . CYS A 1 259 ? 0.889 7.158 -2.334 1.00 88.50 259 CYS A N 1
ATOM 2012 C CA . CYS A 1 259 ? -0.333 7.755 -1.791 1.00 88.50 259 CYS A CA 1
ATOM 2013 C C . CYS A 1 259 ? -1.293 6.683 -1.243 1.00 88.50 259 CYS A C 1
ATOM 2015 O O . CYS A 1 259 ? -1.807 6.806 -0.129 1.00 88.50 259 CYS A O 1
ATOM 2017 N N . SER A 1 260 ? -1.466 5.576 -1.972 1.00 84.75 260 SER A N 1
ATOM 2018 C CA . SER A 1 260 ? -2.257 4.433 -1.508 1.00 84.75 260 SER A CA 1
ATOM 2019 C C . SER A 1 260 ? -1.686 3.810 -0.228 1.00 84.75 260 SER A C 1
ATOM 2021 O O . SER A 1 260 ? -2.446 3.461 0.678 1.00 84.75 260 SER A O 1
ATOM 2023 N N . ALA A 1 261 ? -0.362 3.660 -0.132 1.00 79.88 261 ALA A N 1
ATOM 2024 C CA . ALA A 1 261 ? 0.299 3.119 1.054 1.00 79.88 261 ALA A CA 1
ATOM 2025 C C . ALA A 1 261 ? 0.172 4.058 2.267 1.00 79.88 261 ALA A C 1
ATOM 2027 O O . ALA A 1 261 ? -0.087 3.597 3.379 1.00 79.88 261 ALA A O 1
ATOM 2028 N N . GLU A 1 262 ? 0.292 5.371 2.061 1.00 85.19 262 GLU A N 1
ATOM 2029 C CA . GLU A 1 262 ? 0.104 6.389 3.100 1.00 85.19 262 GLU A CA 1
ATOM 2030 C C . GLU A 1 262 ? -1.330 6.398 3.641 1.00 85.19 262 GLU A C 1
ATOM 2032 O O . GLU A 1 262 ? -1.532 6.448 4.858 1.00 85.19 262 GLU A O 1
ATOM 2037 N N . LEU A 1 263 ? -2.332 6.281 2.762 1.00 86.19 263 LEU A N 1
ATOM 2038 C CA . LEU A 1 263 ? -3.735 6.189 3.165 1.00 86.19 263 LEU A CA 1
ATOM 2039 C C . LEU A 1 263 ? -4.001 4.930 4.003 1.00 86.19 263 LEU A C 1
ATOM 2041 O O . LEU A 1 263 ? -4.663 5.009 5.042 1.00 86.19 263 LEU A O 1
ATOM 2045 N N . LEU A 1 264 ? -3.459 3.780 3.585 1.00 88.19 264 LEU A N 1
ATOM 2046 C CA . LEU A 1 264 ? -3.583 2.530 4.335 1.00 88.19 264 LEU A CA 1
ATOM 2047 C C . LEU A 1 264 ? -2.894 2.631 5.701 1.00 88.19 264 LEU A C 1
ATOM 2049 O O . LEU A 1 264 ? -3.484 2.255 6.712 1.00 88.19 264 LEU A O 1
ATOM 2053 N N . LEU A 1 265 ? -1.684 3.195 5.751 1.00 86.75 265 LEU A N 1
ATOM 2054 C CA . LEU A 1 265 ? -0.959 3.427 6.999 1.00 86.75 265 LEU A CA 1
ATOM 2055 C C . LEU A 1 265 ? -1.759 4.320 7.952 1.00 86.75 265 LEU A C 1
ATOM 2057 O O . LEU A 1 265 ? -1.853 4.011 9.140 1.00 86.75 265 LEU A O 1
ATOM 2061 N N . LYS A 1 266 ? -2.350 5.407 7.442 1.00 91.19 266 LYS A N 1
ATOM 2062 C CA . LYS A 1 266 ? -3.208 6.300 8.228 1.00 91.19 266 LYS A CA 1
ATOM 2063 C C . LYS A 1 266 ? -4.410 5.544 8.798 1.00 91.19 266 LYS A C 1
ATOM 2065 O O . LYS A 1 266 ? -4.625 5.588 10.005 1.00 91.19 266 LYS A O 1
ATOM 2070 N N . LYS A 1 267 ? -5.128 4.778 7.966 1.00 88.00 267 LYS A N 1
ATOM 2071 C CA . LYS A 1 267 ? -6.280 3.970 8.404 1.00 88.00 267 LYS A CA 1
ATOM 2072 C C . LYS A 1 267 ? -5.892 2.968 9.496 1.00 88.00 267 LYS A C 1
ATOM 2074 O O . LYS A 1 267 ? -6.604 2.852 10.491 1.00 88.00 267 LYS A O 1
ATOM 2079 N N . THR A 1 268 ? -4.764 2.276 9.342 1.00 81.38 268 THR A N 1
ATOM 2080 C CA . THR A 1 268 ? -4.270 1.316 10.341 1.00 81.38 268 THR A CA 1
ATOM 2081 C C . THR A 1 268 ? -3.886 2.010 11.645 1.00 81.38 268 THR A C 1
ATOM 2083 O O . THR A 1 268 ? -4.244 1.527 12.716 1.00 81.38 268 THR A O 1
ATOM 2086 N N . LYS A 1 269 ? -3.219 3.171 11.586 1.00 85.06 269 LYS A N 1
ATOM 2087 C CA . LYS A 1 269 ? -2.916 3.972 12.784 1.00 85.06 269 LYS A CA 1
ATOM 2088 C C . LYS A 1 269 ? -4.190 4.402 13.512 1.00 85.06 269 LYS A C 1
ATOM 2090 O O . LYS A 1 269 ? -4.267 4.227 14.722 1.00 85.06 269 LYS A O 1
ATOM 2095 N N . ASP A 1 270 ? -5.199 4.880 12.788 1.00 89.94 270 ASP A N 1
ATOM 2096 C CA . ASP A 1 270 ? -6.483 5.289 13.373 1.00 89.94 270 ASP A CA 1
ATOM 2097 C C . ASP A 1 270 ? -7.252 4.106 13.992 1.00 89.94 270 ASP A C 1
ATOM 2099 O O . ASP A 1 270 ? -7.983 4.266 14.969 1.00 89.94 270 ASP A O 1
ATOM 2103 N N . GLN A 1 271 ? -7.111 2.897 13.441 1.00 84.50 271 GLN A N 1
ATOM 2104 C CA . GLN A 1 271 ? -7.676 1.684 14.041 1.00 84.50 271 GLN A CA 1
ATOM 2105 C C . GLN A 1 271 ? -6.930 1.272 15.312 1.00 84.50 271 GLN A C 1
ATOM 2107 O O . GLN A 1 271 ? -7.578 0.917 16.296 1.00 84.50 271 GLN A O 1
ATOM 2112 N N . MET A 1 272 ? -5.597 1.351 15.307 1.00 84.56 272 MET A N 1
ATOM 2113 C CA . MET A 1 272 ? -4.773 1.071 16.484 1.00 84.56 272 MET A CA 1
ATOM 2114 C C . MET A 1 272 ? -5.107 2.027 17.627 1.00 84.56 272 MET A C 1
ATOM 2116 O O . MET A 1 272 ? -5.421 1.568 18.718 1.00 84.56 272 MET A O 1
ATOM 2120 N N . THR A 1 273 ? -5.179 3.336 17.367 1.00 88.38 273 THR A N 1
ATOM 2121 C CA . THR A 1 273 ? -5.532 4.310 18.410 1.00 88.38 273 THR A CA 1
ATOM 2122 C C . THR A 1 273 ? -6.928 4.057 18.975 1.00 88.38 273 THR A C 1
ATOM 2124 O O . THR A 1 273 ? -7.104 4.096 20.190 1.00 88.38 273 THR A O 1
ATOM 2127 N N . LYS A 1 274 ? -7.924 3.731 18.140 1.00 88.94 274 LYS A N 1
ATOM 2128 C CA . LYS A 1 274 ? -9.265 3.341 18.615 1.00 88.94 274 LYS A CA 1
ATOM 2129 C C . LYS A 1 274 ? -9.229 2.093 19.498 1.00 88.94 274 LYS A C 1
ATOM 2131 O O . LYS A 1 274 ? -9.946 2.043 20.493 1.00 88.94 274 LYS A O 1
ATOM 2136 N N . LYS A 1 275 ? -8.420 1.092 19.141 1.00 89.56 275 LYS A N 1
ATOM 2137 C CA . LYS A 1 275 ? -8.260 -0.140 19.926 1.00 89.56 275 LYS A CA 1
ATOM 2138 C C . LYS A 1 275 ? -7.555 0.109 21.254 1.00 89.56 275 LYS A C 1
ATOM 2140 O O . LYS A 1 275 ? -8.003 -0.425 22.262 1.00 89.56 275 LYS A O 1
ATOM 2145 N N . ASP A 1 276 ? -6.542 0.966 21.270 1.00 85.50 276 ASP A N 1
ATOM 2146 C CA . ASP A 1 276 ? -5.851 1.362 22.497 1.00 85.50 276 ASP A CA 1
ATOM 2147 C C . ASP A 1 276 ? -6.804 2.080 23.466 1.00 85.50 276 ASP A C 1
ATOM 2149 O O . ASP A 1 276 ? -6.822 1.768 24.655 1.00 85.50 276 ASP A O 1
ATOM 2153 N N . HIS A 1 277 ? -7.665 2.975 22.961 1.00 90.00 277 HIS A N 1
ATOM 2154 C CA . HIS A 1 277 ? -8.698 3.619 23.785 1.00 90.00 277 HIS A CA 1
ATOM 2155 C C . HIS A 1 277 ? -9.712 2.599 24.330 1.00 90.00 277 HIS A C 1
ATOM 2157 O O . HIS A 1 277 ? -10.008 2.621 25.520 1.00 90.00 277 HIS A O 1
ATOM 2163 N N . GLN A 1 278 ? -10.190 1.664 23.496 1.00 86.12 278 GLN A N 1
ATOM 2164 C CA . GLN A 1 278 ? -11.100 0.594 23.937 1.00 86.12 278 GLN A CA 1
ATOM 2165 C C . GLN A 1 278 ? -10.487 -0.261 25.053 1.00 86.12 278 GLN A C 1
ATOM 2167 O O . GLN A 1 278 ? -11.145 -0.520 26.055 1.00 86.12 278 GLN A O 1
ATOM 2172 N N . LEU A 1 279 ? -9.222 -0.666 24.905 1.00 87.62 279 LEU A N 1
ATOM 2173 C CA . LEU A 1 279 ? -8.516 -1.447 25.922 1.00 87.62 279 LEU A CA 1
ATOM 2174 C C . LEU A 1 279 ? -8.320 -0.658 27.218 1.00 87.62 279 LEU A C 1
ATOM 2176 O O . LEU A 1 279 ? -8.455 -1.225 28.300 1.00 87.62 279 LEU A O 1
ATOM 2180 N N . SER A 1 280 ? -8.035 0.643 27.123 1.00 89.88 280 SER A N 1
ATOM 2181 C CA . SER A 1 280 ? -7.926 1.516 28.294 1.00 89.88 280 SER A CA 1
ATOM 2182 C C . SER A 1 280 ? -9.255 1.619 29.053 1.00 89.88 280 SER A C 1
ATOM 2184 O O . SER A 1 280 ? -9.267 1.532 30.282 1.00 89.88 280 SER A O 1
ATOM 2186 N N . ASP A 1 281 ? -10.377 1.761 28.343 1.00 92.62 281 ASP A N 1
ATOM 2187 C CA . ASP A 1 281 ? -11.715 1.814 28.945 1.00 92.62 281 ASP A CA 1
ATOM 2188 C C . ASP A 1 281 ? -12.111 0.465 29.576 1.00 92.62 281 ASP A C 1
ATOM 2190 O O . ASP A 1 281 ? -12.622 0.411 30.700 1.00 92.62 281 ASP A O 1
ATOM 2194 N N . GLU A 1 282 ? -11.833 -0.651 28.896 1.00 91.12 282 GLU A N 1
ATOM 2195 C CA . GLU A 1 282 ? -12.037 -2.006 29.430 1.00 91.12 282 GLU A CA 1
ATOM 2196 C C . GLU A 1 282 ? -11.183 -2.260 30.680 1.00 91.12 282 GLU A C 1
ATOM 2198 O O . GLU A 1 282 ? -11.661 -2.824 31.667 1.00 91.12 282 GLU A O 1
ATOM 2203 N N . GLN A 1 283 ? -9.930 -1.802 30.685 1.00 93.00 283 GLN A N 1
ATOM 2204 C CA . GLN A 1 283 ? -9.063 -1.912 31.851 1.00 93.00 283 GLN A CA 1
ATOM 2205 C C . GLN A 1 283 ? -9.606 -1.093 33.028 1.00 93.00 283 GLN A C 1
ATOM 2207 O O . GLN A 1 283 ? -9.691 -1.620 34.138 1.00 93.00 283 GLN A O 1
ATOM 2212 N N . HIS A 1 284 ? -10.025 0.152 32.791 1.00 95.75 284 HIS A N 1
ATOM 2213 C CA . HIS A 1 284 ? -10.585 1.010 33.834 1.00 95.75 284 HIS A CA 1
ATOM 2214 C C . HIS A 1 284 ? -11.873 0.427 34.435 1.00 95.75 284 HIS A C 1
ATOM 2216 O O . HIS A 1 284 ? -12.039 0.378 35.655 1.00 95.75 284 HIS A O 1
ATOM 2222 N N . THR A 1 285 ? -12.777 -0.072 33.587 1.00 92.94 285 THR A N 1
ATOM 2223 C CA . THR A 1 285 ? -14.025 -0.709 34.037 1.00 92.94 285 THR A CA 1
ATOM 2224 C C . THR A 1 285 ? -13.769 -2.007 34.802 1.00 92.94 285 THR A C 1
ATOM 2226 O O . THR A 1 285 ? -14.433 -2.260 35.811 1.00 92.94 285 THR A O 1
ATOM 2229 N N . ARG A 1 286 ? -12.773 -2.806 34.394 1.00 95.19 286 ARG A N 1
ATOM 2230 C CA . ARG A 1 286 ? -12.334 -3.993 35.139 1.00 95.19 286 ARG A CA 1
ATOM 2231 C C . ARG A 1 286 ? -11.790 -3.625 36.518 1.00 95.19 286 ARG A C 1
ATOM 2233 O O . ARG A 1 286 ? -12.228 -4.207 37.504 1.00 95.19 286 ARG A O 1
ATOM 2240 N N . GLU A 1 287 ? -10.889 -2.650 36.601 1.00 96.81 287 GLU A N 1
ATOM 2241 C CA . GLU A 1 287 ? -10.330 -2.177 37.876 1.00 96.81 287 GLU A CA 1
ATOM 2242 C C . GLU A 1 287 ? -11.437 -1.660 38.811 1.00 96.81 287 GLU A C 1
ATOM 2244 O O . GLU A 1 287 ? -11.460 -1.972 40.002 1.00 96.81 287 GLU A O 1
ATOM 2249 N N . GLN A 1 288 ? -12.423 -0.936 38.271 1.00 97.62 288 GLN A N 1
ATOM 2250 C CA . GLN A 1 288 ? -13.582 -0.479 39.036 1.00 97.62 288 GLN A CA 1
ATOM 2251 C C . GLN A 1 288 ? -14.441 -1.646 39.554 1.00 97.62 288 GLN A C 1
ATOM 2253 O O . GLN A 1 288 ? -14.904 -1.613 40.699 1.00 97.62 288 GLN A O 1
ATOM 2258 N N . ALA A 1 289 ? -14.647 -2.683 38.738 1.00 94.69 289 ALA A N 1
ATOM 2259 C CA . ALA A 1 289 ? -15.373 -3.885 39.137 1.00 94.69 289 ALA A CA 1
ATOM 2260 C C . ALA A 1 289 ? -14.621 -4.681 40.220 1.00 94.69 289 ALA A C 1
ATOM 2262 O O . ALA A 1 289 ? -15.240 -5.133 41.184 1.00 94.69 289 ALA A O 1
ATOM 2263 N N . GLU A 1 290 ? -13.296 -4.802 40.110 1.00 96.81 290 GLU A N 1
ATOM 2264 C CA . GLU A 1 290 ? -12.440 -5.439 41.119 1.00 96.81 290 GLU A CA 1
ATOM 2265 C C . GLU A 1 290 ? -12.501 -4.694 42.459 1.00 96.81 290 GLU A C 1
ATOM 2267 O O . GLU A 1 290 ? -12.695 -5.315 43.506 1.00 96.81 290 GLU A O 1
ATOM 2272 N N . LEU A 1 291 ? -12.437 -3.357 42.442 1.00 97.75 291 LEU A N 1
ATOM 2273 C CA . LEU A 1 291 ? -12.603 -2.537 43.647 1.00 97.75 291 LEU A CA 1
ATOM 2274 C C . LEU A 1 291 ? -13.986 -2.718 44.286 1.00 97.75 291 LEU A C 1
ATOM 2276 O O . LEU A 1 291 ? -14.092 -2.837 45.510 1.00 97.75 291 LEU A O 1
ATOM 2280 N N . ALA A 1 292 ? -15.050 -2.766 43.479 1.00 97.44 292 ALA A N 1
ATOM 2281 C CA . ALA A 1 292 ? -16.404 -3.009 43.969 1.00 97.44 292 ALA A CA 1
ATOM 2282 C C . ALA A 1 292 ? -16.546 -4.403 44.604 1.00 97.44 292 ALA A C 1
ATOM 2284 O O . ALA A 1 292 ? -17.189 -4.540 45.647 1.00 97.44 292 ALA A O 1
ATOM 2285 N N . LEU A 1 293 ? -15.913 -5.422 44.016 1.00 96.31 293 LEU A N 1
ATOM 2286 C CA . LEU A 1 293 ? -15.910 -6.786 44.540 1.00 96.31 293 LEU A CA 1
ATOM 2287 C C . LEU A 1 293 ? -15.127 -6.889 45.855 1.00 96.31 293 LEU A C 1
ATOM 2289 O O . LEU A 1 293 ? -15.638 -7.466 46.813 1.00 96.31 293 LEU A O 1
ATOM 2293 N N . CYS A 1 294 ? -13.950 -6.262 45.945 1.00 97.19 294 CYS A N 1
ATOM 2294 C CA . CYS A 1 294 ? -13.186 -6.155 47.192 1.00 97.19 294 CYS A CA 1
ATOM 2295 C C . CYS A 1 294 ? -14.000 -5.473 48.299 1.00 97.19 294 CYS A C 1
ATOM 2297 O O . CYS A 1 294 ? -14.025 -5.953 49.432 1.00 97.19 294 CYS A O 1
ATOM 2299 N N . LYS A 1 295 ? -14.715 -4.388 47.975 1.00 97.12 295 LYS A N 1
ATOM 2300 C CA . LYS A 1 295 ? -15.598 -3.707 48.932 1.00 97.12 295 LYS A CA 1
ATOM 2301 C C . LYS A 1 295 ? -16.710 -4.633 49.429 1.00 97.12 295 LYS A C 1
ATOM 2303 O O . LYS A 1 295 ? -16.898 -4.759 50.634 1.00 97.12 295 LYS A O 1
ATOM 2308 N N . LEU A 1 296 ? -17.394 -5.324 48.516 1.00 95.94 296 LEU A N 1
ATOM 2309 C CA . LEU A 1 296 ? -18.456 -6.267 48.870 1.00 95.94 296 LEU A CA 1
ATOM 2310 C C . LEU A 1 296 ? -17.929 -7.431 49.722 1.00 95.94 296 LEU A C 1
ATOM 2312 O O . LEU A 1 296 ? -18.611 -7.889 50.634 1.00 95.94 296 LEU A O 1
ATOM 2316 N N . GLN A 1 297 ? -16.713 -7.903 49.446 1.00 96.38 297 GLN A N 1
ATOM 2317 C CA . GLN A 1 297 ? -16.068 -8.954 50.226 1.00 96.38 297 GLN A CA 1
ATOM 2318 C C . GLN A 1 297 ? -15.782 -8.504 51.665 1.00 96.38 297 GLN A C 1
ATOM 2320 O O . GLN A 1 297 ? -16.031 -9.273 52.593 1.00 96.38 297 GLN A O 1
ATOM 2325 N N . VAL A 1 298 ? -15.307 -7.270 51.860 1.00 95.75 298 VAL A N 1
ATOM 2326 C CA . VAL A 1 298 ? -15.128 -6.676 53.197 1.00 95.75 298 VAL A CA 1
ATOM 2327 C C . VAL A 1 298 ? -16.474 -6.527 53.906 1.00 95.75 298 VAL A C 1
ATOM 2329 O O . VAL A 1 298 ? -16.609 -6.950 55.052 1.00 95.75 298 VAL A O 1
ATOM 2332 N N . ASP A 1 299 ? -17.492 -6.002 53.219 1.00 91.69 299 ASP A N 1
ATOM 2333 C CA . ASP A 1 299 ? -18.840 -5.865 53.779 1.00 91.69 299 ASP A CA 1
ATOM 2334 C C . ASP A 1 299 ? -19.391 -7.232 54.222 1.00 91.69 299 ASP A C 1
ATOM 2336 O O . ASP A 1 299 ? -19.897 -7.358 55.336 1.00 91.69 299 ASP A O 1
ATOM 2340 N N . TYR A 1 300 ? -19.213 -8.279 53.407 1.00 92.19 300 TYR A N 1
ATOM 2341 C CA . TYR A 1 300 ? -19.606 -9.653 53.734 1.00 92.19 300 TYR A CA 1
ATOM 2342 C C . TYR A 1 300 ? -18.862 -10.210 54.956 1.00 92.19 300 TYR A C 1
ATOM 2344 O O . TYR A 1 300 ? -19.478 -10.838 55.816 1.00 92.19 300 TYR A O 1
ATOM 2352 N N . GLN A 1 301 ? -17.553 -9.961 55.067 1.00 93.25 301 GLN A N 1
ATOM 2353 C CA . GLN A 1 301 ? -16.763 -10.359 56.239 1.00 93.25 301 GLN A CA 1
ATOM 2354 C C . GLN A 1 301 ? -17.224 -9.662 57.527 1.00 93.25 301 GLN A C 1
ATOM 2356 O O . GLN A 1 301 ? -17.103 -10.253 58.598 1.00 93.25 301 GLN A O 1
ATOM 2361 N N . ASN A 1 302 ? -17.803 -8.463 57.425 1.00 91.56 302 ASN A N 1
ATOM 2362 C CA . ASN A 1 302 ? -18.320 -7.693 58.559 1.00 91.56 302 ASN A CA 1
ATOM 2363 C C . ASN A 1 302 ? -19.779 -8.042 58.930 1.00 91.56 302 ASN A C 1
ATOM 2365 O O . ASN A 1 302 ? -20.246 -7.675 60.012 1.00 91.56 302 ASN A O 1
ATOM 2369 N N . VAL A 1 303 ? -20.512 -8.781 58.081 1.00 90.81 303 VAL A N 1
ATOM 2370 C CA . VAL A 1 303 ? -21.899 -9.218 58.356 1.00 90.81 303 VAL A CA 1
ATOM 2371 C C . VAL A 1 303 ? -22.038 -9.988 59.675 1.00 90.81 303 VAL A C 1
ATOM 2373 O O . VAL A 1 303 ? -22.976 -9.687 60.410 1.00 90.81 303 VAL A O 1
ATOM 2376 N N . PRO A 1 304 ? -21.161 -10.945 60.041 1.00 89.44 304 PRO A N 1
ATOM 2377 C CA . PRO A 1 304 ? -21.272 -11.662 61.309 1.00 89.44 304 PRO A CA 1
ATOM 2378 C C . PRO A 1 304 ? -21.197 -10.730 62.518 1.00 89.44 304 PRO A C 1
ATOM 2380 O O . PRO A 1 304 ? -21.979 -10.891 63.454 1.00 89.44 304 PRO A O 1
ATOM 2383 N N . GLU A 1 305 ? -20.313 -9.731 62.483 1.00 87.75 305 GLU A N 1
ATOM 2384 C CA . GLU A 1 305 ? -20.156 -8.754 63.561 1.00 87.75 305 GLU A CA 1
ATOM 2385 C C . GLU A 1 305 ? -21.386 -7.846 63.673 1.00 87.75 305 GLU A C 1
ATOM 2387 O O . GLU A 1 305 ? -21.921 -7.675 64.769 1.00 87.75 305 GLU A O 1
ATOM 2392 N N . CYS A 1 306 ? -21.915 -7.369 62.539 1.00 83.88 306 CYS A N 1
ATOM 2393 C CA . CYS A 1 306 ? -23.204 -6.673 62.498 1.00 83.88 306 CYS A CA 1
ATOM 2394 C C . CYS A 1 306 ? -24.367 -7.556 62.974 1.00 83.88 306 CYS A C 1
ATOM 2396 O O . CYS A 1 306 ? -25.257 -7.088 63.675 1.00 83.88 306 CYS A O 1
ATOM 2398 N N . SER A 1 307 ? -24.379 -8.845 62.636 1.00 89.50 307 SER A N 1
ATOM 2399 C CA . SER A 1 307 ? -25.422 -9.756 63.113 1.00 89.50 307 SER A CA 1
ATOM 2400 C C . SER A 1 307 ? -25.332 -9.941 64.627 1.00 89.50 307 SER A C 1
ATOM 2402 O O . SER A 1 307 ? -26.348 -9.935 65.311 1.00 89.50 307 SER A O 1
ATOM 2404 N N . ALA A 1 308 ? -24.117 -10.033 65.175 1.00 89.25 308 ALA A N 1
ATOM 2405 C CA . ALA A 1 308 ? -23.895 -10.185 66.604 1.00 89.25 308 ALA A CA 1
ATOM 2406 C C . ALA A 1 308 ? -24.305 -8.927 67.379 1.00 89.25 308 ALA A C 1
ATOM 2408 O O . ALA A 1 308 ? -24.860 -9.040 68.472 1.00 89.25 308 ALA A O 1
ATOM 2409 N N . THR A 1 309 ? -24.061 -7.731 66.834 1.00 90.75 309 THR A N 1
ATOM 2410 C CA . THR A 1 309 ? -24.570 -6.488 67.428 1.00 90.75 309 THR A CA 1
ATOM 2411 C C . THR A 1 309 ? -26.091 -6.410 67.343 1.00 90.75 309 THR A C 1
ATOM 2413 O O . THR A 1 309 ? -26.712 -6.062 68.344 1.00 90.75 309 THR A O 1
ATOM 2416 N N . VAL A 1 310 ? -26.705 -6.820 66.228 1.00 90.31 310 VAL A N 1
ATOM 2417 C CA . VAL A 1 310 ? -28.171 -6.928 66.109 1.00 90.31 310 VAL A CA 1
ATOM 2418 C C . VAL A 1 310 ? -28.742 -7.883 67.160 1.00 90.31 310 VAL A C 1
ATOM 2420 O O . VAL A 1 310 ? -29.620 -7.476 67.912 1.00 90.31 310 VAL A O 1
ATOM 2423 N N . TYR A 1 311 ? -28.194 -9.092 67.309 1.00 93.81 311 TYR A N 1
ATOM 2424 C CA . TYR A 1 311 ? -28.644 -10.050 68.328 1.00 93.81 311 TYR A CA 1
ATOM 2425 C C . TYR A 1 311 ? -28.526 -9.504 69.757 1.00 93.81 311 TYR A C 1
ATOM 2427 O O . TYR A 1 311 ? -29.409 -9.734 70.581 1.00 93.81 311 TYR A O 1
ATOM 2435 N N . LYS A 1 312 ? -27.448 -8.772 70.073 1.00 93.00 312 LYS A N 1
ATOM 2436 C CA . LYS A 1 312 ? -27.293 -8.124 71.386 1.00 93.00 312 LYS A CA 1
ATOM 2437 C C . LYS A 1 312 ? -28.371 -7.070 71.624 1.00 93.00 312 LYS A C 1
ATOM 2439 O O . LYS A 1 312 ? -28.9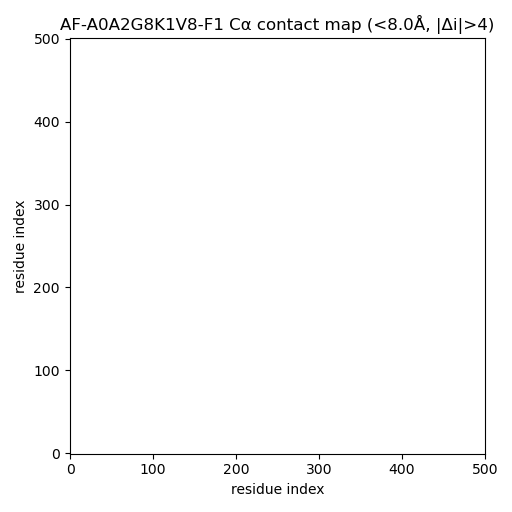81 -7.067 72.686 1.00 93.00 312 LYS A O 1
ATOM 2444 N N . LEU A 1 313 ? -28.629 -6.220 70.632 1.00 92.94 313 LEU A N 1
ATOM 2445 C CA . LEU A 1 313 ? -29.671 -5.196 70.714 1.00 92.94 313 LEU A CA 1
ATOM 2446 C C . LEU A 1 313 ? -31.073 -5.814 70.824 1.00 92.94 313 LEU A C 1
ATOM 2448 O O . LEU A 1 313 ? -31.919 -5.294 71.547 1.00 92.94 313 LEU A O 1
ATOM 2452 N N . GLU A 1 314 ? -31.325 -6.937 70.150 1.00 93.62 314 GLU A N 1
ATOM 2453 C CA . GLU A 1 314 ? -32.574 -7.694 70.283 1.00 93.62 314 GLU A CA 1
ATOM 2454 C C . GLU A 1 314 ? -32.738 -8.290 71.687 1.00 93.62 314 GLU A C 1
ATOM 2456 O O . GLU A 1 314 ? -33.817 -8.181 72.267 1.00 93.62 314 GLU A O 1
ATOM 2461 N N . ALA A 1 315 ? -31.672 -8.848 72.268 1.00 93.75 315 ALA A N 1
ATOM 2462 C CA . ALA A 1 315 ? -31.694 -9.365 73.634 1.00 93.75 315 ALA A CA 1
ATOM 2463 C C . ALA A 1 315 ? -31.907 -8.252 74.676 1.00 93.75 315 ALA A C 1
ATOM 2465 O O . ALA A 1 315 ? -32.705 -8.415 75.595 1.00 93.75 315 ALA A O 1
ATOM 2466 N N . GLU A 1 316 ? -31.243 -7.101 74.518 1.00 93.69 316 GLU A N 1
ATOM 2467 C CA . GLU A 1 316 ? -31.459 -5.924 75.371 1.00 93.69 316 GLU A CA 1
ATOM 2468 C C . GLU A 1 316 ? -32.892 -5.396 75.255 1.00 93.69 316 GLU A C 1
ATOM 2470 O O . GLU A 1 316 ? -33.514 -5.068 76.266 1.00 93.69 316 GLU A O 1
ATOM 2475 N N . ARG A 1 317 ? -33.450 -5.352 74.037 1.00 95.31 317 ARG A N 1
ATOM 2476 C CA . ARG A 1 317 ? -34.858 -5.005 73.815 1.00 95.31 317 ARG A CA 1
ATOM 2477 C C . ARG A 1 317 ? -35.779 -5.960 74.571 1.00 95.31 317 ARG A C 1
ATOM 2479 O O . ARG A 1 317 ? -36.708 -5.490 75.224 1.00 95.31 317 ARG A O 1
ATOM 2486 N N . ASP A 1 318 ? -35.552 -7.266 74.476 1.00 95.88 318 ASP A N 1
ATOM 2487 C CA . ASP A 1 318 ? -36.407 -8.272 75.114 1.00 95.88 318 ASP A CA 1
ATOM 2488 C C . ASP A 1 318 ? -36.329 -8.209 76.639 1.00 95.88 3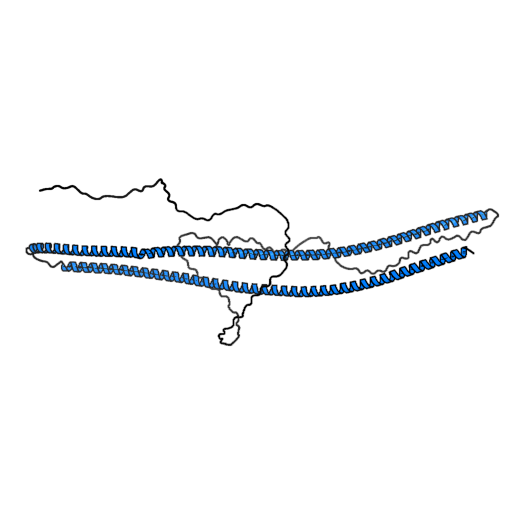18 ASP A C 1
ATOM 2490 O O . ASP A 1 318 ? -37.359 -8.274 77.312 1.00 95.88 318 ASP A O 1
ATOM 2494 N N . GLU A 1 319 ? -35.135 -7.986 77.182 1.00 95.50 319 GLU A N 1
ATOM 2495 C CA . GLU A 1 319 ? -34.918 -7.771 78.611 1.00 95.50 319 GLU A CA 1
ATOM 2496 C C . GLU A 1 319 ? -35.617 -6.494 79.101 1.00 95.50 319 GLU A C 1
ATOM 2498 O O . GLU A 1 319 ? -36.365 -6.522 80.078 1.00 95.50 319 GLU A O 1
ATOM 2503 N N . LEU A 1 320 ? -35.469 -5.375 78.383 1.00 94.12 320 LEU A N 1
ATOM 2504 C CA . LEU A 1 320 ? -36.188 -4.136 78.697 1.00 94.12 320 LEU A CA 1
ATOM 2505 C C . LEU A 1 320 ? -37.706 -4.324 78.611 1.00 94.12 320 LEU A C 1
ATOM 2507 O O . LEU A 1 320 ? -38.448 -3.793 79.441 1.00 94.12 320 LEU A O 1
ATOM 2511 N N . HIS A 1 321 ? -38.183 -5.100 77.638 1.00 93.88 321 HIS A N 1
ATOM 2512 C CA . HIS A 1 321 ? -39.597 -5.422 77.505 1.00 93.88 321 HIS A CA 1
ATOM 2513 C C . HIS A 1 321 ? -40.087 -6.295 78.671 1.00 93.88 321 HIS A C 1
ATOM 2515 O O . HIS A 1 321 ? -41.202 -6.088 79.162 1.00 93.88 321 HIS A O 1
ATOM 2521 N N . HIS A 1 322 ? -39.264 -7.229 79.153 1.00 95.31 322 HIS A N 1
ATOM 2522 C CA . HIS A 1 322 ? -39.551 -8.039 80.334 1.00 95.31 322 HIS A CA 1
ATOM 2523 C C . HIS A 1 322 ? -39.623 -7.180 81.602 1.00 95.31 322 HIS A C 1
ATOM 2525 O O . HIS A 1 322 ? -40.615 -7.243 82.330 1.00 95.31 322 HIS A O 1
ATOM 2531 N N . GLN A 1 323 ? -38.643 -6.298 81.812 1.00 94.06 323 GLN A N 1
ATOM 2532 C CA . GLN A 1 323 ? -38.627 -5.350 82.930 1.00 94.06 323 GLN A CA 1
ATOM 2533 C C . GLN A 1 323 ? -39.831 -4.405 82.898 1.00 94.06 323 GLN A C 1
ATOM 2535 O O . GLN A 1 323 ? -40.403 -4.087 83.943 1.00 94.06 323 GLN A O 1
ATOM 2540 N N . LEU A 1 324 ? -40.261 -3.969 81.710 1.00 93.38 324 LEU A N 1
ATOM 2541 C CA . LEU A 1 324 ? -41.467 -3.158 81.553 1.00 93.38 324 LEU A CA 1
ATOM 2542 C C . LEU A 1 324 ? -42.715 -3.940 81.981 1.00 93.38 324 LEU A C 1
ATOM 2544 O O . LEU A 1 324 ? -43.521 -3.409 82.745 1.00 93.38 324 LEU A O 1
ATOM 2548 N N . ILE A 1 325 ? -42.849 -5.205 81.568 1.00 93.81 325 ILE A N 1
ATOM 2549 C CA . ILE A 1 325 ? -43.950 -6.088 81.988 1.00 93.81 325 ILE A CA 1
ATOM 2550 C C . ILE A 1 325 ? -43.925 -6.312 83.505 1.00 93.81 325 ILE A C 1
ATOM 2552 O O . ILE A 1 325 ? -44.965 -6.226 84.157 1.00 93.81 325 ILE A O 1
ATOM 2556 N N . GLU A 1 326 ? -42.760 -6.574 84.095 1.00 93.19 326 GLU A N 1
ATOM 2557 C CA . GLU A 1 326 ? -42.620 -6.777 85.539 1.00 93.19 326 GLU A CA 1
ATOM 2558 C C . GLU A 1 326 ? -42.955 -5.503 86.325 1.00 93.19 326 GLU A C 1
ATOM 2560 O O . GLU A 1 326 ? -43.678 -5.552 87.325 1.00 93.19 326 GLU A O 1
ATOM 2565 N N . ARG A 1 327 ? -42.511 -4.340 85.839 1.00 91.31 327 ARG A N 1
ATOM 2566 C CA . ARG A 1 327 ? -42.865 -3.036 86.405 1.00 91.31 327 ARG A CA 1
ATOM 2567 C C . ARG A 1 327 ? -44.359 -2.764 86.275 1.00 91.31 327 ARG A C 1
ATOM 2569 O O . ARG A 1 327 ? -44.967 -2.292 87.233 1.00 91.31 327 ARG A O 1
ATOM 2576 N N . GLU A 1 328 ? -44.973 -3.073 85.136 1.00 92.50 328 GLU A N 1
ATOM 2577 C CA . GLU A 1 328 ? -46.422 -2.983 84.962 1.00 92.50 328 GLU A CA 1
ATOM 2578 C C . GLU A 1 328 ? -47.170 -3.925 85.901 1.00 92.50 328 GLU A C 1
ATOM 2580 O O . GLU A 1 328 ? -48.182 -3.525 86.469 1.00 92.50 328 GLU A O 1
ATOM 2585 N N . ASN A 1 329 ? -46.686 -5.150 86.095 1.00 92.62 329 ASN A N 1
ATOM 2586 C CA . ASN A 1 329 ? -47.276 -6.121 87.011 1.00 92.62 329 ASN A CA 1
ATOM 2587 C C . ASN A 1 329 ? -47.134 -5.673 88.466 1.00 92.62 329 ASN A C 1
ATOM 2589 O O . ASN A 1 329 ? -48.102 -5.744 89.219 1.00 92.62 329 ASN A O 1
ATOM 2593 N N . SER A 1 330 ? -45.975 -5.135 88.843 1.00 90.81 330 SER A N 1
ATOM 2594 C CA . SER A 1 330 ? -45.730 -4.530 90.153 1.00 90.81 330 SER A CA 1
ATOM 2595 C C . SER A 1 330 ? -46.621 -3.311 90.370 1.00 90.81 330 SER A C 1
ATOM 2597 O O . SER A 1 330 ? -47.229 -3.179 91.428 1.00 90.81 330 SER A O 1
ATOM 2599 N N . ARG A 1 331 ? -46.788 -2.459 89.350 1.00 89.81 331 ARG A N 1
ATOM 2600 C CA . ARG A 1 331 ? -47.722 -1.327 89.375 1.00 89.81 331 ARG A CA 1
ATOM 2601 C C . ARG A 1 331 ? -49.165 -1.804 89.483 1.00 89.81 331 ARG A C 1
ATOM 2603 O O . ARG A 1 331 ? -49.903 -1.250 90.277 1.00 89.81 331 ARG A O 1
ATOM 2610 N N . LYS A 1 332 ? -49.571 -2.842 88.746 1.00 90.75 332 LYS A N 1
ATOM 2611 C CA . LYS A 1 332 ? -50.899 -3.472 88.857 1.00 90.75 332 LYS A CA 1
ATOM 2612 C C . LYS A 1 332 ? -51.103 -4.096 90.236 1.00 90.75 332 LYS A C 1
ATOM 2614 O O . LYS A 1 332 ? -52.212 -4.051 90.742 1.00 90.75 332 LYS A O 1
ATOM 2619 N N . PHE A 1 333 ? -50.074 -4.674 90.853 1.00 90.44 333 PHE A N 1
ATOM 2620 C CA . PHE A 1 333 ? -50.141 -5.220 92.209 1.00 90.44 333 PHE A CA 1
ATOM 2621 C C . PHE A 1 333 ? -50.252 -4.113 93.260 1.00 90.44 333 PHE A C 1
ATOM 2623 O O . PHE A 1 333 ? -51.104 -4.200 94.136 1.00 90.44 333 PHE A O 1
ATOM 2630 N N . GLN A 1 334 ? -49.449 -3.052 93.146 1.00 88.62 334 GLN A N 1
ATOM 2631 C CA . GLN A 1 334 ? -49.564 -1.858 93.986 1.00 88.62 334 GLN A CA 1
ATOM 2632 C C . GLN A 1 334 ? -50.924 -1.190 93.807 1.00 88.62 334 GLN A C 1
ATOM 2634 O O . GLN A 1 334 ? -51.566 -0.879 94.799 1.00 88.62 334 GLN A O 1
ATOM 2639 N N . GLN A 1 335 ? -51.392 -1.045 92.566 1.00 88.31 335 GLN A N 1
ATOM 2640 C CA . GLN A 1 335 ? -52.727 -0.553 92.257 1.00 88.31 335 GLN A CA 1
ATOM 2641 C C . GLN A 1 335 ? -53.776 -1.462 92.883 1.00 88.31 335 GLN A C 1
ATOM 2643 O O . GLN A 1 335 ? -54.608 -0.954 93.594 1.00 88.31 335 GLN A O 1
ATOM 2648 N N . LYS A 1 336 ? -53.688 -2.792 92.761 1.00 86.62 336 LYS A N 1
ATOM 2649 C CA . LYS A 1 336 ? -54.598 -3.725 93.447 1.00 86.62 336 LYS A CA 1
ATOM 2650 C C . LYS A 1 336 ? -54.540 -3.607 94.965 1.00 86.62 336 LYS A C 1
ATOM 2652 O O . LYS A 1 336 ? -55.567 -3.758 95.611 1.00 86.62 336 LYS A O 1
ATOM 2657 N N . LEU A 1 337 ? -53.368 -3.391 95.560 1.00 84.75 337 LEU A N 1
ATOM 2658 C CA . LEU A 1 337 ? -53.218 -3.206 97.004 1.00 84.75 337 LEU A CA 1
ATOM 2659 C C . LEU A 1 337 ? -53.871 -1.892 97.446 1.00 84.75 337 LEU A C 1
ATOM 2661 O O . LEU A 1 337 ? -54.612 -1.888 98.428 1.00 84.75 337 LEU A O 1
ATOM 2665 N N . MET A 1 338 ? -53.647 -0.823 96.679 1.00 83.25 338 MET A N 1
ATOM 2666 C CA . MET A 1 338 ? -54.312 0.467 96.829 1.00 83.25 338 MET A CA 1
ATOM 2667 C C . MET A 1 338 ? -55.816 0.334 96.607 1.00 83.25 338 MET A C 1
ATOM 2669 O O . MET A 1 338 ? -56.549 0.797 97.455 1.00 83.25 338 MET A O 1
ATOM 2673 N N . ASP A 1 339 ? -56.282 -0.385 95.587 1.00 83.88 339 ASP A N 1
ATOM 2674 C CA . ASP A 1 339 ? -57.683 -0.707 95.300 1.00 83.88 339 ASP A CA 1
ATOM 2675 C C . ASP A 1 339 ? -58.276 -1.620 96.378 1.00 83.88 339 ASP A C 1
ATOM 2677 O O . ASP A 1 339 ? -59.471 -1.597 96.590 1.00 83.88 339 ASP A O 1
ATOM 2681 N N . THR A 1 340 ? -57.479 -2.436 97.080 1.00 80.31 340 THR A N 1
ATOM 2682 C CA . THR A 1 340 ? -57.931 -3.268 98.214 1.00 80.31 340 THR A CA 1
ATOM 2683 C C . THR A 1 340 ? -58.032 -2.431 99.489 1.00 80.31 340 THR A C 1
ATOM 2685 O O . THR A 1 340 ? -58.921 -2.652 100.308 1.00 80.31 340 THR A O 1
ATOM 2688 N N . GLN A 1 341 ? -57.134 -1.461 99.680 1.00 73.94 341 GLN A N 1
ATOM 2689 C CA . GLN A 1 341 ? -57.244 -0.446 100.731 1.00 73.94 341 GLN A CA 1
ATOM 2690 C C . GLN A 1 341 ? -58.399 0.518 100.452 1.00 73.94 341 GLN A C 1
ATOM 2692 O O . GLN A 1 341 ? -59.172 0.806 101.360 1.00 73.94 341 GLN A O 1
ATOM 2697 N N . GLN A 1 342 ? -58.554 0.925 99.197 1.00 72.44 342 GLN A N 1
ATOM 2698 C CA . GLN A 1 342 ? -59.635 1.737 98.678 1.00 72.44 342 GLN A CA 1
ATOM 2699 C C . GLN A 1 342 ? -60.936 0.945 98.735 1.00 72.44 342 GLN A C 1
ATOM 2701 O O . GLN A 1 342 ? -61.865 1.479 99.286 1.00 72.44 342 GLN A O 1
ATOM 2706 N N . MET A 1 343 ? -60.994 -0.348 98.391 1.00 65.62 343 MET A N 1
ATOM 2707 C CA . MET A 1 343 ? -62.141 -1.241 98.643 1.00 65.62 343 MET A CA 1
ATOM 2708 C C . MET A 1 343 ? -62.399 -1.459 100.129 1.00 65.62 343 MET A C 1
AT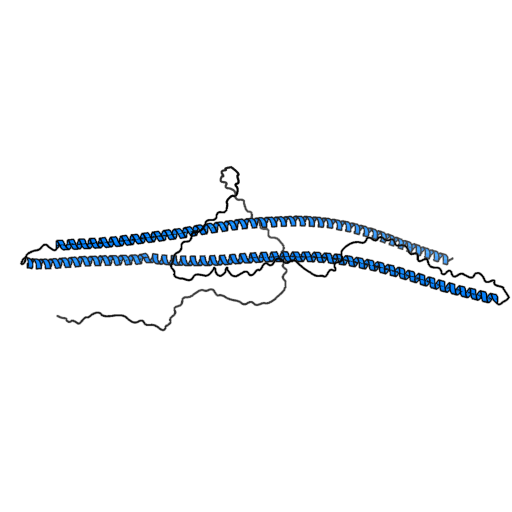OM 2710 O O . MET A 1 343 ? -63.532 -1.701 100.502 1.00 65.62 343 MET A O 1
ATOM 2714 N N . LYS A 1 344 ? -61.402 -1.404 101.016 1.00 61.38 344 LYS A N 1
ATOM 2715 C CA . LYS A 1 344 ? -61.654 -1.371 102.468 1.00 61.38 344 LYS A CA 1
ATOM 2716 C C . LYS A 1 344 ? -62.205 -0.008 102.918 1.00 61.38 344 LYS A C 1
ATOM 2718 O O . LYS A 1 344 ? -62.923 0.035 103.912 1.00 61.38 344 LYS A O 1
ATOM 2723 N N . GLN A 1 345 ? -61.904 1.071 102.192 1.00 51.56 345 GLN A N 1
ATOM 2724 C CA . GLN A 1 345 ? -62.463 2.424 102.356 1.00 51.56 345 GLN A CA 1
ATOM 2725 C C . GLN A 1 345 ? -63.787 2.651 101.585 1.00 51.56 345 GLN A C 1
ATOM 2727 O O . GLN A 1 345 ? -64.571 3.500 101.982 1.00 51.56 345 GLN A O 1
ATOM 2732 N N . GLU A 1 346 ? -64.084 1.862 100.554 1.00 48.53 346 GLU A N 1
ATOM 2733 C CA . GLU A 1 346 ? -65.277 1.846 99.689 1.00 48.53 346 GLU A CA 1
ATOM 2734 C C . GLU A 1 346 ? -66.204 0.677 100.070 1.00 48.53 346 GLU A C 1
ATOM 2736 O O . GLU A 1 346 ? -67.393 0.692 99.800 1.00 48.53 346 GLU A O 1
ATOM 2741 N N . ALA A 1 347 ? -65.757 -0.285 100.878 1.00 45.44 347 ALA A N 1
ATOM 2742 C CA . ALA A 1 347 ? -66.648 -1.104 101.707 1.00 45.44 347 ALA A CA 1
ATOM 2743 C C . ALA A 1 347 ? -67.323 -0.254 102.803 1.00 45.44 347 ALA A C 1
ATOM 2745 O O . ALA A 1 347 ? -68.225 -0.732 103.487 1.00 45.44 347 ALA A O 1
ATOM 2746 N N . ILE A 1 348 ? -66.901 1.010 102.951 1.00 47.94 348 ILE A N 1
ATOM 2747 C CA . ILE A 1 348 ? -67.616 2.075 103.664 1.00 47.94 348 ILE A CA 1
ATOM 2748 C C . ILE A 1 348 ? -68.430 2.957 102.680 1.00 47.94 348 ILE A C 1
ATOM 2750 O O . ILE A 1 348 ? -69.344 3.648 103.117 1.00 47.94 348 ILE A O 1
ATOM 2754 N N . TYR A 1 349 ? -68.201 2.887 101.362 1.00 41.66 349 TYR A N 1
ATOM 2755 C CA . TYR A 1 349 ? -68.914 3.656 100.331 1.00 41.66 349 TYR A CA 1
ATOM 2756 C C . TYR A 1 349 ? -69.034 2.879 99.006 1.00 41.66 349 TYR A C 1
ATOM 2758 O O . TYR A 1 349 ? -68.110 2.827 98.202 1.00 41.66 349 TYR A O 1
ATOM 2766 N N . GLU A 1 350 ? -70.200 2.267 98.829 1.00 41.00 350 GLU A N 1
ATOM 2767 C CA . GLU A 1 350 ? -70.660 1.443 97.705 1.00 41.00 350 GLU A CA 1
ATOM 2768 C C . GLU A 1 350 ? -70.259 1.853 96.258 1.00 41.00 350 GLU A C 1
ATOM 2770 O O . GLU A 1 350 ? -70.237 3.026 95.902 1.00 41.00 350 GLU A O 1
ATOM 2775 N N . THR A 1 351 ? -70.230 0.821 95.388 1.00 37.75 351 THR A N 1
ATOM 2776 C CA . THR A 1 351 ? -70.649 0.735 93.953 1.00 37.75 351 THR A CA 1
ATOM 2777 C C . THR A 1 351 ? -69.743 1.130 92.760 1.00 37.75 351 THR A C 1
ATOM 2779 O O . THR A 1 351 ? -69.244 2.239 92.657 1.00 37.75 351 THR A O 1
ATOM 2782 N N . GLY A 1 352 ? -69.738 0.237 91.740 1.00 35.88 352 GLY A N 1
ATOM 2783 C CA . GLY A 1 352 ? -69.682 0.550 90.286 1.00 35.88 352 GLY A CA 1
ATOM 2784 C C . GLY A 1 352 ? -68.435 0.026 89.540 1.00 35.88 352 GLY A C 1
ATOM 2785 O O . GLY A 1 352 ? -67.344 0.518 89.755 1.00 35.88 352 GLY A O 1
ATOM 2786 N N . SER A 1 353 ? -68.425 -1.010 88.685 1.00 44.81 353 SER A N 1
ATOM 2787 C CA . SER A 1 353 ? -69.192 -1.367 87.465 1.00 44.81 353 SER A CA 1
ATOM 2788 C C . SER A 1 353 ? -68.939 -0.543 86.176 1.00 44.81 353 SER A C 1
ATOM 2790 O O . SER A 1 353 ? -69.662 -0.745 85.201 1.00 44.81 353 SER A O 1
ATOM 2792 N N . VAL A 1 354 ? -67.902 0.306 86.088 1.00 47.69 354 VAL A N 1
ATOM 2793 C CA . VAL A 1 354 ? -67.607 1.079 84.844 1.00 47.69 354 VAL A CA 1
ATOM 2794 C C . VAL A 1 354 ? -66.283 0.697 84.144 1.00 47.69 354 VAL A C 1
ATOM 2796 O O . VAL A 1 354 ? -66.193 0.769 82.921 1.00 47.69 354 VAL A O 1
ATOM 2799 N N . VAL A 1 355 ? -65.293 0.157 84.864 1.00 51.84 355 VAL A N 1
ATOM 2800 C CA . VAL A 1 355 ? -63.913 -0.064 84.355 1.00 51.84 355 VAL A CA 1
ATOM 2801 C C . VAL A 1 355 ? -63.803 -1.122 83.236 1.00 51.84 355 VAL A C 1
ATOM 2803 O O . VAL A 1 355 ? -62.890 -1.082 82.414 1.00 51.84 355 VAL A O 1
ATOM 2806 N N . LEU A 1 356 ? -64.750 -2.062 83.147 1.00 50.69 356 LEU A N 1
ATOM 2807 C CA . LEU A 1 356 ? -64.739 -3.112 82.114 1.00 50.69 356 LEU A CA 1
ATOM 2808 C C . LEU A 1 356 ? -65.197 -2.621 80.729 1.00 50.69 356 LEU A C 1
ATOM 2810 O O . LEU A 1 356 ? -64.891 -3.276 79.734 1.00 50.69 356 LEU A O 1
ATOM 2814 N N . LEU A 1 357 ? -65.899 -1.483 80.646 1.00 52.94 357 LEU A N 1
ATOM 2815 C CA . LEU A 1 357 ? -66.360 -0.926 79.370 1.00 52.94 357 LEU A CA 1
ATOM 2816 C C . LEU A 1 357 ? -65.294 -0.030 78.713 1.00 52.94 357 LEU A C 1
ATOM 2818 O O . LEU A 1 357 ? -65.133 -0.092 77.498 1.00 52.94 357 LEU A O 1
ATOM 2822 N N . GLU A 1 358 ? -64.526 0.732 79.504 1.00 60.53 358 GLU A N 1
ATOM 2823 C CA . GLU A 1 358 ? -63.413 1.565 79.010 1.00 60.53 358 GLU A CA 1
ATOM 2824 C C . GLU A 1 358 ? -62.264 0.711 78.462 1.00 60.53 358 GLU A C 1
ATOM 2826 O O . GLU A 1 358 ? -61.849 0.911 77.326 1.00 60.53 358 GLU A O 1
ATOM 2831 N N . ALA A 1 359 ? -61.851 -0.347 79.171 1.00 64.75 359 ALA A N 1
ATOM 2832 C CA . ALA A 1 359 ? -60.799 -1.250 78.690 1.00 64.75 359 ALA A CA 1
ATOM 2833 C C . ALA A 1 359 ? -61.156 -1.943 77.355 1.00 64.75 359 ALA A C 1
ATOM 2835 O O . ALA A 1 359 ? -60.286 -2.189 76.512 1.00 64.75 359 ALA A O 1
ATOM 2836 N N . ALA A 1 360 ? -62.442 -2.241 77.141 1.00 66.38 360 ALA A N 1
ATOM 2837 C CA . ALA A 1 360 ? -62.936 -2.790 75.881 1.00 66.38 360 ALA A CA 1
ATOM 2838 C C . ALA A 1 360 ? -62.973 -1.738 74.753 1.00 66.38 360 ALA A C 1
ATOM 2840 O O . ALA A 1 360 ? -62.820 -2.094 73.581 1.00 66.38 360 ALA A O 1
ATOM 2841 N N . ASP A 1 361 ? -63.151 -0.458 75.083 1.00 70.31 361 ASP A N 1
ATOM 2842 C CA . ASP A 1 361 ? -63.135 0.653 74.128 1.00 70.31 361 ASP A CA 1
ATOM 2843 C C . ASP A 1 361 ? -61.698 1.076 73.762 1.00 70.31 361 ASP A C 1
ATOM 2845 O O . ASP A 1 361 ? -61.396 1.272 72.584 1.00 70.31 361 ASP A O 1
ATOM 2849 N N . GLU A 1 362 ? -60.769 1.090 74.726 1.00 75.69 362 GLU A N 1
ATOM 2850 C CA . GLU A 1 362 ? -59.326 1.251 74.487 1.00 75.69 362 GLU A CA 1
ATOM 2851 C C . GLU A 1 362 ? -58.785 0.151 73.566 1.00 75.69 362 GLU A C 1
ATOM 2853 O O . GLU A 1 362 ? -58.077 0.438 72.598 1.00 75.69 362 GLU A O 1
ATOM 2858 N N . SER A 1 363 ? -59.151 -1.111 73.820 1.00 79.31 363 SER A N 1
ATOM 2859 C CA . SER A 1 363 ? -58.745 -2.241 72.975 1.00 79.31 363 SER A CA 1
ATOM 2860 C C . SER A 1 363 ? -59.278 -2.099 71.545 1.00 79.31 363 SER A C 1
ATOM 2862 O O . SER A 1 363 ? -58.556 -2.358 70.579 1.00 79.31 363 SER A O 1
ATOM 2864 N N . ARG A 1 364 ? -60.513 -1.605 71.385 1.00 80.19 364 ARG A N 1
ATOM 2865 C CA . ARG A 1 364 ? -61.122 -1.356 70.073 1.00 80.19 364 ARG A CA 1
ATOM 2866 C C . ARG A 1 364 ? -60.443 -0.203 69.330 1.00 80.19 364 ARG A C 1
ATOM 2868 O O . ARG A 1 364 ? -60.230 -0.321 68.125 1.00 80.19 364 ARG A O 1
ATOM 2875 N N . LYS A 1 365 ? -60.065 0.874 70.029 1.00 82.81 365 LYS A N 1
ATOM 2876 C CA . LYS A 1 365 ? -59.295 1.999 69.464 1.00 82.81 365 LYS A CA 1
ATOM 2877 C C . LYS A 1 365 ? -57.881 1.581 69.064 1.00 82.81 365 LYS A C 1
ATOM 2879 O O . LYS A 1 365 ? -57.433 1.951 67.982 1.00 82.81 365 LYS A O 1
ATOM 2884 N N . ALA A 1 366 ? -57.205 0.771 69.878 1.00 85.88 366 ALA A N 1
ATOM 2885 C CA . ALA A 1 366 ? -55.888 0.227 69.553 1.00 85.88 366 ALA A CA 1
ATOM 2886 C C . ALA A 1 366 ? -55.941 -0.687 68.317 1.00 85.88 366 ALA A C 1
ATOM 2888 O O . ALA A 1 366 ? -55.131 -0.530 67.405 1.00 85.88 366 ALA A O 1
ATOM 2889 N N . ALA A 1 367 ? -56.943 -1.570 68.234 1.00 85.38 367 ALA A N 1
ATOM 2890 C CA . ALA A 1 367 ? -57.160 -2.423 67.067 1.00 85.38 367 ALA A CA 1
ATOM 2891 C C . ALA A 1 367 ? -57.483 -1.611 65.799 1.00 85.38 367 ALA A C 1
ATOM 2893 O O . ALA A 1 367 ? -56.984 -1.929 64.721 1.00 85.38 367 ALA A O 1
ATOM 2894 N N . TRP A 1 368 ? -58.270 -0.536 65.922 1.00 89.19 368 TRP A N 1
ATOM 2895 C CA . TRP A 1 368 ? -58.537 0.386 64.815 1.00 89.19 368 TRP A CA 1
ATOM 2896 C C . TRP A 1 368 ? -57.279 1.115 64.347 1.00 89.19 368 TRP A C 1
ATOM 2898 O O . TRP A 1 368 ? -57.005 1.132 63.153 1.00 89.19 368 TRP A O 1
ATOM 2908 N N . SER A 1 369 ? -56.488 1.657 65.274 1.00 89.38 369 SER A N 1
ATOM 2909 C CA . SER A 1 369 ? -55.215 2.320 64.968 1.00 89.38 369 SER A CA 1
ATOM 2910 C C . SER A 1 369 ? -54.234 1.369 64.274 1.00 89.38 369 SER A C 1
ATOM 2912 O O . SER A 1 369 ? -53.633 1.711 63.257 1.00 89.38 369 SER A O 1
ATOM 2914 N N . GLN A 1 370 ? -54.140 0.125 64.750 1.00 92.00 370 GLN A N 1
ATOM 2915 C CA . GLN A 1 370 ? -53.312 -0.901 64.123 1.00 92.00 370 GLN A CA 1
ATOM 2916 C C . GLN A 1 370 ? -53.838 -1.302 62.740 1.00 92.00 370 GLN A C 1
ATOM 2918 O O . GLN A 1 370 ? -53.049 -1.488 61.817 1.00 92.00 370 GLN A O 1
ATOM 2923 N N . SER A 1 371 ? -55.160 -1.385 62.560 1.00 91.62 371 SER A N 1
ATOM 2924 C CA . SER A 1 371 ? -55.759 -1.608 61.243 1.00 91.62 371 SER A CA 1
ATOM 2925 C C . SER A 1 371 ? -55.481 -0.455 60.279 1.00 91.62 371 SER A C 1
ATOM 2927 O O . SER A 1 371 ? -55.278 -0.722 59.098 1.00 91.62 371 SER A O 1
ATOM 2929 N N . GLU A 1 372 ? -55.489 0.793 60.745 1.00 92.44 372 GLU A N 1
ATOM 2930 C CA . GLU A 1 372 ? -55.195 1.968 59.921 1.00 92.44 372 GLU A CA 1
ATOM 2931 C C . GLU A 1 372 ? -53.726 1.961 59.483 1.00 92.44 372 GLU A C 1
ATOM 2933 O O . GLU A 1 372 ? -53.436 2.045 58.292 1.00 92.44 372 GLU A O 1
ATOM 2938 N N . LYS A 1 373 ? -52.810 1.699 60.423 1.00 93.69 373 LYS A N 1
ATOM 2939 C CA . LYS A 1 373 ? -51.377 1.555 60.144 1.00 93.69 373 LYS A CA 1
ATOM 2940 C C . LYS A 1 373 ? -51.089 0.439 59.136 1.00 93.69 373 LYS A C 1
ATOM 2942 O O . LYS A 1 373 ? -50.326 0.633 58.197 1.00 93.69 373 LYS A O 1
ATOM 2947 N N . LEU A 1 374 ? -51.745 -0.715 59.276 1.00 94.00 374 LEU A N 1
ATOM 2948 C CA . LEU A 1 374 ? -51.606 -1.814 58.316 1.00 94.00 374 LEU A CA 1
ATOM 2949 C C . LEU A 1 374 ? -52.136 -1.441 56.923 1.00 94.00 374 LEU A C 1
ATOM 2951 O O . LEU A 1 374 ? -51.559 -1.870 55.929 1.00 94.00 374 LEU A O 1
ATOM 2955 N N . LYS A 1 375 ? -53.204 -0.635 56.815 1.00 94.44 375 LYS A N 1
ATOM 2956 C CA . LYS A 1 375 ? -53.679 -0.129 55.512 1.00 94.44 375 LYS A CA 1
ATOM 2957 C C . LYS A 1 375 ? -52.675 0.838 54.887 1.00 94.44 375 LYS A C 1
ATOM 2959 O O . LYS A 1 375 ? -52.464 0.766 53.678 1.00 94.44 375 LYS A O 1
ATOM 2964 N N . GLU A 1 376 ? -52.070 1.718 55.683 1.00 94.62 376 GLU A N 1
ATOM 2965 C CA . GLU A 1 376 ? -51.020 2.637 55.224 1.00 94.62 376 GLU A CA 1
ATOM 2966 C C . GLU A 1 376 ? -49.789 1.871 54.726 1.00 94.62 376 GLU A C 1
ATOM 2968 O O . GLU A 1 376 ? -49.309 2.136 53.625 1.00 94.62 376 GLU A O 1
ATOM 2973 N N . GLU A 1 377 ? -49.326 0.868 55.476 1.00 94.19 377 GLU A N 1
ATOM 2974 C CA . GLU A 1 377 ? -48.213 -0.002 55.077 1.00 94.19 377 GLU A CA 1
ATOM 2975 C C . GLU A 1 377 ? -48.534 -0.786 53.795 1.00 94.19 377 GLU A C 1
ATOM 2977 O O . GLU A 1 377 ? -47.703 -0.860 52.887 1.00 94.19 377 GLU A O 1
ATOM 2982 N N . LEU A 1 378 ? -49.756 -1.314 53.666 1.00 95.12 378 LEU A N 1
ATOM 2983 C CA . LEU A 1 378 ? -50.207 -2.024 52.464 1.00 95.12 378 LEU A CA 1
ATOM 2984 C C . LEU A 1 378 ? -50.253 -1.080 51.251 1.00 95.12 378 LEU A C 1
ATOM 2986 O O . LEU A 1 378 ? -49.804 -1.440 50.161 1.00 95.12 378 LEU A O 1
ATOM 2990 N N . PHE A 1 379 ? -50.739 0.150 51.435 1.00 96.94 379 PHE A N 1
ATOM 2991 C CA . PHE A 1 379 ? -50.725 1.169 50.389 1.00 96.94 379 PHE A CA 1
ATOM 2992 C C . PHE A 1 379 ? -49.294 1.545 49.979 1.00 96.94 379 PHE A C 1
ATOM 2994 O O . PHE A 1 379 ? -48.993 1.570 48.785 1.00 96.94 379 PHE A O 1
ATOM 3001 N N . ALA A 1 380 ? -48.394 1.753 50.943 1.00 95.69 380 ALA A N 1
ATOM 3002 C CA . ALA A 1 380 ? -46.985 2.040 50.681 1.00 95.69 380 ALA A CA 1
ATOM 3003 C C . ALA A 1 380 ? -46.304 0.900 49.906 1.00 95.69 380 ALA A C 1
ATOM 3005 O O . ALA A 1 380 ? -45.630 1.150 48.906 1.00 95.69 380 ALA A O 1
ATOM 3006 N N . MET A 1 381 ? -46.544 -0.358 50.296 1.00 94.81 381 MET A N 1
ATOM 3007 C CA . MET A 1 381 ? -46.029 -1.522 49.568 1.00 94.81 381 MET A CA 1
ATOM 3008 C C . MET A 1 381 ? -46.569 -1.603 48.138 1.00 94.81 381 MET A C 1
ATOM 3010 O O . MET A 1 381 ? -45.835 -1.964 47.218 1.00 94.81 381 MET A O 1
ATOM 3014 N N . LYS A 1 382 ? -47.844 -1.262 47.931 1.00 97.19 382 LYS A N 1
ATOM 3015 C CA . LYS A 1 382 ? -48.454 -1.262 46.600 1.00 97.19 382 LYS A CA 1
ATOM 3016 C C . LYS A 1 382 ? -47.805 -0.224 45.682 1.00 9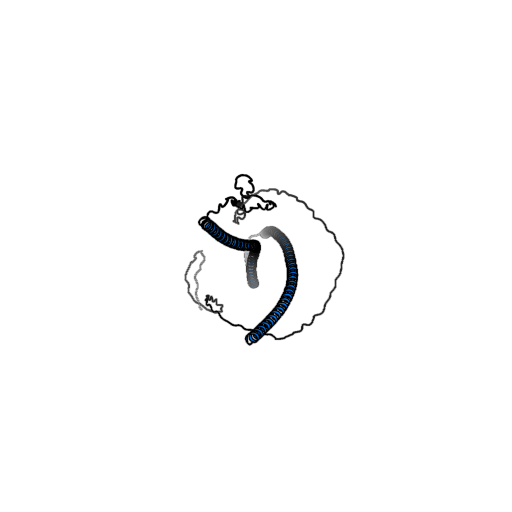7.19 382 LYS A C 1
ATOM 3018 O O . LYS A 1 382 ? -47.451 -0.560 44.554 1.00 97.19 382 LYS A O 1
ATOM 3023 N N . VAL A 1 383 ? -47.600 0.998 46.177 1.00 96.56 383 VAL A N 1
ATOM 3024 C CA . VAL A 1 383 ? -46.905 2.061 45.432 1.00 96.56 383 VAL A CA 1
ATOM 3025 C C . VAL A 1 383 ? -45.470 1.644 45.103 1.00 96.56 383 VAL A C 1
ATOM 3027 O O . VAL A 1 383 ? -45.016 1.833 43.975 1.00 96.56 383 VAL A O 1
ATOM 3030 N N . GLU A 1 384 ? -44.763 1.021 46.048 1.00 96.00 384 GLU A N 1
ATOM 3031 C CA . GLU A 1 384 ? -43.396 0.548 45.815 1.00 96.00 384 GLU A CA 1
ATOM 3032 C C . GLU A 1 384 ? -43.340 -0.582 44.772 1.00 96.00 384 GLU A C 1
ATOM 3034 O O . GLU A 1 384 ? -42.474 -0.568 43.895 1.00 96.00 384 GLU A O 1
ATOM 3039 N N . MET A 1 385 ? -44.300 -1.514 44.780 1.00 96.31 385 MET A N 1
ATOM 3040 C CA . MET A 1 385 ? -44.433 -2.516 43.715 1.00 96.31 385 MET A CA 1
ATOM 3041 C C . MET A 1 385 ? -44.665 -1.878 42.343 1.00 96.31 385 MET A C 1
ATOM 3043 O O . MET A 1 385 ? -44.014 -2.269 41.374 1.00 96.31 385 MET A O 1
ATOM 3047 N N . GLU A 1 386 ? -45.572 -0.905 42.239 1.00 96.56 386 GLU A N 1
ATOM 3048 C CA . GLU A 1 386 ? -45.850 -0.202 40.979 1.00 96.56 386 GLU A CA 1
ATOM 3049 C C . GLU A 1 386 ? -44.600 0.537 40.471 1.00 96.56 386 GLU A C 1
ATOM 3051 O O . GLU A 1 386 ? -44.258 0.455 39.286 1.00 96.56 386 GLU A O 1
ATOM 3056 N N . ARG A 1 387 ? -43.849 1.175 41.377 1.00 96.31 387 ARG A N 1
ATOM 3057 C CA . ARG A 1 387 ? -42.571 1.831 41.071 1.00 96.31 387 ARG A CA 1
ATOM 3058 C C . ARG A 1 387 ? -41.528 0.841 40.547 1.00 96.31 387 ARG A C 1
ATOM 3060 O O . ARG A 1 387 ? -40.857 1.125 39.550 1.00 96.31 387 ARG A O 1
ATOM 3067 N N . LEU A 1 388 ? -41.389 -0.322 41.187 1.00 95.06 388 LEU A N 1
ATOM 3068 C CA . LEU A 1 388 ? -40.463 -1.374 40.757 1.00 95.06 388 LEU A CA 1
ATOM 3069 C C . LEU A 1 388 ? -40.860 -1.966 39.401 1.00 95.06 388 LEU A C 1
ATOM 3071 O O . LEU A 1 388 ? -39.994 -2.150 38.547 1.00 95.06 388 LEU A O 1
ATOM 3075 N N . GLN A 1 389 ? -42.153 -2.198 39.163 1.00 96.62 389 GLN A N 1
ATOM 3076 C CA . GLN A 1 389 ? -42.653 -2.662 37.866 1.00 96.62 389 GLN A CA 1
ATOM 3077 C C . GLN A 1 389 ? -42.365 -1.656 36.749 1.00 96.62 389 GLN A C 1
ATOM 3079 O O . GLN A 1 389 ? -41.949 -2.050 35.658 1.00 96.62 389 GLN A O 1
ATOM 3084 N N . PHE A 1 390 ? -42.551 -0.360 37.011 1.00 95.12 390 PHE A N 1
ATOM 3085 C CA . PHE A 1 390 ? -42.225 0.685 36.044 1.00 95.12 390 PHE A CA 1
ATOM 3086 C C . PHE A 1 390 ? -40.724 0.712 35.729 1.00 95.12 390 PHE A C 1
ATOM 3088 O O . PHE A 1 390 ? -40.338 0.718 34.559 1.00 95.12 390 PHE A O 1
ATOM 3095 N N . LYS A 1 391 ? -39.871 0.643 36.760 1.00 96.00 391 LYS A N 1
ATOM 3096 C CA . LYS A 1 391 ? -38.413 0.587 36.586 1.00 96.00 391 LYS A CA 1
ATOM 3097 C C . LYS A 1 391 ? -37.980 -0.655 35.800 1.00 96.00 391 LYS A C 1
ATOM 3099 O O . LYS A 1 391 ? -37.141 -0.538 34.913 1.00 96.00 391 LYS A O 1
ATOM 3104 N N . HIS A 1 392 ? -38.567 -1.818 36.083 1.00 95.19 392 HIS A N 1
ATOM 3105 C CA . HIS A 1 392 ? -38.279 -3.053 35.352 1.00 95.19 392 HIS A CA 1
ATOM 3106 C C . HIS A 1 392 ? -38.620 -2.925 33.866 1.00 95.19 392 HIS A C 1
ATOM 3108 O O . HIS A 1 392 ? -37.770 -3.197 33.027 1.00 95.19 392 HIS A O 1
ATOM 3114 N N . LYS A 1 393 ? -39.824 -2.437 33.535 1.00 95.88 393 LYS A N 1
ATOM 3115 C CA . LYS A 1 393 ? -40.238 -2.217 32.140 1.00 95.88 393 LYS A CA 1
ATOM 3116 C C . LYS A 1 393 ? -39.340 -1.214 31.413 1.00 95.88 393 LYS A C 1
ATOM 3118 O O . LYS A 1 393 ? -39.022 -1.414 30.245 1.00 95.88 393 LYS A O 1
ATOM 3123 N N . GLY A 1 394 ? -38.917 -0.149 32.098 1.00 94.00 394 GLY A N 1
ATOM 3124 C CA . GLY A 1 394 ? -37.953 0.810 31.556 1.00 94.00 394 GLY A CA 1
ATOM 3125 C C . GLY A 1 394 ? -36.605 0.156 31.244 1.00 94.00 394 GLY A C 1
ATOM 3126 O O . GLY A 1 394 ? -36.089 0.307 30.139 1.00 94.00 394 GLY A O 1
ATOM 3127 N N . ASN A 1 395 ? -36.076 -0.631 32.184 1.00 94.62 395 ASN A N 1
ATOM 3128 C CA . ASN A 1 395 ? -34.828 -1.369 32.000 1.00 94.62 395 ASN A CA 1
ATOM 3129 C C . ASN A 1 395 ? -34.928 -2.405 30.868 1.00 94.62 395 ASN A C 1
ATOM 3131 O O . ASN A 1 395 ? -34.017 -2.484 30.051 1.00 94.62 395 ASN A O 1
ATOM 3135 N N . GLU A 1 396 ? -36.031 -3.154 30.773 1.00 94.88 396 GLU A N 1
ATOM 3136 C CA . GLU A 1 396 ? -36.299 -4.059 29.644 1.00 94.88 396 GLU A CA 1
ATOM 3137 C C . GLU A 1 396 ? -36.289 -3.315 28.307 1.00 94.88 396 GLU A C 1
ATOM 3139 O O . GLU A 1 396 ? -35.695 -3.798 27.345 1.00 94.88 396 GLU A O 1
ATOM 3144 N N . GLY A 1 397 ? -36.902 -2.129 28.239 1.00 94.12 397 GLY A N 1
ATOM 3145 C CA . GLY A 1 397 ? -36.900 -1.301 27.033 1.00 94.12 397 GLY A CA 1
ATOM 3146 C C . GLY A 1 397 ? -35.492 -0.875 26.613 1.00 94.12 397 GLY A C 1
ATOM 3147 O O . GLY A 1 397 ? -35.138 -0.998 25.441 1.00 94.12 397 GLY A O 1
ATOM 3148 N N . VAL A 1 398 ? -34.667 -0.438 27.571 1.00 95.06 398 VAL A N 1
ATOM 3149 C CA . VAL A 1 398 ? -33.265 -0.065 27.318 1.00 95.06 398 VAL A CA 1
ATOM 3150 C C . VAL A 1 398 ? -32.451 -1.270 26.850 1.00 95.06 398 VAL A C 1
ATOM 3152 O O . VAL A 1 398 ? -31.762 -1.174 25.838 1.00 95.06 398 VAL A O 1
ATOM 3155 N N . LEU A 1 399 ? -32.563 -2.411 27.535 1.00 94.19 399 LEU A N 1
ATOM 3156 C CA . LEU A 1 399 ? -31.860 -3.641 27.160 1.00 94.19 399 LEU A CA 1
ATOM 3157 C C . LEU A 1 399 ? -32.274 -4.123 25.766 1.00 94.19 399 LEU A C 1
ATOM 3159 O O . LEU A 1 399 ? -31.420 -4.467 24.957 1.00 94.19 399 LEU A O 1
ATOM 3163 N N . THR A 1 400 ? -33.569 -4.085 25.451 1.00 95.69 400 THR A N 1
ATOM 3164 C CA . THR A 1 400 ? -34.074 -4.459 24.121 1.00 95.69 400 THR A CA 1
ATOM 3165 C C . THR A 1 400 ? -33.539 -3.518 23.041 1.00 95.69 400 THR A C 1
ATOM 3167 O O . THR A 1 400 ? -33.129 -3.975 21.977 1.00 95.69 400 THR A O 1
ATOM 3170 N N . GLY A 1 401 ? -33.486 -2.210 23.316 1.00 94.12 401 GLY A N 1
ATOM 3171 C CA . GLY A 1 401 ? -32.888 -1.227 22.408 1.00 94.12 401 GLY A CA 1
ATOM 3172 C C . GLY A 1 401 ? -31.400 -1.482 22.160 1.00 94.12 401 GLY A C 1
ATOM 3173 O O . GLY A 1 401 ? -30.966 -1.490 21.011 1.00 94.12 401 GLY A O 1
ATOM 3174 N N . GLN A 1 402 ? -30.638 -1.770 23.219 1.00 94.81 402 GLN A N 1
ATOM 3175 C CA . GLN A 1 402 ? -29.217 -2.115 23.115 1.00 94.81 402 GLN A CA 1
ATOM 3176 C C . GLN A 1 402 ? -28.992 -3.407 22.322 1.00 94.81 402 GLN A C 1
ATOM 3178 O O . GLN A 1 402 ? -28.083 -3.457 21.499 1.00 94.81 402 GLN A O 1
ATOM 3183 N N . ILE A 1 403 ? -29.829 -4.434 22.515 1.00 92.81 403 ILE A N 1
ATOM 3184 C CA . ILE A 1 403 ? -29.761 -5.679 21.733 1.00 92.81 403 ILE A CA 1
ATOM 3185 C C . ILE A 1 403 ? -29.958 -5.386 20.243 1.00 92.81 403 ILE A C 1
ATOM 3187 O O . ILE A 1 403 ? -29.133 -5.805 19.437 1.00 92.81 403 ILE A O 1
ATOM 3191 N N . LEU A 1 404 ? -30.989 -4.619 19.874 1.00 95.94 404 LEU A N 1
ATOM 3192 C CA . LEU A 1 404 ? -31.251 -4.270 18.472 1.00 95.94 404 LEU A CA 1
ATOM 3193 C C . LEU A 1 404 ? -30.115 -3.444 17.851 1.00 95.94 404 LEU A C 1
ATOM 3195 O O . LEU A 1 404 ? -29.755 -3.650 16.692 1.00 95.94 404 LEU A O 1
ATOM 3199 N N . GLU A 1 405 ? -29.524 -2.522 18.611 1.00 93.19 405 GLU A N 1
ATOM 3200 C CA . GLU A 1 405 ? -28.378 -1.737 18.147 1.00 93.19 405 GLU A CA 1
ATOM 3201 C C . GLU A 1 405 ? -27.138 -2.619 17.926 1.00 93.19 405 GLU A C 1
ATOM 3203 O O . GLU A 1 405 ? -26.449 -2.483 16.912 1.00 93.19 405 GLU A O 1
ATOM 3208 N N . LEU A 1 406 ? -26.869 -3.554 18.842 1.00 93.19 406 LEU A N 1
ATOM 3209 C CA . LEU A 1 406 ? -25.784 -4.527 18.706 1.00 93.19 406 LEU A CA 1
ATOM 3210 C C . LEU A 1 406 ? -26.014 -5.476 17.525 1.00 93.19 406 LEU A C 1
ATOM 3212 O O . LEU A 1 406 ? -25.068 -5.773 16.798 1.00 93.19 406 LEU A O 1
ATOM 3216 N N . GLU A 1 407 ? -27.251 -5.916 17.290 1.00 94.81 407 GLU A N 1
ATOM 3217 C CA . GLU A 1 407 ? -27.618 -6.720 16.120 1.00 94.81 407 GLU A CA 1
ATOM 3218 C C . GLU A 1 407 ? -27.391 -5.957 14.809 1.00 94.81 407 GLU A C 1
ATOM 3220 O O . GLU A 1 407 ? -26.831 -6.522 13.867 1.00 94.81 407 GLU A O 1
ATOM 3225 N N . SER A 1 408 ? -27.748 -4.668 14.756 1.00 93.81 408 SER A N 1
ATOM 3226 C CA . SER A 1 408 ? -27.469 -3.804 13.600 1.00 93.81 408 SER A CA 1
ATOM 3227 C C . SER A 1 408 ? -25.966 -3.660 13.361 1.00 93.81 408 SER A C 1
ATOM 3229 O O . SER A 1 408 ? -25.495 -3.895 12.251 1.00 93.81 408 SER A O 1
ATOM 3231 N N . LYS A 1 409 ? -25.191 -3.359 14.411 1.00 94.94 409 LYS A N 1
ATOM 3232 C CA . LYS A 1 409 ? -23.725 -3.254 14.327 1.00 94.94 409 LYS A CA 1
ATOM 3233 C C . LYS A 1 409 ? -23.082 -4.567 13.878 1.00 94.94 409 LYS A C 1
ATOM 3235 O O . LYS A 1 409 ? -22.151 -4.555 13.079 1.00 94.94 409 LYS A O 1
ATOM 3240 N N . LEU A 1 410 ? -23.582 -5.707 14.355 1.00 89.75 410 LEU A N 1
ATOM 3241 C CA . LEU A 1 410 ? -23.128 -7.026 13.909 1.00 89.75 410 LEU A CA 1
ATOM 3242 C C . LEU A 1 410 ? -23.432 -7.276 12.428 1.00 89.75 410 LEU A C 1
ATOM 3244 O O . LEU A 1 410 ? -22.619 -7.898 11.745 1.00 89.75 410 LEU A O 1
ATOM 3248 N N . ALA A 1 411 ? -24.583 -6.823 11.926 1.00 95.50 411 ALA A N 1
ATOM 3249 C CA . ALA A 1 411 ? -24.920 -6.934 10.510 1.00 95.50 411 ALA A CA 1
ATOM 3250 C C . ALA A 1 411 ? -23.985 -6.080 9.636 1.00 95.50 411 ALA A C 1
ATOM 3252 O O . ALA A 1 411 ? -23.466 -6.586 8.640 1.00 95.50 411 ALA A O 1
ATOM 3253 N N . ASP A 1 412 ? -23.702 -4.843 10.051 1.00 90.62 412 ASP A N 1
ATOM 3254 C CA . ASP A 1 412 ? -22.788 -3.939 9.342 1.00 90.62 412 ASP A CA 1
ATOM 3255 C C . ASP A 1 412 ? -21.357 -4.496 9.303 1.00 90.62 412 ASP A C 1
ATOM 3257 O O . ASP A 1 412 ? -20.741 -4.553 8.239 1.00 90.62 412 ASP A O 1
ATOM 3261 N N . LEU A 1 413 ? -20.853 -5.000 10.437 1.00 88.94 413 LEU A N 1
ATOM 3262 C CA . LEU A 1 413 ? -19.522 -5.615 10.516 1.00 88.94 413 LEU A CA 1
ATOM 3263 C C . LEU A 1 413 ? -19.401 -6.866 9.640 1.00 88.94 413 LEU A C 1
ATOM 3265 O O . LEU A 1 413 ? -18.373 -7.073 9.000 1.00 88.94 413 LEU A O 1
ATOM 3269 N N . ARG A 1 414 ? -20.449 -7.696 9.570 1.00 90.81 414 ARG A N 1
ATOM 3270 C CA . ARG A 1 414 ? -20.474 -8.854 8.659 1.00 90.81 414 ARG A CA 1
ATOM 3271 C C . ARG A 1 414 ? -20.443 -8.421 7.199 1.00 90.81 414 ARG A C 1
ATOM 3273 O O . ARG A 1 414 ? -19.759 -9.051 6.398 1.00 90.81 414 ARG A O 1
ATOM 3280 N N . GLN A 1 415 ? -21.161 -7.357 6.848 1.00 93.81 415 GLN A N 1
ATOM 3281 C CA . GLN A 1 415 ? -21.147 -6.832 5.487 1.00 93.81 415 GLN A CA 1
ATOM 3282 C C . GLN A 1 415 ? -19.771 -6.259 5.121 1.00 93.81 415 GLN A C 1
ATOM 3284 O O . GLN A 1 415 ? -19.280 -6.521 4.023 1.00 93.81 415 GLN A O 1
ATOM 3289 N N . GLU A 1 416 ? -19.130 -5.522 6.032 1.00 90.19 416 GLU A N 1
ATOM 3290 C CA . GLU A 1 416 ? -17.763 -5.027 5.837 1.00 90.19 416 GLU A CA 1
ATOM 3291 C C . GLU A 1 416 ? -16.769 -6.185 5.678 1.00 90.19 416 GLU A C 1
ATOM 3293 O O . GLU A 1 416 ? -15.932 -6.149 4.775 1.00 90.19 416 GLU A O 1
ATOM 3298 N N . GLN A 1 417 ? -16.909 -7.246 6.482 1.00 86.12 417 GLN A N 1
ATOM 3299 C CA . GLN A 1 417 ? -16.089 -8.449 6.359 1.00 86.12 417 GLN A CA 1
ATOM 3300 C C . GLN A 1 417 ? -16.217 -9.073 4.963 1.00 86.12 417 GLN A C 1
ATOM 3302 O O . GLN A 1 417 ? -15.195 -9.293 4.318 1.00 86.12 417 GLN A O 1
ATOM 3307 N N . ILE A 1 418 ? -17.440 -9.283 4.464 1.00 90.94 418 ILE A N 1
ATOM 3308 C CA . ILE A 1 418 ? -17.681 -9.857 3.128 1.00 90.94 418 ILE A CA 1
ATOM 3309 C C . ILE A 1 418 ? -17.014 -9.009 2.038 1.00 90.94 418 ILE A C 1
ATOM 3311 O O . ILE A 1 418 ? -16.280 -9.534 1.206 1.00 90.94 418 ILE A O 1
ATOM 3315 N N . VAL A 1 419 ? -17.208 -7.687 2.065 1.00 90.19 419 VAL A N 1
ATOM 3316 C CA . VAL A 1 419 ? -16.597 -6.785 1.072 1.00 90.19 419 VAL A CA 1
ATOM 3317 C C . VAL A 1 419 ? -15.066 -6.815 1.163 1.00 90.19 419 VAL A C 1
ATOM 3319 O O . VAL A 1 419 ? -14.385 -6.755 0.138 1.00 90.19 419 VAL A O 1
ATOM 3322 N N . SER A 1 420 ? -14.509 -6.934 2.372 1.00 86.94 420 SER A N 1
ATOM 3323 C CA . SER A 1 420 ? -13.060 -7.043 2.573 1.00 86.94 420 SER A CA 1
ATOM 3324 C C . SER A 1 420 ? -12.489 -8.362 2.040 1.00 86.94 420 SER A C 1
ATOM 3326 O O . SER A 1 420 ? -11.423 -8.361 1.421 1.00 86.94 420 SER A O 1
ATOM 3328 N N . GLU A 1 421 ? -13.212 -9.469 2.221 1.00 87.44 421 GLU A N 1
ATOM 3329 C CA . GLU A 1 421 ? -12.840 -10.789 1.710 1.00 87.44 421 GLU A CA 1
ATOM 3330 C C . GLU A 1 421 ? -12.898 -10.816 0.175 1.00 87.44 421 GLU A C 1
ATOM 3332 O O . GLU A 1 421 ? -11.955 -11.292 -0.461 1.00 87.44 421 GLU A O 1
ATOM 3337 N N . ASP A 1 422 ? -13.928 -10.215 -0.430 1.00 86.81 422 ASP A N 1
ATOM 3338 C CA . ASP A 1 422 ? -14.046 -10.075 -1.887 1.00 86.81 422 ASP A CA 1
ATOM 3339 C C . ASP A 1 422 ? -12.909 -9.219 -2.473 1.00 86.81 422 ASP A C 1
ATOM 3341 O O . ASP A 1 422 ? -12.289 -9.587 -3.476 1.00 86.81 422 ASP A O 1
ATOM 3345 N N . ALA A 1 423 ? -12.571 -8.097 -1.828 1.00 86.69 423 ALA A N 1
ATOM 3346 C CA . ALA A 1 423 ? -11.455 -7.249 -2.247 1.00 86.69 423 ALA A CA 1
ATOM 3347 C C . ALA A 1 423 ? -10.110 -7.992 -2.166 1.00 86.69 423 ALA A C 1
ATOM 3349 O O . ALA A 1 423 ? -9.293 -7.908 -3.090 1.00 86.69 423 ALA A O 1
ATOM 3350 N N . LEU A 1 424 ? -9.892 -8.766 -1.096 1.00 88.62 424 LEU A N 1
ATOM 3351 C CA . LEU A 1 424 ? -8.706 -9.608 -0.943 1.00 88.62 424 LEU A CA 1
ATOM 3352 C C . LEU A 1 424 ? -8.640 -10.688 -2.032 1.00 88.62 424 LEU A C 1
ATOM 3354 O O . LEU A 1 424 ? -7.571 -10.929 -2.601 1.00 88.62 424 LEU A O 1
ATOM 3358 N N . HIS A 1 425 ? -9.773 -11.311 -2.358 1.00 88.88 425 HIS A N 1
ATOM 3359 C CA . HIS A 1 425 ? -9.856 -12.303 -3.423 1.00 88.88 425 HIS A CA 1
ATOM 3360 C C . HIS A 1 425 ? -9.478 -11.704 -4.785 1.00 88.88 425 HIS A C 1
ATOM 3362 O O . HIS A 1 425 ? -8.644 -12.271 -5.496 1.00 88.88 425 HIS A O 1
ATOM 3368 N N . HIS A 1 426 ? -10.009 -10.525 -5.123 1.00 87.31 426 HIS A N 1
ATOM 3369 C CA . HIS A 1 426 ? -9.657 -9.813 -6.354 1.00 87.31 426 HIS A CA 1
ATOM 3370 C C . HIS A 1 426 ? -8.175 -9.421 -6.412 1.00 87.31 426 HIS A C 1
ATOM 3372 O O . HIS A 1 426 ? -7.531 -9.625 -7.444 1.00 87.31 426 HIS A O 1
ATOM 3378 N N . ALA A 1 427 ? -7.605 -8.924 -5.310 1.00 85.00 427 ALA A N 1
ATOM 3379 C CA . ALA A 1 427 ? -6.181 -8.598 -5.239 1.00 85.00 427 ALA A CA 1
ATOM 3380 C C . ALA A 1 427 ? -5.299 -9.842 -5.446 1.00 85.00 427 ALA A C 1
ATOM 3382 O O . ALA A 1 427 ? -4.334 -9.807 -6.211 1.00 85.00 427 ALA A O 1
ATOM 3383 N N . SER A 1 428 ? -5.660 -10.969 -4.824 1.00 85.44 428 SER A N 1
ATOM 3384 C CA . SER A 1 428 ? -4.950 -12.241 -4.991 1.00 85.44 428 SER A CA 1
ATOM 3385 C C . SER A 1 428 ? -4.973 -12.726 -6.445 1.00 85.44 428 SER A C 1
ATOM 3387 O O . SER A 1 428 ? -3.930 -13.095 -6.993 1.00 85.44 428 SER A O 1
ATOM 3389 N N . GLN A 1 429 ? -6.133 -12.654 -7.108 1.00 88.25 429 GLN A N 1
ATOM 3390 C CA . GLN A 1 429 ? -6.255 -12.991 -8.528 1.00 88.25 429 GLN A CA 1
ATOM 3391 C C . GLN A 1 429 ? -5.404 -12.072 -9.419 1.00 88.25 429 GLN A C 1
ATOM 3393 O O . GLN A 1 429 ? -4.732 -12.560 -10.329 1.00 88.25 429 GLN A O 1
ATOM 3398 N N . ALA A 1 430 ? -5.385 -10.763 -9.147 1.00 88.00 430 ALA A N 1
ATOM 3399 C CA . ALA A 1 430 ? -4.590 -9.799 -9.906 1.00 88.00 430 ALA A CA 1
ATOM 3400 C C . ALA A 1 430 ? -3.082 -10.078 -9.792 1.00 88.00 430 ALA A C 1
ATOM 3402 O O . ALA A 1 430 ? -2.386 -10.128 -10.809 1.00 88.00 430 ALA A O 1
ATOM 3403 N N . PHE A 1 431 ? -2.579 -10.350 -8.581 1.00 90.56 431 PHE A N 1
ATOM 3404 C CA . PHE A 1 431 ? -1.180 -10.744 -8.387 1.00 90.56 431 PHE A CA 1
ATOM 3405 C C . PHE A 1 431 ? -0.850 -12.069 -9.074 1.00 90.56 431 PHE A C 1
ATOM 3407 O O . PHE A 1 431 ? 0.225 -12.211 -9.655 1.00 90.56 431 PHE A O 1
ATOM 3414 N N . HIS A 1 432 ? -1.772 -13.033 -9.065 1.00 90.06 432 HIS A N 1
ATOM 3415 C CA . HIS A 1 432 ? -1.573 -14.296 -9.772 1.00 90.06 432 HIS A CA 1
ATOM 3416 C C . HIS A 1 432 ? -1.489 -14.104 -11.296 1.00 90.06 432 HIS A C 1
ATOM 3418 O O . HIS A 1 432 ? -0.637 -14.709 -11.957 1.00 90.06 432 HIS A O 1
ATOM 3424 N N . ALA A 1 433 ? -2.326 -13.226 -11.856 1.00 90.88 433 ALA A N 1
ATOM 3425 C CA . ALA A 1 433 ? -2.282 -12.862 -13.269 1.00 90.88 433 ALA A CA 1
ATOM 3426 C C . ALA A 1 433 ? -0.960 -12.164 -13.635 1.00 90.88 433 ALA A C 1
ATOM 3428 O O . ALA A 1 433 ? -0.311 -12.564 -14.603 1.00 90.88 433 ALA A O 1
ATOM 3429 N N . GLN A 1 434 ? -0.509 -11.196 -12.828 1.00 94.12 434 GLN A N 1
ATOM 3430 C CA . GLN A 1 434 ? 0.783 -10.523 -13.020 1.00 94.12 434 GLN A CA 1
ATOM 3431 C C . GLN A 1 434 ? 1.960 -11.501 -12.931 1.00 94.12 434 GLN A C 1
ATOM 3433 O O . GLN A 1 434 ? 2.827 -11.504 -13.801 1.00 94.12 434 GLN A O 1
ATOM 3438 N N . LEU A 1 435 ? 1.966 -12.392 -11.935 1.00 93.69 435 LEU A N 1
ATOM 3439 C CA . LEU A 1 435 ? 2.999 -13.420 -11.793 1.00 93.69 435 LEU A CA 1
ATOM 3440 C C . LEU A 1 435 ? 3.059 -14.335 -13.022 1.00 93.69 435 LEU A C 1
ATOM 3442 O O . LEU A 1 435 ? 4.140 -14.721 -13.465 1.00 93.69 435 LEU A O 1
ATOM 3446 N N . THR A 1 436 ? 1.900 -14.688 -13.575 1.00 94.00 436 THR A N 1
ATOM 3447 C CA . THR A 1 436 ? 1.817 -15.504 -14.789 1.00 94.00 436 THR A CA 1
ATOM 3448 C C . THR A 1 436 ? 2.361 -14.750 -16.002 1.00 94.00 436 THR A C 1
ATOM 3450 O O . THR A 1 436 ? 3.144 -15.322 -16.758 1.00 94.00 436 THR A O 1
ATOM 3453 N N . ALA A 1 437 ? 2.028 -13.465 -16.156 1.00 91.75 437 ALA A N 1
ATOM 3454 C CA . ALA A 1 437 ? 2.559 -12.621 -17.226 1.00 91.75 437 ALA A CA 1
ATOM 3455 C C . ALA A 1 437 ? 4.092 -12.512 -17.166 1.00 91.75 437 ALA A C 1
ATOM 3457 O O . ALA A 1 437 ? 4.758 -12.780 -18.163 1.00 91.75 437 ALA A O 1
ATOM 3458 N N . VAL A 1 438 ? 4.657 -12.243 -15.983 1.00 92.25 438 VAL A N 1
ATOM 3459 C CA . VAL A 1 438 ? 6.116 -12.169 -15.780 1.00 92.25 438 VAL A CA 1
ATOM 3460 C C . VAL A 1 438 ? 6.792 -13.508 -16.073 1.00 92.25 438 VAL A C 1
ATOM 3462 O O . VAL A 1 438 ? 7.858 -13.545 -16.680 1.00 92.25 438 VAL A O 1
ATOM 3465 N N . LYS A 1 439 ? 6.184 -14.639 -15.690 1.00 95.06 439 LYS A N 1
ATOM 3466 C CA . LYS A 1 439 ? 6.715 -15.970 -16.037 1.00 95.06 439 LYS A CA 1
ATOM 3467 C C . LYS A 1 439 ? 6.758 -16.193 -17.549 1.00 95.06 439 LYS A C 1
ATOM 3469 O O . LYS A 1 439 ? 7.738 -16.747 -18.048 1.00 95.06 439 LYS A O 1
ATOM 3474 N N . ILE A 1 440 ? 5.717 -15.767 -18.265 1.00 95.69 440 ILE A N 1
ATOM 3475 C CA . ILE A 1 440 ? 5.668 -15.849 -19.728 1.00 95.69 440 ILE A CA 1
ATOM 3476 C C . ILE A 1 440 ? 6.753 -14.954 -20.335 1.00 95.69 440 ILE A C 1
ATOM 3478 O O . ILE A 1 440 ? 7.539 -15.440 -21.145 1.00 95.69 440 ILE A O 1
ATOM 3482 N N . GLU A 1 441 ? 6.863 -13.699 -19.907 1.00 94.88 441 GLU A N 1
ATOM 3483 C CA . GLU A 1 441 ? 7.895 -12.769 -20.379 1.00 94.88 441 GLU A CA 1
ATOM 3484 C C . GLU A 1 441 ? 9.308 -13.313 -20.131 1.00 94.88 441 GLU A C 1
ATOM 3486 O O . GLU A 1 441 ? 10.133 -13.348 -21.039 1.00 94.88 441 GLU A O 1
ATOM 3491 N N . ASN A 1 442 ? 9.572 -13.850 -18.939 1.00 92.12 442 ASN A N 1
ATOM 3492 C CA . ASN A 1 442 ? 10.862 -14.450 -18.605 1.00 92.12 442 ASN A CA 1
ATOM 3493 C C . ASN A 1 442 ? 11.183 -15.647 -19.519 1.00 92.12 442 ASN A C 1
ATOM 3495 O O . ASN A 1 442 ? 12.302 -15.777 -20.014 1.00 92.12 442 ASN A O 1
ATOM 3499 N N . SER A 1 443 ? 10.186 -16.485 -19.829 1.00 96.12 443 SER A N 1
ATOM 3500 C CA . SER A 1 443 ? 10.361 -17.582 -20.788 1.00 96.12 443 SER A CA 1
ATOM 3501 C C . SER A 1 443 ? 10.668 -17.089 -22.211 1.00 96.12 443 SER A C 1
ATOM 3503 O O . SER A 1 443 ? 11.501 -17.683 -22.897 1.00 96.12 443 SER A O 1
ATOM 3505 N N . GLN A 1 444 ? 10.059 -15.978 -22.637 1.00 95.56 444 GLN A N 1
ATOM 3506 C CA . GLN A 1 444 ? 10.315 -15.357 -23.939 1.00 95.56 444 GLN A CA 1
ATOM 3507 C C . GLN A 1 444 ? 11.712 -14.739 -23.999 1.00 95.56 444 GLN A C 1
ATOM 3509 O O . GLN A 1 444 ? 12.445 -14.991 -24.953 1.00 95.56 444 GLN A O 1
ATOM 3514 N N . LEU A 1 445 ? 12.109 -13.994 -22.964 1.00 95.12 445 LEU A N 1
ATOM 3515 C CA . LEU A 1 445 ? 13.446 -13.414 -22.845 1.00 95.12 445 LEU A CA 1
ATOM 3516 C C . LEU A 1 445 ? 14.522 -14.497 -22.838 1.00 95.12 445 LEU A C 1
ATOM 3518 O O . LEU A 1 445 ? 15.525 -14.362 -23.530 1.00 95.12 445 LEU A O 1
ATOM 3522 N N . LYS A 1 446 ? 14.290 -15.604 -22.125 1.00 95.88 446 LYS A N 1
ATOM 3523 C CA . LYS A 1 446 ? 15.199 -16.751 -22.136 1.00 95.88 446 LYS A CA 1
ATOM 3524 C C . LYS A 1 446 ? 15.335 -17.351 -23.536 1.00 95.88 446 LYS A C 1
ATOM 3526 O O . LYS A 1 446 ? 16.449 -17.567 -23.995 1.00 95.88 446 LYS A O 1
ATOM 3531 N N . SER A 1 447 ? 14.224 -17.547 -24.248 1.00 96.69 447 SER A N 1
ATOM 3532 C CA . SER A 1 447 ? 14.266 -18.026 -25.635 1.00 96.69 447 SER A CA 1
ATOM 3533 C C . SER A 1 447 ? 14.983 -17.052 -26.577 1.00 96.69 447 SER A C 1
ATOM 3535 O O . SER A 1 447 ? 15.677 -17.498 -27.489 1.00 96.69 447 SER A O 1
ATOM 3537 N N . ALA A 1 448 ? 14.804 -15.742 -26.394 1.00 96.12 448 ALA A N 1
ATOM 3538 C CA . ALA A 1 448 ? 15.478 -14.720 -27.190 1.00 96.12 448 ALA A CA 1
ATOM 3539 C C . ALA A 1 448 ? 16.987 -14.695 -26.907 1.00 96.12 448 ALA A C 1
ATOM 3541 O O . ALA A 1 448 ? 17.782 -14.619 -27.841 1.00 96.12 448 ALA A O 1
ATOM 3542 N N . LEU A 1 449 ? 17.379 -14.831 -25.637 1.00 96.50 449 LEU A N 1
ATOM 3543 C CA . LEU A 1 449 ? 18.773 -14.943 -25.218 1.00 96.50 449 LEU A CA 1
ATOM 3544 C C . LEU A 1 449 ? 19.440 -16.182 -25.826 1.00 96.50 449 LEU A C 1
ATOM 3546 O O . LEU A 1 449 ? 20.520 -16.069 -26.397 1.00 96.50 449 LEU A O 1
ATOM 3550 N N . ASP A 1 450 ? 18.775 -17.338 -25.771 1.00 96.56 450 ASP A N 1
ATOM 3551 C CA . ASP A 1 450 ? 19.277 -18.578 -26.373 1.00 96.56 450 ASP A CA 1
ATOM 3552 C C . ASP A 1 450 ? 19.424 -18.449 -27.899 1.00 96.56 450 ASP A C 1
ATOM 3554 O O . ASP A 1 450 ? 20.357 -18.992 -28.491 1.00 96.56 450 ASP A O 1
ATOM 3558 N N . GLN A 1 451 ? 18.508 -17.734 -28.563 1.00 96.62 451 GLN A N 1
ATOM 3559 C CA . GLN A 1 451 ? 18.600 -17.472 -29.999 1.00 96.62 451 GLN A CA 1
ATOM 3560 C C . GLN A 1 451 ? 19.775 -16.548 -30.331 1.00 96.62 451 GLN A C 1
ATOM 3562 O O . GLN A 1 451 ? 20.486 -16.797 -31.303 1.00 96.62 451 GLN A O 1
ATOM 3567 N N . GLU A 1 452 ? 19.981 -15.492 -29.547 1.00 93.81 452 GLU A N 1
ATOM 3568 C CA . GLU A 1 452 ? 21.090 -14.566 -29.757 1.00 93.81 452 GLU A CA 1
ATOM 3569 C C . GLU A 1 452 ? 22.438 -15.239 -29.478 1.00 93.81 452 GLU A C 1
ATOM 3571 O O . GLU A 1 452 ? 23.369 -15.052 -30.255 1.00 93.81 452 G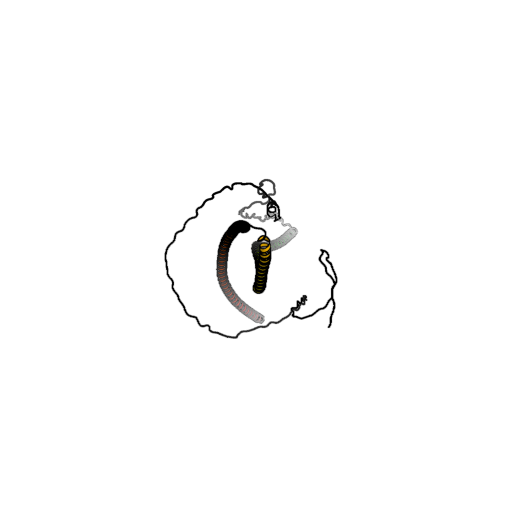LU A O 1
ATOM 3576 N N . GLY A 1 453 ? 22.511 -16.114 -28.468 1.00 96.50 453 GLY A N 1
ATOM 3577 C CA . GLY A 1 453 ? 23.672 -16.972 -28.216 1.00 96.50 453 GLY A CA 1
ATOM 3578 C C . GLY A 1 453 ? 24.042 -17.848 -29.418 1.00 96.50 453 GLY A C 1
ATOM 3579 O O . GLY A 1 453 ? 25.206 -17.927 -29.793 1.00 96.50 453 GLY A O 1
ATOM 3580 N N . ARG A 1 454 ? 23.055 -18.432 -30.111 1.00 95.88 454 ARG A N 1
ATOM 3581 C CA . ARG A 1 454 ? 23.328 -19.184 -31.352 1.00 95.88 454 ARG A CA 1
ATOM 3582 C C . ARG A 1 454 ? 23.824 -18.285 -32.483 1.00 95.88 454 ARG A C 1
ATOM 3584 O O . ARG A 1 454 ? 24.724 -18.670 -33.218 1.00 95.88 454 ARG A O 1
ATOM 3591 N N . LYS A 1 455 ? 23.268 -17.077 -32.636 1.00 96.38 455 LYS A N 1
ATOM 3592 C CA . LYS A 1 455 ? 23.733 -16.138 -33.673 1.00 96.38 455 LYS A CA 1
ATOM 3593 C C . LYS A 1 455 ? 25.159 -15.666 -33.419 1.00 96.38 455 LYS A C 1
ATOM 3595 O O . LYS A 1 455 ? 25.919 -15.510 -34.373 1.00 96.38 455 LYS A O 1
ATOM 3600 N N . THR A 1 456 ? 25.524 -15.406 -32.165 1.00 95.44 456 THR A N 1
ATOM 3601 C CA . THR A 1 456 ? 26.895 -15.012 -31.824 1.00 95.44 456 THR A CA 1
ATOM 3602 C C . THR A 1 456 ? 27.866 -16.159 -32.075 1.00 95.44 456 THR A C 1
ATOM 3604 O O . THR A 1 456 ? 28.924 -15.912 -32.649 1.00 95.44 456 THR A O 1
ATOM 3607 N N . GLU A 1 457 ? 27.493 -17.403 -31.754 1.00 96.50 457 GLU A N 1
ATOM 3608 C CA . GLU A 1 457 ? 28.254 -18.603 -32.129 1.00 96.50 457 GLU A CA 1
ATOM 3609 C C . GLU A 1 457 ? 28.442 -18.703 -33.654 1.00 96.50 457 GLU A C 1
ATOM 3611 O O . GLU A 1 457 ? 29.578 -18.790 -34.119 1.00 96.50 457 GLU A O 1
ATOM 3616 N N . GLU A 1 458 ? 27.372 -18.574 -34.448 1.00 96.56 458 GLU A N 1
ATOM 3617 C CA . GLU A 1 458 ? 27.442 -18.594 -35.921 1.00 96.56 458 GLU A CA 1
ATOM 3618 C C . GLU A 1 458 ? 28.334 -17.479 -36.499 1.00 96.56 458 GLU A C 1
ATOM 3620 O O . GLU A 1 458 ? 29.083 -17.690 -37.459 1.00 96.56 458 GLU A O 1
ATOM 3625 N N . LEU A 1 459 ? 28.251 -16.262 -35.954 1.00 95.31 459 LEU A N 1
ATOM 3626 C CA . LEU A 1 459 ? 29.099 -15.144 -36.374 1.00 95.31 459 LEU A CA 1
ATOM 3627 C C . LEU A 1 459 ? 30.562 -15.377 -35.994 1.00 95.31 459 LEU A C 1
ATOM 3629 O O . LEU A 1 459 ? 31.448 -15.070 -36.791 1.00 95.31 459 LEU A O 1
ATOM 3633 N N . ASN A 1 460 ? 30.815 -15.952 -34.819 1.00 95.44 460 ASN A N 1
ATOM 3634 C CA . ASN A 1 460 ? 32.155 -16.300 -34.369 1.00 95.44 460 ASN A CA 1
ATOM 3635 C C . ASN A 1 460 ? 32.774 -17.396 -35.252 1.00 95.44 460 ASN A C 1
ATOM 3637 O O . ASN A 1 460 ? 33.941 -17.307 -35.623 1.00 95.44 460 ASN A O 1
ATOM 3641 N N . GLU A 1 461 ? 31.991 -18.394 -35.672 1.00 96.69 461 GLU A N 1
ATOM 3642 C CA . GLU A 1 461 ? 32.428 -19.397 -36.651 1.00 96.69 461 GLU A CA 1
ATOM 3643 C C . GLU A 1 461 ? 32.792 -18.768 -38.004 1.00 96.69 461 GLU A C 1
ATOM 3645 O O . GLU A 1 461 ? 33.852 -19.071 -38.559 1.00 96.69 461 GLU A O 1
ATOM 3650 N N . LYS A 1 462 ? 31.966 -17.847 -38.521 1.00 96.31 462 LYS A N 1
ATOM 3651 C CA . LYS A 1 462 ? 32.256 -17.111 -39.768 1.00 96.31 462 LYS A CA 1
ATOM 3652 C C . LYS A 1 462 ? 33.503 -16.239 -39.652 1.00 96.31 462 LYS A C 1
ATOM 3654 O O . LYS A 1 462 ? 34.295 -16.188 -40.592 1.00 96.31 462 LYS A O 1
ATOM 3659 N N . LEU A 1 463 ? 33.687 -15.571 -38.514 1.00 95.19 463 LEU A N 1
ATOM 3660 C CA . LEU A 1 463 ? 34.882 -14.780 -38.235 1.00 95.19 463 LEU A CA 1
ATOM 3661 C C . LEU A 1 463 ? 36.126 -15.671 -38.245 1.00 95.19 463 LEU A C 1
ATOM 3663 O O . LEU A 1 463 ? 37.064 -15.389 -38.983 1.00 95.19 463 LEU A O 1
ATOM 3667 N N . ASN A 1 464 ? 36.098 -16.792 -37.520 1.00 95.69 464 ASN A N 1
ATOM 3668 C CA . ASN A 1 464 ? 37.199 -17.757 -37.486 1.00 95.69 464 ASN A CA 1
ATOM 3669 C C . ASN A 1 464 ? 37.521 -18.326 -38.878 1.00 95.69 464 ASN A C 1
ATOM 3671 O O . ASN A 1 464 ? 38.693 -18.512 -39.214 1.00 95.69 464 ASN A O 1
ATOM 3675 N N . ALA A 1 465 ? 36.501 -18.587 -39.702 1.00 95.94 465 ALA A N 1
ATOM 3676 C CA . ALA A 1 465 ? 36.682 -19.031 -41.082 1.00 95.94 465 ALA A CA 1
ATOM 3677 C C . ALA A 1 465 ? 37.363 -17.956 -41.949 1.00 95.94 465 ALA A C 1
ATOM 3679 O O . ALA A 1 465 ? 38.326 -18.264 -42.648 1.00 95.94 465 ALA A O 1
ATOM 3680 N N . SER A 1 466 ? 36.920 -16.699 -41.850 1.00 94.81 466 SER A N 1
ATOM 3681 C CA . SER A 1 466 ? 37.520 -15.553 -42.550 1.00 94.81 466 SER A CA 1
ATOM 3682 C C . SER A 1 466 ? 38.962 -15.291 -42.103 1.00 94.81 466 SER A C 1
ATOM 3684 O O . SER A 1 466 ? 39.854 -15.107 -42.926 1.00 94.81 466 SER A O 1
ATOM 3686 N N . GLU A 1 467 ? 39.237 -15.354 -40.797 1.00 96.06 467 GLU A N 1
ATOM 3687 C CA . GLU A 1 467 ? 40.602 -15.254 -40.278 1.00 96.06 467 GLU A CA 1
ATOM 3688 C C . GLU A 1 467 ? 41.495 -16.379 -40.802 1.00 96.06 467 GLU A C 1
ATOM 3690 O O . GLU A 1 467 ? 42.667 -16.151 -41.094 1.00 96.06 467 GLU A O 1
ATOM 3695 N N . LYS A 1 468 ? 40.969 -17.603 -40.916 1.00 96.00 468 LYS A N 1
ATOM 3696 C CA . LYS A 1 468 ? 41.712 -18.724 -41.496 1.00 96.00 468 LYS A CA 1
ATOM 3697 C C . LYS A 1 468 ? 42.019 -18.480 -42.976 1.00 96.00 468 LYS A C 1
ATOM 3699 O O . LYS A 1 468 ? 43.167 -18.658 -43.366 1.00 96.00 468 LYS A O 1
ATOM 3704 N N . GLU A 1 469 ? 41.040 -18.030 -43.758 1.00 96.25 469 GLU A N 1
ATOM 3705 C CA . GLU A 1 469 ? 41.223 -17.677 -45.172 1.00 96.25 469 GLU A CA 1
ATOM 3706 C C . GLU A 1 469 ? 42.255 -16.551 -45.344 1.00 96.25 469 GLU A C 1
ATOM 3708 O O . GLU A 1 469 ? 43.146 -16.646 -46.185 1.00 96.25 469 GLU A O 1
ATOM 3713 N N . ASN A 1 470 ? 42.196 -15.507 -44.513 1.00 94.25 470 ASN A N 1
ATOM 3714 C CA . ASN A 1 470 ? 43.181 -14.425 -44.537 1.00 94.25 470 ASN A CA 1
ATOM 3715 C C . ASN A 1 470 ? 44.583 -14.925 -44.177 1.00 94.25 470 ASN A C 1
ATOM 3717 O O . ASN A 1 470 ? 45.532 -14.604 -44.883 1.00 94.25 470 ASN A O 1
ATOM 3721 N N . ARG A 1 471 ? 44.722 -15.782 -43.154 1.00 95.56 471 ARG A N 1
ATOM 3722 C CA . ARG A 1 471 ? 46.014 -16.411 -42.819 1.00 95.56 471 ARG A CA 1
ATOM 3723 C C . ARG A 1 471 ? 46.562 -17.267 -43.964 1.00 95.56 471 ARG A C 1
ATOM 3725 O O . ARG A 1 471 ? 47.776 -17.399 -44.081 1.00 95.56 471 ARG A O 1
ATOM 3732 N N . GLU A 1 472 ? 45.702 -17.898 -44.763 1.00 95.69 472 GLU A N 1
ATOM 3733 C CA . GLU A 1 472 ? 46.112 -18.654 -45.954 1.00 95.69 472 GLU A CA 1
ATOM 3734 C C . GLU A 1 472 ? 46.590 -17.711 -47.069 1.00 95.69 472 GLU A C 1
ATOM 3736 O O . GLU A 1 472 ? 47.695 -17.898 -47.574 1.00 95.69 472 GLU A O 1
ATOM 3741 N N . LYS A 1 473 ? 45.847 -16.637 -47.367 1.00 94.62 473 LYS A N 1
ATOM 3742 C CA . LYS A 1 473 ? 46.266 -15.606 -48.336 1.00 94.62 473 LYS A CA 1
ATOM 3743 C C . LYS A 1 473 ? 47.561 -14.900 -47.934 1.00 94.62 473 LYS A C 1
ATOM 3745 O O . LYS A 1 473 ? 48.408 -14.657 -48.786 1.00 94.62 473 LYS A O 1
ATOM 3750 N N . ASP A 1 474 ? 47.746 -14.606 -46.648 1.00 95.31 474 ASP A N 1
ATOM 3751 C CA . ASP A 1 474 ? 48.980 -14.005 -46.133 1.00 95.31 474 ASP A CA 1
ATOM 3752 C C . ASP A 1 474 ? 50.190 -14.921 -46.363 1.00 95.31 474 ASP A C 1
ATOM 3754 O O . ASP A 1 474 ? 51.274 -14.440 -46.692 1.00 95.31 474 ASP A O 1
ATOM 3758 N N . LYS A 1 475 ? 50.016 -16.245 -46.235 1.00 95.44 475 LYS A N 1
ATOM 3759 C CA . LYS A 1 475 ? 51.070 -17.218 -46.565 1.00 95.44 475 LYS A CA 1
ATOM 3760 C C . LYS A 1 475 ? 51.361 -17.249 -48.061 1.00 95.44 475 LYS A C 1
ATOM 3762 O O . LYS A 1 475 ? 52.524 -17.208 -48.437 1.00 95.44 475 LYS A O 1
ATOM 3767 N N . GLU A 1 476 ? 50.331 -17.262 -48.908 1.00 95.06 476 GLU A N 1
ATOM 3768 C CA . GLU A 1 476 ? 50.514 -17.211 -50.366 1.00 95.06 476 GLU A CA 1
ATOM 3769 C C . GLU A 1 476 ? 51.247 -15.935 -50.807 1.00 95.06 476 GLU A C 1
ATOM 3771 O O . GLU A 1 476 ? 52.130 -15.992 -51.661 1.00 95.06 476 GLU A O 1
ATOM 3776 N N . LEU A 1 477 ? 50.929 -14.787 -50.199 1.00 93.94 477 LEU A N 1
ATOM 3777 C CA . LEU A 1 477 ? 51.638 -13.529 -50.443 1.00 93.94 477 LEU A CA 1
ATOM 3778 C C . LEU A 1 477 ? 53.107 -13.607 -50.011 1.00 93.94 477 LEU A C 1
ATOM 3780 O O . LEU A 1 477 ? 53.976 -13.173 -50.762 1.00 93.94 477 LEU A O 1
ATOM 3784 N N . GLN A 1 478 ? 53.401 -14.197 -48.849 1.00 93.81 478 GLN A N 1
ATOM 3785 C CA . GLN A 1 478 ? 54.782 -14.417 -48.400 1.00 93.81 478 GLN A CA 1
ATOM 3786 C C . GLN A 1 478 ? 55.563 -15.335 -49.350 1.00 93.81 478 GLN A C 1
ATOM 3788 O O . GLN A 1 478 ? 56.720 -15.046 -49.665 1.00 93.81 478 GLN A O 1
ATOM 3793 N N . ASP A 1 479 ? 54.938 -16.408 -49.839 1.00 94.94 479 ASP A N 1
ATOM 3794 C CA . ASP A 1 479 ? 55.546 -17.326 -50.805 1.00 94.94 479 ASP A CA 1
ATOM 3795 C C . ASP A 1 479 ? 55.808 -16.627 -52.153 1.00 94.94 479 ASP A C 1
ATOM 3797 O O . ASP A 1 479 ? 56.878 -16.791 -52.747 1.00 94.94 479 ASP A O 1
ATOM 3801 N N . LEU A 1 480 ? 54.872 -15.791 -52.624 1.00 93.00 480 LEU A N 1
ATOM 3802 C CA . LEU A 1 480 ? 55.042 -14.972 -53.830 1.00 93.00 480 LEU A CA 1
ATOM 3803 C C . LEU A 1 480 ? 56.164 -13.941 -53.678 1.00 93.00 480 LEU A C 1
ATOM 3805 O O . LEU A 1 480 ? 56.977 -13.794 -54.593 1.00 93.00 480 LEU A O 1
ATOM 3809 N N . ASP A 1 481 ? 56.247 -13.262 -52.534 1.00 93.06 481 ASP A N 1
ATOM 3810 C CA . ASP A 1 481 ? 57.336 -12.333 -52.228 1.00 93.06 481 ASP A CA 1
ATOM 3811 C C . ASP A 1 481 ? 58.687 -13.058 -52.208 1.00 93.06 481 ASP A C 1
ATOM 3813 O O . ASP A 1 481 ? 59.671 -12.558 -52.765 1.00 93.06 481 ASP A O 1
ATOM 3817 N N . HIS A 1 482 ? 58.752 -14.261 -51.628 1.00 92.50 482 HIS A N 1
ATOM 3818 C CA . HIS A 1 482 ? 59.964 -15.077 -51.642 1.00 92.50 482 HIS A CA 1
ATOM 3819 C C . HIS A 1 482 ? 60.369 -15.455 -53.075 1.00 92.50 482 HIS A C 1
ATOM 3821 O O . HIS A 1 482 ? 61.535 -15.277 -53.447 1.00 92.50 482 HIS A O 1
ATOM 3827 N N . MET A 1 483 ? 59.423 -15.921 -53.893 1.00 93.00 483 MET A N 1
ATOM 3828 C CA . MET A 1 483 ? 59.655 -16.247 -55.304 1.00 93.00 483 MET A CA 1
ATOM 3829 C C . MET A 1 483 ? 60.114 -15.024 -56.106 1.00 93.00 483 MET A C 1
ATOM 3831 O O . MET A 1 483 ? 61.051 -15.116 -56.900 1.00 93.00 483 MET A O 1
ATOM 3835 N N . HIS A 1 484 ? 59.505 -13.857 -55.879 1.00 90.88 484 HIS A N 1
ATOM 3836 C CA . HIS A 1 484 ? 59.908 -12.607 -56.519 1.00 90.88 484 HIS A CA 1
ATOM 3837 C C . HIS A 1 484 ? 61.351 -12.232 -56.152 1.00 90.88 484 HIS A C 1
ATOM 3839 O O . HIS A 1 484 ? 62.149 -11.908 -57.032 1.00 90.88 484 HIS A O 1
ATOM 3845 N N . GLN A 1 485 ? 61.725 -12.339 -54.872 1.00 92.00 485 GLN A N 1
ATOM 3846 C CA . GLN A 1 485 ? 63.102 -12.093 -54.435 1.00 92.00 485 GLN A CA 1
ATOM 3847 C C . GLN A 1 485 ? 64.108 -13.080 -55.052 1.00 92.00 485 GLN A C 1
ATOM 3849 O O . GLN A 1 485 ? 65.235 -12.689 -55.359 1.00 92.00 485 GLN A O 1
ATOM 3854 N N . GLU A 1 486 ? 63.752 -14.356 -55.224 1.00 91.12 486 GLU A N 1
ATOM 3855 C CA . GLU A 1 486 ? 64.610 -15.335 -55.909 1.00 91.12 486 GLU A CA 1
ATOM 3856 C C . GLU A 1 486 ? 64.788 -15.015 -57.393 1.00 91.12 486 GLU A C 1
ATOM 3858 O O . GLU A 1 486 ? 65.916 -15.030 -57.890 1.00 91.12 486 GLU A O 1
ATOM 3863 N N . LEU A 1 487 ? 63.704 -14.662 -58.090 1.00 91.00 487 LEU A N 1
ATOM 3864 C CA . LEU A 1 487 ? 63.763 -14.221 -59.484 1.00 91.00 487 LEU A CA 1
ATOM 3865 C C . LEU A 1 487 ? 64.620 -12.962 -59.638 1.00 91.00 487 LEU A C 1
ATOM 3867 O O . LEU A 1 487 ? 65.433 -12.889 -60.557 1.00 91.00 487 LEU A O 1
ATOM 3871 N N . GLU A 1 488 ? 64.505 -12.003 -58.719 1.00 87.81 488 GLU A N 1
ATOM 3872 C CA . GLU A 1 488 ? 65.325 -10.791 -58.725 1.00 87.81 488 GLU A CA 1
ATOM 3873 C C . GLU A 1 488 ? 66.813 -11.103 -58.482 1.00 87.81 488 GLU A C 1
ATOM 3875 O O . GLU A 1 488 ? 67.683 -10.543 -59.154 1.00 87.81 488 GLU A O 1
ATOM 3880 N N . ARG A 1 489 ? 67.135 -12.031 -57.566 1.00 88.12 489 ARG A N 1
ATOM 3881 C CA . ARG A 1 489 ? 68.515 -12.511 -57.354 1.00 88.12 489 ARG A CA 1
ATOM 3882 C C . ARG A 1 489 ? 69.065 -13.229 -58.586 1.00 88.12 489 ARG A C 1
ATOM 3884 O O . ARG A 1 489 ? 70.203 -12.967 -58.974 1.00 88.12 489 ARG A O 1
ATOM 3891 N N . ASN A 1 490 ? 68.270 -14.091 -59.219 1.00 88.62 490 ASN A N 1
ATOM 3892 C CA . ASN A 1 490 ? 68.657 -14.792 -60.443 1.00 88.62 490 ASN A CA 1
ATOM 3893 C C . ASN A 1 490 ? 68.891 -13.815 -61.600 1.00 88.62 490 ASN A C 1
ATOM 3895 O O . ASN A 1 490 ? 69.917 -13.910 -62.269 1.00 88.62 490 ASN A O 1
ATOM 3899 N N . ALA A 1 491 ? 68.003 -12.836 -61.790 1.00 85.06 491 ALA A N 1
ATOM 3900 C CA . ALA A 1 491 ? 68.155 -11.797 -62.806 1.00 85.06 491 ALA A CA 1
ATOM 3901 C C . ALA A 1 491 ? 69.414 -10.944 -62.578 1.00 85.06 491 ALA A C 1
ATOM 3903 O O . ALA A 1 491 ? 70.140 -10.664 -63.530 1.00 85.06 491 ALA A O 1
ATOM 3904 N N . LYS A 1 492 ? 69.724 -10.581 -61.323 1.00 85.56 492 LYS A N 1
ATOM 3905 C CA . LYS A 1 492 ? 70.990 -9.907 -60.974 1.00 85.56 492 LYS A CA 1
ATOM 3906 C C . LYS A 1 492 ? 72.204 -10.783 -61.297 1.00 85.56 492 LYS A C 1
ATOM 3908 O O . LYS A 1 492 ? 73.132 -10.305 -61.935 1.00 85.56 492 LYS A O 1
ATOM 3913 N N . SER A 1 493 ? 72.170 -12.072 -60.947 1.00 83.81 493 SER A N 1
ATOM 3914 C CA . SER A 1 493 ? 73.250 -13.013 -61.278 1.00 83.81 493 SER A CA 1
ATOM 3915 C C . SER A 1 493 ? 73.455 -13.181 -62.790 1.00 83.81 493 SER A C 1
ATOM 3917 O O . SER A 1 493 ? 74.593 -13.278 -63.243 1.00 83.81 493 SER A O 1
ATOM 3919 N N . GLU A 1 494 ? 72.383 -13.209 -63.582 1.00 81.19 494 GLU A N 1
ATOM 3920 C CA . GLU A 1 494 ? 72.447 -13.240 -65.051 1.00 81.19 494 GLU A CA 1
ATOM 3921 C C . GLU A 1 494 ? 73.045 -11.949 -65.627 1.00 81.19 494 GLU A C 1
ATOM 3923 O O . GLU A 1 494 ? 73.897 -12.008 -66.515 1.00 81.19 494 GLU A O 1
ATOM 3928 N N . LEU A 1 495 ? 72.649 -10.787 -65.096 1.00 80.12 495 LEU A N 1
ATOM 3929 C CA . LEU A 1 495 ? 73.203 -9.489 -65.486 1.00 80.12 495 LEU A CA 1
ATOM 3930 C C . LEU A 1 495 ? 74.708 -9.408 -65.185 1.00 80.12 495 LEU A C 1
ATOM 3932 O O . LEU A 1 495 ? 75.489 -8.970 -66.029 1.00 80.12 495 LEU A O 1
ATOM 3936 N N . ASP A 1 496 ? 75.122 -9.883 -64.009 1.00 79.75 496 ASP A N 1
ATOM 3937 C CA . ASP A 1 496 ? 76.529 -9.933 -63.609 1.00 79.75 496 ASP A CA 1
ATOM 3938 C C . ASP A 1 496 ? 77.338 -10.879 -64.507 1.00 79.75 496 ASP A C 1
ATOM 3940 O O . ASP A 1 496 ? 78.451 -10.542 -64.902 1.00 79.75 496 ASP A O 1
ATOM 3944 N N . LYS A 1 497 ? 76.776 -12.029 -64.907 1.00 79.38 497 LYS A N 1
ATOM 3945 C CA . LYS A 1 497 ? 77.411 -12.929 -65.888 1.00 79.38 497 LYS A CA 1
ATOM 3946 C C . LYS A 1 497 ? 77.564 -12.272 -67.262 1.00 79.38 497 LYS A C 1
ATOM 3948 O O . LYS A 1 497 ? 78.588 -12.477 -67.906 1.00 79.38 497 LYS A O 1
ATOM 3953 N N . MET A 1 498 ? 76.577 -11.492 -67.709 1.00 71.62 498 MET A N 1
ATOM 3954 C CA . MET A 1 498 ? 76.647 -10.775 -68.989 1.00 71.62 498 MET A CA 1
ATOM 3955 C C . MET A 1 498 ? 77.654 -9.620 -68.980 1.00 71.62 498 MET A C 1
ATOM 3957 O O . MET A 1 498 ? 78.247 -9.349 -70.014 1.00 71.62 498 MET A O 1
ATOM 3961 N N . ASN A 1 499 ? 77.898 -8.979 -67.835 1.00 68.81 499 ASN A N 1
ATOM 3962 C CA . ASN A 1 499 ? 78.897 -7.909 -67.708 1.00 68.81 499 ASN A CA 1
ATOM 3963 C C . ASN A 1 499 ? 80.357 -8.409 -67.628 1.00 68.81 499 ASN A C 1
ATOM 3965 O O . ASN A 1 499 ? 81.275 -7.592 -67.575 1.00 68.81 499 ASN A O 1
ATOM 3969 N N . VAL A 1 500 ? 80.582 -9.727 -67.581 1.00 59.97 500 VAL A N 1
ATOM 3970 C CA . VAL A 1 500 ? 81.916 -10.357 -67.487 1.00 59.97 500 VAL A CA 1
ATOM 3971 C C . VAL A 1 500 ? 82.408 -10.906 -68.843 1.00 59.97 500 VAL A C 1
ATOM 3973 O O . VAL A 1 500 ? 83.571 -11.294 -68.957 1.00 59.97 500 VAL A O 1
ATOM 3976 N N . ILE A 1 501 ? 81.558 -10.905 -69.877 1.00 47.78 501 ILE A N 1
ATOM 3977 C CA . ILE A 1 501 ? 81.905 -11.220 -71.279 1.00 47.78 501 ILE A CA 1
ATOM 3978 C C . ILE A 1 501 ? 82.195 -9.915 -72.017 1.00 47.78 501 ILE A C 1
ATOM 3980 O O . ILE A 1 501 ? 83.189 -9.887 -72.780 1.00 47.78 501 ILE A O 1
#

Mean predicted aligned error: 24.22 Å

InterPro domains:
  IPR039497 CCDC144C-like, coiled-coil domain [PF14915] (253-488)

Radius of gyration: 67.69 Å; Cα contacts (8 Å, |Δi|>4): 2; chains: 1; bounding box: 153×83×221 Å

Organism: Stichopus japonicus (NCBI:txid307972)

Secondary structure (DSSP, 8-state):
------------------------------------------------------------------PPPPPP-------------------------PPPP--------------STTS---------------------------------------------------------TTTHHHHHHHHHHHHHHHHHHHHHHHHHHHHHHHHHHHHHHHHHHHHHHHHHHHHHHHHHHHHHHHHHHHHHHHHHHHHHHHHHHHHHHHHHHHHHHHHHHHHHHHHHHHHHHHHHHHHHHHHHHHHHHHHHHHHHHHHHHHHHHHHHHHHHHHHHHHHHHHHHHHHHHHSSS-----HHHHHHHHHHHHHHHHHHHHHHHHHHHHHHHHHHHHHHHHHHHHHHHHHHHHHHHHHHHHHHHHHHHHHHHHHHHHHHHHHHHHHHHHHHHHHHHHHHHHHHHHHHHHHHHHHHHHHHHHHHHHHHHHHHHHHHHHHHHHHHHHTT-

Solvent-accessible surface area (backbone atoms only — not comparable to full-atom values): 31890 Å² total; per-residue (Å²): 133,86,78,90,85,81,89,82,82,91,81,83,89,84,85,80,90,88,80,85,82,80,88,82,87,88,79,90,86,87,87,88,88,84,87,87,87,86,82,89,75,90,78,80,91,77,92,78,90,80,87,83,89,79,92,78,91,81,83,84,87,85,90,84,89,83,89,86,81,88,87,81,88,84,88,82,84,86,88,90,82,85,89,78,92,80,86,82,84,91,86,83,82,89,79,90,83,86,85,86,88,86,88,86,89,85,87,85,89,80,95,79,83,90,76,74,82,79,76,73,78,77,81,86,71,82,84,81,84,88,82,83,86,79,89,81,89,86,91,84,80,84,76,89,81,87,82,89,71,94,70,80,84,72,79,79,76,78,66,82,78,68,79,84,72,76,73,83,88,75,74,87,81,79,86,55,84,92,59,54,64,58,55,51,51,51,51,52,50,51,50,51,50,50,52,51,52,48,52,52,50,52,52,51,52,52,53,50,52,50,51,53,50,52,51,49,50,52,52,50,52,51,50,52,50,50,51,49,52,52,49,54,49,51,54,50,50,54,52,50,52,54,49,50,55,51,51,52,52,52,52,53,54,51,49,52,52,50,52,54,50,52,53,51,51,51,54,51,50,57,50,49,53,54,50,53,51,51,52,52,52,53,50,51,53,48,54,53,50,52,54,52,50,54,51,50,51,51,55,58,69,44,44,62,59,54,49,51,52,48,52,50,53,51,52,52,50,51,50,53,52,48,53,49,50,51,50,50,49,50,48,53,48,50,45,47,50,48,49,50,52,44,44,62,58,29,74,75,50,80,90,83,98,57,70,76,58,53,57,56,49,53,52,51,50,52,52,49,53,51,52,51,52,52,50,51,52,52,50,51,52,50,53,51,50,53,51,50,52,52,52,49,54,51,50,52,51,52,53,52,51,51,50,54,52,51,51,51,52,51,51,52,52,51,51,52,48,53,56,49,52,53,51,50,51,52,52,52,52,51,53,51,51,51,53,50,50,52,53,51,51,52,54,50,51,50,52,50,49,57,52,49,52,51,52,52,50,54,51,50,51,54,49,54,51,50,52,50,52,50,56,50,52,54,48,54,50,51,52,51,51,51,52,51,52,50,52,52,51,51,52,50,53,52,51,55,57,61,74,74,113

Foldseek 3Di:
DDDDDDDDDDDDDDDDDDDDDDDDDDDDDDDDDDDDDDDDDDDDDDDDDDDDDDDDDDDDDDDDDDDDDDDDDDDDDDDDDDDDDDDDDDDDDDDDDDDDDDDDDDDDDDDDDDPPVVPPPDPPDDDDDDDDDDDDDDDDDDDDDDDDDPDDPPPPPPDVPPPPPDDPPDDDDDDDPDPSVVVVVVVVVVVVVVVVVVVVVVVVVVVVVVVVVVVVVVVVVVVVVVVVVVVVVVVVVVVVVVVVVVVVVVVVVVVVVVVVVVVVVVVVVVVVVVVVVVVVVVVVVVVVVVVVVVVVVVVVVCVVVVVVVVVVVVVVVVVVVVVVVVVVVVVVVVVVVVVVVVVVVCCVPDDDDDPVVVVVVVVVVVVVVVVVVVVVVVVVVVVVVVVVVVVVVVVVVVVVVVVVVVVVVVVVVVVVVVVVVVVVVVVVVVVVVVVVVVVVVVVVVVVVVVVVVVVVVVVVVVVVVVVVVVVVVVVVVVVVVVVVVVVVVVVVVVVVVVVVD